Protein AF-A0A936SFK7-F1 (afdb_monomer)

Foldseek 3Di:
DPPDDDPPDDPDQQDPVNVVVCLQVVPPVCVVVVVVSLVPDDPVVSQQPPLLSVLVVCVLLVVPVVSVVSLVVSCVVCVVPLVSNLSSLLSQLVSCLVLVNLVSNVVSLVRSVVSCVVPPDLLSVLSSLLSVLSSCLLVLVLPSNLVSLVVSLVSCVVVVNLQSNLSSLLSNLVSCVSVVNLVSSLVSLVVSVPDDPVSYDLVSVLSSLLSNLVSCCSVPNLVVSQVSLVVSLVSVVVSLSLLSLLVSLLVNLLSCVVVVVLVSSLVSLVVSCVSCVVSVNNLSNLSSLQSNLVSCVSVVNLVVSLVSLVSSCSSCVVSVPLVSLLSSLQSQLVSCVSVVVNLSNLLSLQLSLLSCVVSVNNVSSCVSLVVSLVCLVPDDPVSLLSSLVSNLVVCVVSVGDLVSSCVSCVVSVHHSVSSVVDDPDVVVQVDDDDLADPVCLAPLCLQVQLQDPSLLVVLVVDDPPDDRPVSNLSSLFDAQAWEWEAALVVLWIFTKTKHRARFLLLVQLLVLLAPDDQPPDDDDADHRADVQLNVLSFADPFDPPGDWDKRRWWKFELLQQDLVRDGDPPQVVDPGGDDRRGTPSPQDDPPNHRYIYTHHDPDIDTHGRHGSRNSHGIDMDGPDIDDSVRSVVVSVVSSVVSD

Mean predicted aligned error: 18.59 Å

Nearest PDB structures (foldseek):
  3sf4-assembly2_B  TM=5.956E-01  e=5.363E-08  Homo sapiens
  7ep7-assembly1_A  TM=7.078E-01  e=1.184E-06  Mus musculus
  5a6c-assembly2_A  TM=6.786E-01  e=2.011E-06  Homo sapiens
  4g2v-assembly1_A  TM=4.697E-01  e=6.312E-08  Mus musculus
  6mfv-assembly4_D  TM=5.813E-01  e=4.711E-04  Pyrococcus horikoshii OT3

Structure (mmCIF, N/CA/C/O backbone):
data_AF-A0A936SFK7-F1
#
_entry.id   AF-A0A936SFK7-F1
#
loop_
_atom_site.group_PDB
_atom_site.id
_atom_site.type_symbol
_atom_site.label_atom_id
_atom_site.label_alt_id
_atom_site.label_comp_id
_atom_site.label_asym_id
_atom_site.label_entity_id
_atom_site.label_seq_id
_atom_site.pdbx_PDB_ins_code
_atom_site.Cartn_x
_atom_site.Cartn_y
_atom_site.Cartn_z
_atom_site.occupancy
_atom_site.B_iso_or_equiv
_atom_site.auth_seq_id
_atom_site.auth_comp_id
_atom_site.auth_asym_id
_atom_site.auth_atom_id
_atom_site.pdbx_PDB_model_num
ATOM 1 N N . MET A 1 1 ? 14.896 -27.818 -38.773 1.00 25.02 1 MET A N 1
ATOM 2 C CA . MET A 1 1 ? 15.164 -28.912 -37.815 1.00 25.02 1 MET A CA 1
ATOM 3 C C . MET A 1 1 ? 15.516 -28.265 -36.488 1.00 25.02 1 MET A C 1
ATOM 5 O O . MET A 1 1 ? 16.314 -27.335 -36.527 1.00 25.02 1 MET A O 1
ATOM 9 N N . PRO A 1 2 ? 14.904 -28.652 -35.358 1.00 26.62 2 PRO A N 1
ATOM 10 C CA . PRO A 1 2 ? 15.351 -28.151 -34.062 1.00 26.62 2 PRO A CA 1
ATOM 11 C C . PRO A 1 2 ? 16.778 -28.667 -33.801 1.00 26.62 2 PRO A C 1
ATOM 13 O O . PRO A 1 2 ? 17.093 -29.772 -34.257 1.00 26.62 2 PRO A O 1
ATOM 16 N N . PRO A 1 3 ? 17.654 -27.907 -33.120 1.00 31.50 3 PRO A N 1
ATOM 17 C CA . PRO A 1 3 ? 18.950 -28.434 -32.727 1.00 31.50 3 PRO A CA 1
ATOM 18 C C . PRO A 1 3 ? 18.716 -29.607 -31.772 1.00 31.50 3 PRO A C 1
ATOM 20 O O . PRO A 1 3 ? 17.964 -29.507 -30.803 1.00 31.50 3 PRO A O 1
ATOM 23 N N . THR A 1 4 ? 19.315 -30.749 -32.093 1.00 32.53 4 THR A N 1
ATOM 24 C CA . THR A 1 4 ? 19.315 -31.944 -31.251 1.00 32.53 4 THR A CA 1
ATOM 25 C C . THR A 1 4 ? 19.892 -31.596 -29.884 1.00 32.53 4 THR A C 1
ATOM 27 O O . THR A 1 4 ? 21.043 -31.169 -29.791 1.00 32.53 4 THR A O 1
ATOM 30 N N . THR A 1 5 ? 19.104 -31.780 -28.826 1.00 33.38 5 THR A N 1
ATOM 31 C CA . THR A 1 5 ? 19.588 -31.713 -27.448 1.00 33.38 5 THR A CA 1
ATOM 32 C C . THR A 1 5 ? 20.681 -32.772 -27.243 1.00 33.38 5 THR A C 1
ATOM 34 O O . THR A 1 5 ? 20.474 -33.932 -27.615 1.00 33.38 5 THR A O 1
ATOM 37 N N . PRO A 1 6 ? 21.852 -32.430 -26.674 1.00 33.47 6 PRO A N 1
ATOM 38 C CA . PRO A 1 6 ? 22.857 -33.435 -26.360 1.00 33.47 6 PRO A CA 1
ATOM 39 C C . PRO A 1 6 ? 22.330 -34.333 -25.235 1.00 33.47 6 PRO A C 1
ATOM 41 O O . PRO A 1 6 ? 21.842 -33.846 -24.214 1.00 33.47 6 PRO A O 1
ATOM 44 N N . SER A 1 7 ? 22.425 -35.652 -25.410 1.00 30.98 7 SER A N 1
ATOM 45 C CA . SER A 1 7 ? 22.111 -36.622 -24.358 1.00 30.98 7 SER A CA 1
ATOM 46 C C . SER A 1 7 ? 23.013 -36.410 -23.137 1.00 30.98 7 SER A C 1
ATOM 48 O O . SER A 1 7 ? 24.205 -36.150 -23.301 1.00 30.98 7 SER A O 1
ATOM 50 N N . ALA A 1 8 ? 22.463 -36.594 -21.933 1.00 34.91 8 ALA A N 1
ATOM 51 C CA . ALA A 1 8 ? 23.069 -36.338 -20.618 1.00 34.91 8 ALA A CA 1
ATOM 52 C C . ALA A 1 8 ? 24.300 -37.207 -20.234 1.00 34.91 8 ALA A C 1
ATOM 54 O O . ALA A 1 8 ? 24.491 -37.526 -19.065 1.00 34.91 8 ALA A O 1
ATOM 55 N N . GLY A 1 9 ? 25.148 -37.601 -21.187 1.00 33.47 9 GLY A N 1
ATOM 56 C CA . GLY A 1 9 ? 26.292 -38.486 -20.943 1.00 33.47 9 GLY A CA 1
ATOM 57 C C . GLY A 1 9 ? 27.526 -38.281 -21.826 1.00 33.47 9 GLY A C 1
ATOM 58 O O . GLY A 1 9 ? 28.477 -39.043 -21.684 1.00 33.47 9 GLY A O 1
ATOM 59 N N . SER A 1 10 ? 27.575 -37.287 -22.720 1.00 32.97 10 SER A N 1
ATOM 60 C CA . SER A 1 10 ? 28.786 -37.019 -23.512 1.00 32.97 10 SER A CA 1
ATOM 61 C C . SER A 1 10 ? 29.617 -35.888 -22.897 1.00 32.97 10 SER A C 1
ATOM 63 O O . SER A 1 10 ? 29.206 -34.731 -22.949 1.00 32.97 10 SER A O 1
ATOM 65 N N . ASN A 1 11 ? 30.811 -36.208 -22.381 1.00 39.88 11 ASN A N 1
ATOM 66 C CA . ASN A 1 11 ? 31.878 -35.266 -21.990 1.00 39.88 11 ASN A CA 1
ATOM 67 C C . ASN A 1 11 ? 32.466 -34.525 -23.215 1.00 39.88 11 ASN A C 1
ATOM 69 O O . ASN A 1 11 ? 33.661 -34.598 -23.492 1.00 39.88 11 ASN A O 1
ATOM 73 N N . SER A 1 12 ? 31.630 -33.854 -24.002 1.00 37.59 12 SER A N 1
ATOM 74 C CA . SER A 1 12 ? 32.079 -32.920 -25.037 1.00 37.59 12 SER A CA 1
ATOM 75 C C . SER A 1 12 ? 32.071 -31.504 -24.450 1.00 37.59 12 SER A C 1
ATOM 77 O O . SER A 1 12 ? 31.102 -31.153 -23.776 1.00 37.59 12 SER A O 1
ATOM 79 N N . PRO A 1 13 ? 33.127 -30.694 -24.645 1.00 43.09 13 PRO A N 1
ATOM 80 C CA . PRO A 1 13 ? 33.182 -29.343 -24.096 1.00 43.09 13 PRO A CA 1
ATOM 81 C C . PRO A 1 13 ? 32.043 -28.485 -24.669 1.00 43.09 13 PRO A C 1
ATOM 83 O O . PRO A 1 13 ? 31.864 -28.417 -25.884 1.00 43.09 13 PRO A O 1
ATOM 86 N N . LEU A 1 14 ? 31.269 -27.844 -23.788 1.00 49.69 14 LEU A N 1
ATOM 87 C CA . LEU A 1 14 ? 30.216 -26.890 -24.152 1.00 49.69 14 LEU A CA 1
ATOM 88 C C . LEU A 1 14 ? 30.848 -25.691 -24.870 1.00 49.69 14 LEU A C 1
ATOM 90 O O . LEU A 1 14 ? 31.739 -25.059 -24.322 1.00 49.69 14 LEU A O 1
ATOM 94 N N . THR A 1 15 ? 30.421 -25.348 -26.085 1.00 52.28 15 THR A N 1
ATOM 95 C CA . THR A 1 15 ? 30.909 -24.121 -26.746 1.00 52.28 15 THR A CA 1
ATOM 96 C C . THR A 1 15 ? 30.217 -22.879 -26.171 1.00 52.28 15 THR A C 1
ATOM 98 O O . THR A 1 15 ? 29.110 -22.984 -25.640 1.00 52.28 15 THR A O 1
ATOM 101 N N . LEU A 1 16 ? 30.827 -21.691 -26.309 1.00 46.16 16 LEU A N 1
ATOM 102 C CA . LEU A 1 16 ? 30.235 -20.408 -25.885 1.00 46.16 16 LEU A CA 1
ATOM 103 C C . LEU A 1 16 ? 28.835 -20.186 -26.490 1.00 46.16 16 LEU A C 1
ATOM 105 O O . LEU A 1 16 ? 27.927 -19.765 -25.782 1.00 46.16 16 LEU A O 1
ATOM 109 N N . GLU A 1 17 ? 28.637 -20.554 -27.759 1.00 43.81 17 GLU A N 1
ATOM 110 C CA . GLU A 1 17 ? 27.325 -20.529 -28.425 1.00 43.81 17 GLU A CA 1
ATOM 111 C C . GLU A 1 17 ? 26.322 -21.503 -27.793 1.00 43.81 17 GLU A C 1
ATOM 113 O O . GLU A 1 17 ? 25.154 -21.159 -27.618 1.00 43.81 17 GLU A O 1
ATOM 118 N N . THR A 1 18 ? 26.764 -22.701 -27.395 1.00 50.72 18 THR A N 1
ATOM 119 C CA . THR A 1 18 ? 25.897 -23.683 -26.719 1.00 50.72 18 THR A CA 1
ATOM 120 C C . THR A 1 18 ? 25.491 -23.178 -25.335 1.00 50.72 18 THR A C 1
ATOM 122 O O . THR A 1 18 ? 24.352 -23.354 -24.919 1.00 50.72 18 THR A O 1
ATOM 125 N N . LEU A 1 19 ? 26.394 -22.490 -24.639 1.00 50.28 19 LEU A N 1
ATOM 126 C CA . LEU A 1 19 ? 26.166 -21.886 -23.327 1.00 50.28 19 LEU A CA 1
ATOM 127 C C . LEU A 1 19 ? 25.233 -20.669 -23.398 1.00 50.28 19 LEU A C 1
ATOM 129 O O . LEU A 1 19 ? 24.293 -20.573 -22.614 1.00 50.28 19 LEU A O 1
ATOM 133 N N . GLN A 1 20 ? 25.430 -19.786 -24.379 1.00 48.72 20 GLN A N 1
ATOM 134 C CA . GLN A 1 20 ? 24.519 -18.676 -24.675 1.00 48.72 20 GLN A CA 1
ATOM 135 C C . GLN A 1 20 ? 23.135 -19.183 -25.093 1.00 48.72 20 GLN A C 1
ATOM 137 O O . GLN A 1 20 ? 22.127 -18.631 -24.662 1.00 48.72 20 GLN A O 1
ATOM 142 N N . SER A 1 21 ? 23.068 -20.268 -25.868 1.00 47.62 21 SER A N 1
ATOM 143 C CA . SER A 1 21 ? 21.814 -20.930 -26.233 1.00 47.62 21 SER A CA 1
ATOM 144 C C . SER A 1 21 ? 21.126 -21.568 -25.020 1.00 47.62 21 SER A C 1
ATOM 146 O O . SER A 1 21 ? 19.934 -21.348 -24.835 1.00 47.62 21 SER A O 1
ATOM 148 N N . LEU A 1 22 ? 21.859 -22.266 -24.144 1.00 51.03 22 LEU A N 1
ATOM 149 C CA . LEU A 1 22 ? 21.336 -22.858 -22.901 1.00 51.03 22 LEU A CA 1
ATOM 150 C C . LEU A 1 22 ? 20.813 -21.798 -21.921 1.00 51.03 22 LEU A C 1
ATOM 152 O O . LEU A 1 22 ? 19.767 -22.007 -21.306 1.00 51.03 22 LEU A O 1
ATOM 156 N N . LEU A 1 23 ? 21.503 -20.657 -21.813 1.00 50.31 23 LEU A N 1
ATOM 157 C CA . LEU A 1 23 ? 21.072 -19.497 -21.026 1.00 50.31 23 LEU A CA 1
ATOM 158 C C . LEU A 1 23 ? 19.860 -18.795 -21.661 1.00 50.31 23 LEU A C 1
ATOM 160 O O . LEU A 1 23 ? 18.955 -18.386 -20.942 1.00 50.31 23 LEU A O 1
ATOM 164 N N . ALA A 1 24 ? 19.796 -18.720 -22.995 1.00 43.03 24 ALA A N 1
ATOM 165 C CA . ALA A 1 24 ? 18.666 -18.149 -23.733 1.00 43.03 24 ALA A CA 1
ATOM 166 C C . ALA A 1 24 ? 17.429 -19.070 -23.803 1.00 43.03 24 ALA A C 1
ATOM 168 O O . ALA A 1 24 ? 16.329 -18.584 -24.043 1.00 43.03 24 ALA A O 1
ATOM 169 N N . HIS A 1 25 ? 17.597 -20.388 -23.631 1.00 42.38 25 HIS A N 1
ATOM 170 C CA . HIS A 1 25 ? 16.528 -21.398 -23.734 1.00 42.38 25 HIS A CA 1
ATOM 171 C C . HIS A 1 25 ? 16.173 -22.039 -22.382 1.00 42.38 25 HIS A C 1
ATOM 173 O O . HIS A 1 25 ? 15.373 -22.973 -22.337 1.00 42.38 25 HIS A O 1
ATOM 179 N N . HIS A 1 26 ? 16.739 -21.532 -21.282 1.00 52.62 26 HIS A N 1
ATOM 180 C CA . HIS A 1 26 ? 16.375 -21.878 -19.906 1.00 52.62 26 HIS A CA 1
ATOM 181 C C . HIS A 1 26 ? 16.348 -23.394 -19.607 1.00 52.62 26 HIS A C 1
ATOM 183 O O . HIS A 1 26 ? 15.398 -23.907 -19.012 1.00 52.62 26 HIS A O 1
ATOM 189 N N . ALA A 1 27 ? 17.398 -24.131 -19.985 1.00 46.88 27 ALA A N 1
ATOM 190 C CA . ALA A 1 27 ? 17.536 -25.552 -19.644 1.00 46.88 27 ALA A CA 1
ATOM 191 C C . ALA A 1 27 ? 18.009 -25.736 -18.183 1.00 46.88 27 ALA A C 1
ATOM 193 O O . ALA A 1 27 ? 19.199 -25.879 -17.898 1.00 46.88 27 ALA A O 1
ATOM 194 N N . LEU A 1 28 ? 17.048 -25.708 -17.255 1.00 45.59 28 LEU A N 1
ATOM 195 C CA . LEU A 1 28 ? 17.229 -25.666 -15.794 1.00 45.59 28 LEU A CA 1
ATOM 196 C C . LEU A 1 28 ? 18.007 -26.849 -15.188 1.00 45.59 28 LEU A C 1
ATOM 198 O O . LEU A 1 28 ? 18.661 -26.684 -14.160 1.00 45.59 28 LEU A O 1
ATOM 202 N N . ASP A 1 29 ? 18.008 -28.011 -15.838 1.00 48.94 29 ASP A N 1
ATOM 203 C CA . ASP A 1 29 ? 18.638 -29.232 -15.309 1.00 48.94 29 ASP A CA 1
ATOM 204 C C . ASP A 1 29 ? 20.169 -29.256 -15.486 1.00 48.94 29 ASP A C 1
ATOM 206 O O . ASP A 1 29 ? 20.859 -30.138 -14.975 1.00 48.94 29 ASP A O 1
ATOM 210 N N . GLN A 1 30 ? 20.719 -28.280 -16.214 1.00 51.97 30 GLN A N 1
ATOM 211 C CA . GLN A 1 30 ? 22.136 -28.212 -16.580 1.00 51.97 30 GLN A CA 1
ATOM 212 C C . GLN A 1 30 ? 22.923 -27.181 -15.746 1.00 51.97 30 GLN A C 1
ATOM 214 O O . GLN A 1 30 ? 24.139 -27.096 -15.895 1.00 51.97 30 GLN A O 1
ATOM 219 N N . LEU A 1 31 ? 22.286 -26.427 -14.836 1.00 52.09 31 LEU A N 1
ATOM 220 C CA . LEU A 1 31 ? 22.929 -25.382 -14.010 1.00 52.09 31 LEU A CA 1
ATOM 221 C C . LEU A 1 31 ? 24.177 -25.873 -13.237 1.00 52.09 31 LEU A C 1
ATOM 223 O O . LEU A 1 31 ? 25.224 -25.240 -13.353 1.00 52.09 31 LEU A O 1
ATOM 227 N N . PRO A 1 32 ? 24.153 -27.037 -12.556 1.00 54.62 32 PRO A N 1
ATOM 228 C CA . PRO A 1 32 ? 25.343 -27.573 -11.883 1.00 54.62 32 PRO A CA 1
ATOM 229 C C . PRO A 1 32 ? 26.451 -28.052 -12.837 1.00 54.62 32 PRO A C 1
ATOM 231 O O . PRO A 1 32 ? 27.598 -28.238 -12.422 1.00 54.62 32 PRO A O 1
ATOM 234 N N . ALA A 1 33 ? 26.113 -28.337 -14.099 1.00 52.66 33 ALA A N 1
ATOM 235 C CA . ALA A 1 33 ? 27.074 -28.684 -15.147 1.00 52.66 33 ALA A CA 1
ATOM 236 C C . ALA A 1 33 ? 27.684 -27.418 -15.769 1.00 52.66 33 ALA A C 1
ATOM 238 O O . ALA A 1 33 ? 28.885 -27.391 -16.037 1.00 52.66 33 ALA A O 1
ATOM 239 N N . VAL A 1 34 ? 26.885 -26.355 -15.898 1.00 52.72 34 VAL A N 1
ATOM 240 C CA . VAL A 1 34 ? 27.329 -25.006 -16.256 1.00 52.72 34 VAL A CA 1
ATOM 241 C C . VAL A 1 34 ? 28.308 -24.492 -15.198 1.00 52.72 34 VAL A C 1
ATOM 243 O O . VAL A 1 34 ? 29.447 -24.222 -15.547 1.00 52.72 34 VAL A O 1
ATOM 246 N N . GLU A 1 35 ? 27.960 -24.494 -13.908 1.00 54.41 35 GLU A N 1
ATOM 247 C CA . GLU A 1 35 ? 28.864 -24.111 -12.802 1.00 54.41 35 GLU A CA 1
ATOM 248 C C . GLU A 1 35 ? 30.206 -24.868 -12.821 1.00 54.41 35 GLU A C 1
ATOM 250 O O . GLU A 1 35 ? 31.266 -24.275 -12.622 1.00 54.41 35 GLU A O 1
ATOM 255 N N . ARG A 1 36 ? 30.188 -26.174 -13.119 1.00 57.38 36 ARG A N 1
ATOM 256 C CA . ARG A 1 36 ? 31.405 -26.999 -13.215 1.00 57.38 36 ARG A CA 1
ATOM 257 C C . ARG A 1 36 ? 32.255 -26.692 -14.444 1.00 57.38 36 ARG A C 1
ATOM 259 O O . ARG A 1 36 ? 33.475 -26.625 -14.327 1.00 57.38 36 ARG A O 1
ATOM 266 N N . TYR A 1 37 ? 31.639 -26.494 -15.607 1.00 52.25 37 TYR A N 1
ATOM 267 C CA . TYR A 1 37 ? 32.343 -26.086 -16.825 1.00 52.25 37 TYR A CA 1
ATOM 268 C C . TYR A 1 37 ? 32.942 -24.680 -16.670 1.00 52.25 37 TYR A C 1
ATOM 270 O O . TYR A 1 37 ? 34.072 -24.418 -17.083 1.00 52.25 37 TYR A O 1
ATOM 278 N N . LEU A 1 38 ? 32.239 -23.797 -15.965 1.00 50.84 38 LEU A N 1
ATOM 279 C CA . LEU A 1 38 ? 32.697 -22.453 -15.649 1.00 50.84 38 LEU A CA 1
ATOM 280 C C . LEU A 1 38 ? 33.905 -22.410 -14.735 1.00 50.84 38 LEU A C 1
ATOM 282 O O . LEU A 1 38 ? 34.569 -21.394 -14.744 1.00 50.84 38 LEU A O 1
ATOM 286 N N . ALA A 1 39 ? 34.255 -23.462 -14.001 1.00 54.16 39 ALA A N 1
ATOM 287 C CA . ALA A 1 39 ? 35.511 -23.489 -13.253 1.00 54.16 39 ALA A CA 1
ATOM 288 C C . ALA A 1 39 ? 36.754 -23.689 -14.157 1.00 54.16 39 ALA A C 1
ATOM 290 O O . ALA A 1 39 ? 37.876 -23.663 -13.657 1.00 54.16 39 ALA A O 1
ATOM 291 N N . THR A 1 40 ? 36.573 -23.900 -15.472 1.00 51.75 40 THR A N 1
ATOM 292 C CA . THR A 1 40 ? 37.638 -24.354 -16.395 1.00 51.75 40 THR A CA 1
ATOM 293 C C . THR A 1 40 ? 38.075 -23.350 -17.475 1.00 51.75 40 THR A C 1
ATOM 295 O O . THR A 1 40 ? 39.023 -23.631 -18.205 1.00 51.75 40 THR A O 1
ATOM 298 N N . LEU A 1 41 ? 37.432 -22.182 -17.586 1.00 51.38 41 LEU A N 1
ATOM 299 C CA . LEU A 1 41 ? 37.733 -21.142 -18.588 1.00 51.38 41 LEU A CA 1
ATOM 300 C C . LEU A 1 41 ? 38.727 -20.062 -18.064 1.00 51.38 41 LEU A C 1
ATOM 302 O O . LEU A 1 41 ? 39.021 -20.001 -16.868 1.00 51.38 41 LEU A O 1
ATOM 306 N N . PRO A 1 42 ? 39.281 -19.197 -18.937 1.00 53.94 42 PRO A N 1
ATOM 307 C CA . PRO A 1 42 ? 40.052 -18.021 -18.529 1.00 53.94 42 PRO A CA 1
ATOM 308 C C . PRO A 1 42 ? 39.171 -16.921 -17.908 1.00 53.94 42 PRO A C 1
ATOM 310 O O . PRO A 1 42 ? 38.058 -16.656 -18.363 1.00 53.94 42 PRO A O 1
ATOM 313 N N . TRP A 1 43 ? 39.713 -16.227 -16.903 1.00 53.28 43 TRP A N 1
ATOM 314 C CA . TRP A 1 43 ? 38.995 -15.280 -16.034 1.00 53.28 43 TRP A CA 1
ATOM 315 C C . TRP A 1 43 ? 38.279 -14.123 -16.764 1.00 53.28 43 TRP A C 1
ATOM 317 O O . TRP A 1 43 ? 37.167 -13.760 -16.388 1.00 53.28 43 TRP A O 1
ATOM 327 N N . GLY A 1 44 ? 38.870 -13.573 -17.832 1.00 53.78 44 GLY A N 1
ATOM 328 C CA . GLY A 1 44 ? 38.286 -12.443 -18.573 1.00 53.78 44 GLY A CA 1
ATOM 329 C C . GLY A 1 44 ? 36.952 -12.768 -19.260 1.00 53.78 44 GLY A C 1
ATOM 330 O O . GLY A 1 44 ? 36.042 -11.941 -19.255 1.00 53.78 44 GLY A O 1
ATOM 331 N N . ASP A 1 45 ? 36.804 -13.994 -19.767 1.00 52.06 45 ASP A N 1
ATOM 332 C CA . ASP A 1 45 ? 35.613 -14.429 -20.511 1.00 52.06 45 ASP A CA 1
ATOM 333 C C . ASP A 1 45 ? 34.521 -15.003 -19.586 1.00 52.06 45 ASP A C 1
ATOM 335 O O . ASP A 1 45 ? 33.329 -14.929 -19.892 1.00 52.06 45 ASP A O 1
ATOM 339 N N . GLN A 1 46 ? 34.908 -15.530 -18.416 1.00 51.59 46 GLN A N 1
ATOM 340 C CA . GLN A 1 46 ? 33.990 -16.028 -17.379 1.00 51.59 46 GLN A CA 1
ATOM 341 C C . GLN A 1 46 ? 33.217 -14.910 -16.672 1.00 51.59 46 GLN A C 1
ATOM 343 O O . GLN A 1 46 ? 32.026 -15.052 -16.385 1.00 51.59 46 GLN A O 1
ATOM 348 N N . VAL A 1 47 ? 33.899 -13.809 -16.352 1.00 53.66 47 VAL A N 1
ATOM 349 C CA . VAL A 1 47 ? 33.410 -12.800 -15.402 1.00 53.66 47 VAL A CA 1
ATOM 350 C C . VAL A 1 47 ? 32.406 -11.838 -16.036 1.00 53.66 47 VAL A C 1
ATOM 352 O O . VAL A 1 47 ? 31.377 -11.550 -15.429 1.00 53.66 47 VAL A O 1
ATOM 355 N N . LEU A 1 48 ? 32.662 -11.362 -17.258 1.00 53.69 48 LEU A N 1
ATOM 356 C CA . LEU A 1 48 ? 31.896 -10.253 -17.844 1.00 53.69 48 LEU A CA 1
ATOM 357 C C . LEU A 1 48 ? 30.548 -10.668 -18.445 1.00 53.69 48 LEU A C 1
ATOM 359 O O . LEU A 1 48 ? 29.549 -9.979 -18.251 1.00 53.69 48 LEU A O 1
ATOM 363 N N . CYS A 1 49 ? 30.494 -11.791 -19.159 1.00 52.69 49 CYS A N 1
ATOM 364 C CA . CYS A 1 49 ? 29.266 -12.210 -19.841 1.00 52.69 49 CYS A CA 1
ATOM 365 C C . CYS A 1 49 ? 28.438 -13.190 -19.008 1.00 52.69 49 CYS A C 1
ATOM 367 O O . CYS A 1 49 ? 27.210 -13.158 -19.054 1.00 52.69 49 CYS A O 1
ATOM 369 N N . LEU A 1 50 ? 29.096 -14.059 -18.241 1.00 54.03 50 LEU A N 1
ATOM 370 C CA . LEU A 1 50 ? 28.454 -15.242 -17.679 1.00 54.03 50 LEU A CA 1
ATOM 371 C C . LEU A 1 50 ? 28.084 -15.076 -16.200 1.00 54.03 50 LEU A C 1
ATOM 373 O O . LEU A 1 50 ? 26.983 -15.455 -15.814 1.00 54.03 50 LEU A O 1
ATOM 377 N N . GLY A 1 51 ? 28.918 -14.389 -15.411 1.00 61.34 51 GLY A N 1
ATOM 378 C CA . GLY A 1 51 ? 28.537 -13.899 -14.079 1.00 61.34 51 GLY A CA 1
ATOM 379 C C . GLY A 1 51 ? 27.359 -12.917 -14.127 1.00 61.34 51 GLY A C 1
ATOM 380 O O . GLY A 1 51 ? 26.433 -13.021 -13.325 1.00 61.34 51 GLY A O 1
ATOM 381 N N . ARG A 1 52 ? 27.340 -12.036 -15.136 1.00 62.91 52 ARG A N 1
ATOM 382 C CA . ARG A 1 52 ? 26.208 -11.144 -15.429 1.00 62.91 52 ARG A CA 1
ATOM 383 C C . ARG A 1 52 ? 24.945 -11.918 -15.802 1.00 62.91 52 ARG A C 1
ATOM 385 O O . ARG A 1 52 ? 23.898 -11.672 -15.221 1.00 62.91 52 ARG A O 1
ATOM 392 N N . ALA A 1 53 ? 25.047 -12.882 -16.720 1.00 60.25 53 ALA A N 1
ATOM 393 C CA . ALA A 1 53 ? 23.903 -13.703 -17.119 1.00 60.25 53 ALA A CA 1
ATOM 394 C C . ALA A 1 53 ? 23.331 -14.529 -15.953 1.00 60.25 53 ALA A C 1
ATOM 396 O O . ALA A 1 53 ? 22.117 -14.678 -15.849 1.00 60.25 53 ALA A O 1
ATOM 397 N N . LEU A 1 54 ? 24.187 -15.040 -15.060 1.00 60.97 54 LEU A N 1
ATOM 398 C CA . LEU A 1 54 ? 23.766 -15.754 -13.852 1.00 60.97 54 LEU A CA 1
ATOM 399 C C . LEU A 1 54 ? 23.078 -14.829 -12.851 1.00 60.97 54 LEU A C 1
ATOM 401 O O . LEU A 1 54 ? 22.032 -15.186 -12.320 1.00 60.97 54 LEU A O 1
ATOM 405 N N . ALA A 1 55 ? 23.622 -13.639 -12.614 1.00 64.44 55 ALA A N 1
ATOM 406 C CA . ALA A 1 55 ? 22.997 -12.687 -11.711 1.00 64.44 55 ALA A CA 1
ATOM 407 C C . ALA A 1 55 ? 21.679 -12.125 -12.279 1.00 64.44 55 ALA A C 1
ATOM 409 O O . ALA A 1 55 ? 20.722 -11.961 -11.527 1.00 64.44 55 ALA A O 1
ATOM 410 N N . ASP A 1 56 ? 21.587 -11.918 -13.597 1.00 62.81 56 ASP A N 1
ATOM 411 C CA . ASP A 1 56 ? 20.329 -11.598 -14.282 1.00 62.81 56 ASP A CA 1
ATOM 412 C C . ASP A 1 56 ? 19.320 -12.753 -14.180 1.00 62.81 56 ASP A C 1
ATOM 414 O O . ASP A 1 56 ? 18.141 -12.515 -13.934 1.00 62.81 56 ASP A O 1
ATOM 418 N N . TYR A 1 57 ? 19.767 -14.005 -14.299 1.00 63.34 57 TYR A N 1
ATOM 419 C CA . TYR A 1 57 ? 18.920 -15.185 -14.108 1.00 63.34 57 TYR A CA 1
ATOM 420 C C . TYR A 1 57 ? 18.407 -15.310 -12.662 1.00 63.34 57 TYR A C 1
ATOM 422 O O . TYR A 1 57 ? 17.242 -15.635 -12.426 1.00 63.34 57 TYR A O 1
ATOM 430 N N . GLU A 1 58 ? 19.256 -15.041 -11.671 1.00 64.44 58 GLU A N 1
ATOM 431 C CA . GLU A 1 58 ? 18.853 -15.035 -10.265 1.00 64.44 58 GLU A CA 1
ATOM 432 C C . GLU A 1 58 ? 17.907 -13.874 -9.946 1.00 64.44 58 GLU A C 1
ATOM 434 O O . GLU A 1 58 ? 16.938 -14.070 -9.213 1.00 64.44 58 GLU A O 1
ATOM 439 N N . ASP A 1 59 ? 18.120 -12.698 -10.537 1.00 64.88 59 ASP A N 1
ATOM 440 C CA . ASP A 1 59 ? 17.187 -11.572 -10.458 1.00 64.88 59 ASP A CA 1
ATOM 441 C C . ASP A 1 59 ? 15.820 -11.921 -11.068 1.00 64.88 59 ASP A C 1
ATOM 443 O O . ASP A 1 59 ? 14.791 -11.670 -10.447 1.00 64.88 59 ASP A O 1
ATOM 447 N N . GLN A 1 60 ? 15.790 -12.607 -12.215 1.00 61.38 60 GLN A N 1
ATOM 448 C CA . GLN A 1 60 ? 14.558 -13.126 -12.830 1.00 61.38 60 GLN A CA 1
ATOM 449 C C . GLN A 1 60 ? 13.814 -14.141 -11.952 1.00 61.38 60 GLN A C 1
ATOM 451 O O . GLN A 1 60 ? 12.603 -14.312 -12.075 1.00 61.38 60 GLN A O 1
ATOM 456 N N . ARG A 1 61 ? 14.517 -14.829 -11.050 1.00 59.66 61 ARG A N 1
ATOM 457 C CA . ARG A 1 61 ? 13.914 -15.698 -10.026 1.00 59.66 61 ARG A CA 1
ATOM 458 C C . ARG A 1 61 ? 13.542 -14.949 -8.753 1.00 59.66 61 ARG A C 1
ATOM 460 O O . ARG A 1 61 ? 12.986 -15.553 -7.840 1.00 59.66 61 ARG A O 1
ATOM 467 N N . GLY A 1 62 ? 13.856 -13.659 -8.676 1.00 59.38 62 GLY A N 1
ATOM 468 C CA . GLY A 1 62 ? 13.641 -12.868 -7.482 1.00 59.38 62 GLY A CA 1
ATOM 469 C C . GLY A 1 62 ? 14.597 -13.223 -6.344 1.00 59.38 62 GLY A C 1
ATOM 470 O O . GLY A 1 62 ? 14.282 -13.070 -5.165 1.00 59.38 62 GLY A O 1
ATOM 471 N N . TRP A 1 63 ? 15.784 -13.732 -6.649 1.00 67.00 63 TRP A N 1
ATOM 472 C CA . TRP A 1 63 ? 16.793 -14.056 -5.646 1.00 67.00 63 TRP A CA 1
ATOM 473 C C . TRP A 1 63 ? 17.769 -12.897 -5.465 1.00 67.00 63 TRP A C 1
ATOM 475 O O . TRP A 1 63 ? 18.975 -13.051 -5.650 1.00 67.00 63 TRP A O 1
ATOM 485 N N . ARG A 1 64 ? 17.249 -11.732 -5.049 1.00 70.88 64 ARG A N 1
ATOM 486 C CA . ARG A 1 64 ? 18.030 -10.497 -4.845 1.00 70.88 64 ARG A CA 1
ATOM 487 C C . ARG A 1 64 ? 19.303 -10.729 -4.026 1.00 70.88 64 ARG A C 1
ATOM 489 O O . ARG A 1 64 ? 20.365 -10.236 -4.384 1.00 70.88 64 ARG A O 1
ATOM 496 N N . SER A 1 65 ? 19.226 -11.507 -2.946 1.00 70.62 65 SER A N 1
ATOM 497 C CA . SER A 1 65 ? 20.384 -11.806 -2.092 1.00 70.62 65 SER A CA 1
ATOM 498 C C . SER A 1 65 ? 21.472 -12.614 -2.805 1.00 70.62 65 SER A C 1
ATOM 500 O O . SER A 1 65 ? 22.654 -12.341 -2.602 1.00 70.62 65 SER A O 1
ATOM 502 N N . ARG A 1 66 ? 21.094 -13.570 -3.663 1.00 69.19 66 ARG A N 1
ATOM 503 C CA . ARG A 1 66 ? 22.049 -14.365 -4.446 1.00 69.19 66 ARG A CA 1
ATOM 504 C C . ARG A 1 66 ? 22.666 -13.542 -5.573 1.00 69.19 66 ARG A C 1
ATOM 506 O O . ARG A 1 66 ? 23.889 -13.540 -5.692 1.00 69.19 66 ARG A O 1
ATOM 513 N N . ALA A 1 67 ? 21.857 -12.750 -6.281 1.00 70.69 67 ALA A N 1
ATOM 514 C CA . ALA A 1 67 ? 22.347 -11.856 -7.328 1.00 70.69 67 ALA A CA 1
ATOM 515 C C . ALA A 1 67 ? 23.380 -10.861 -6.764 1.00 70.69 67 ALA A C 1
ATOM 517 O O . ALA A 1 67 ? 24.477 -10.716 -7.305 1.00 70.69 67 ALA A O 1
ATOM 518 N N . THR A 1 68 ? 23.085 -10.242 -5.613 1.00 77.75 68 THR A N 1
ATOM 519 C CA . THR A 1 68 ? 24.025 -9.344 -4.923 1.00 77.75 68 THR A CA 1
ATOM 520 C C . THR A 1 68 ? 25.290 -10.071 -4.461 1.00 77.75 68 THR A C 1
ATOM 522 O O . THR A 1 68 ? 26.385 -9.529 -4.604 1.00 77.75 68 THR A O 1
ATOM 525 N N . ALA A 1 69 ? 25.178 -11.298 -3.939 1.00 73.94 69 ALA A N 1
ATOM 526 C CA . ALA A 1 69 ? 26.337 -12.089 -3.521 1.00 73.94 69 ALA A CA 1
ATOM 527 C C . ALA A 1 69 ? 27.258 -12.438 -4.703 1.00 73.94 69 ALA A C 1
ATOM 529 O O . ALA A 1 69 ? 28.481 -12.333 -4.580 1.00 73.94 69 ALA A O 1
ATOM 530 N N . HIS A 1 70 ? 26.687 -12.781 -5.861 1.00 74.50 70 HIS A N 1
ATOM 531 C CA . HIS A 1 70 ? 27.453 -13.013 -7.083 1.00 74.50 70 HIS A CA 1
ATOM 532 C C . HIS A 1 70 ? 28.186 -11.754 -7.541 1.00 74.50 70 HIS A C 1
ATOM 534 O O . HIS A 1 70 ? 29.396 -11.803 -7.761 1.00 74.50 70 HIS A O 1
ATOM 540 N N . TYR A 1 71 ? 27.505 -10.609 -7.608 1.00 79.19 71 TYR A N 1
ATOM 541 C CA . TYR A 1 71 ? 28.163 -9.352 -7.968 1.00 79.19 71 TYR A CA 1
ATOM 542 C C . TYR A 1 71 ? 29.238 -8.926 -6.964 1.00 79.19 71 TYR A C 1
ATOM 544 O O . TYR A 1 71 ? 30.279 -8.422 -7.379 1.00 79.19 71 TYR A O 1
ATOM 552 N N . ALA A 1 72 ? 29.046 -9.167 -5.664 1.00 81.69 72 ALA A N 1
ATOM 553 C CA . ALA A 1 72 ? 30.072 -8.905 -4.656 1.00 81.69 72 ALA A CA 1
ATOM 554 C C . ALA A 1 72 ? 31.335 -9.750 -4.900 1.00 81.69 72 ALA A C 1
ATOM 556 O O . ALA A 1 72 ? 32.447 -9.222 -4.859 1.00 81.69 72 ALA A O 1
ATOM 557 N N . ALA A 1 73 ? 31.174 -11.035 -5.229 1.00 76.69 73 ALA A N 1
ATOM 558 C CA . ALA A 1 73 ? 32.292 -11.907 -5.579 1.00 76.69 73 ALA A CA 1
ATOM 559 C C . ALA A 1 73 ? 33.007 -11.451 -6.866 1.00 76.69 73 ALA A C 1
ATOM 561 O O . ALA A 1 73 ? 34.239 -11.418 -6.901 1.00 76.69 73 ALA A O 1
ATOM 562 N N . LEU A 1 74 ? 32.254 -11.049 -7.898 1.00 77.12 74 LEU A N 1
ATOM 563 C CA . LEU A 1 74 ? 32.812 -10.520 -9.150 1.00 77.12 74 LEU A CA 1
ATOM 564 C C . LEU A 1 74 ? 33.579 -9.212 -8.913 1.00 77.12 74 LEU A C 1
ATOM 566 O O . LEU A 1 74 ? 34.663 -9.031 -9.462 1.00 77.12 74 LEU A O 1
ATOM 570 N N . LEU A 1 75 ? 33.062 -8.322 -8.061 1.00 81.44 75 LEU A N 1
ATOM 571 C CA . LEU A 1 75 ? 33.728 -7.069 -7.705 1.00 81.44 75 LEU A CA 1
ATOM 572 C C . LEU A 1 75 ? 35.047 -7.305 -6.965 1.00 81.44 75 LEU A C 1
ATOM 574 O O . LEU A 1 75 ? 36.039 -6.670 -7.313 1.00 81.44 75 LEU A O 1
ATOM 578 N N . GLU A 1 76 ? 35.103 -8.217 -5.987 1.00 79.69 76 GLU A N 1
ATOM 579 C CA . GLU A 1 76 ? 36.358 -8.546 -5.285 1.00 79.69 76 GLU A CA 1
ATOM 580 C C . GLU A 1 76 ? 37.460 -9.000 -6.249 1.00 79.69 76 GLU A C 1
ATOM 582 O O . GLU A 1 76 ? 38.622 -8.617 -6.101 1.00 79.69 76 GLU A O 1
ATOM 587 N N . GLN A 1 77 ? 37.088 -9.763 -7.275 1.00 70.69 77 GLN A N 1
ATOM 588 C CA . GLN A 1 77 ? 38.017 -10.240 -8.293 1.00 70.69 77 GLN A CA 1
ATOM 589 C C . GLN A 1 77 ? 38.361 -9.146 -9.322 1.00 70.69 77 GLN A C 1
ATOM 591 O O . GLN A 1 77 ? 39.516 -9.020 -9.726 1.00 70.69 77 GLN A O 1
ATOM 596 N N . GLY A 1 78 ? 37.378 -8.333 -9.725 1.00 69.38 78 GLY A N 1
ATOM 597 C CA . GLY A 1 78 ? 37.477 -7.308 -10.771 1.00 69.38 78 GLY A CA 1
ATOM 598 C C . GLY A 1 78 ? 38.112 -5.980 -10.346 1.00 69.38 78 GLY A C 1
ATOM 599 O O . GLY A 1 78 ? 38.438 -5.169 -11.207 1.00 69.38 78 GLY A O 1
ATOM 600 N N . LYS A 1 79 ? 38.355 -5.751 -9.046 1.00 72.25 79 LYS A N 1
ATOM 601 C CA . LYS A 1 79 ? 38.947 -4.511 -8.485 1.00 72.25 79 LYS A CA 1
ATOM 602 C C . LYS A 1 79 ? 40.249 -4.039 -9.146 1.00 72.25 79 LYS A C 1
ATOM 604 O O . LYS A 1 79 ? 40.601 -2.871 -9.005 1.00 72.25 79 LYS A O 1
ATOM 609 N N . ARG A 1 80 ? 40.994 -4.936 -9.800 1.00 74.88 80 ARG A N 1
ATOM 610 C CA . ARG A 1 80 ? 42.289 -4.627 -10.432 1.00 74.88 80 ARG A CA 1
ATOM 611 C C . ARG A 1 80 ? 42.169 -4.098 -11.863 1.00 74.88 80 ARG A C 1
ATOM 613 O O . ARG A 1 80 ? 43.139 -3.519 -12.342 1.00 74.88 80 ARG A O 1
ATOM 620 N N . ASP A 1 81 ? 41.021 -4.273 -12.519 1.00 80.00 81 ASP A N 1
ATOM 621 C CA . ASP A 1 81 ? 40.756 -3.751 -13.861 1.00 80.00 81 ASP A CA 1
ATOM 622 C C . ASP A 1 81 ? 39.692 -2.636 -13.806 1.00 80.00 81 ASP A C 1
ATOM 624 O O . ASP A 1 81 ? 38.526 -2.920 -13.516 1.00 80.00 81 ASP A O 1
ATOM 628 N N . PRO A 1 82 ? 40.053 -1.368 -14.091 1.00 79.75 82 PRO A N 1
ATOM 629 C CA . PRO A 1 82 ? 39.115 -0.248 -14.048 1.00 79.75 82 PRO A CA 1
ATOM 630 C C . PRO A 1 82 ? 37.892 -0.427 -14.955 1.00 79.75 82 PRO A C 1
ATOM 632 O O . PRO A 1 82 ? 36.804 0.029 -14.601 1.00 79.75 82 PRO A O 1
ATOM 635 N N . LEU A 1 83 ? 38.046 -1.094 -16.106 1.00 78.38 83 LEU A N 1
ATOM 636 C CA . LEU A 1 83 ? 36.959 -1.296 -17.065 1.00 78.38 83 LEU A CA 1
ATOM 637 C C . LEU A 1 83 ? 35.925 -2.288 -16.529 1.00 78.38 83 LEU A C 1
ATOM 639 O O . LEU A 1 83 ? 34.743 -1.956 -16.433 1.00 78.38 83 LEU A O 1
ATOM 643 N N . THR A 1 84 ? 36.372 -3.472 -16.112 1.00 78.19 84 THR A N 1
ATOM 644 C CA . THR A 1 84 ? 35.515 -4.488 -15.490 1.00 78.19 84 THR A CA 1
ATOM 645 C C . THR A 1 84 ? 34.855 -3.948 -14.224 1.00 78.19 84 THR A C 1
ATOM 647 O O . THR A 1 84 ? 33.653 -4.123 -14.032 1.00 78.19 84 THR A O 1
ATOM 650 N N . PHE A 1 85 ? 35.598 -3.215 -13.391 1.00 84.00 85 PHE A N 1
ATOM 651 C CA . PHE A 1 85 ? 35.056 -2.581 -12.190 1.00 84.00 85 PHE A CA 1
ATOM 652 C C . PHE A 1 85 ? 33.922 -1.594 -12.510 1.00 84.00 85 PHE A C 1
ATOM 654 O O . PHE A 1 85 ? 32.869 -1.637 -11.871 1.00 84.00 85 PHE A O 1
ATOM 661 N N . ALA A 1 86 ? 34.098 -0.734 -13.520 1.00 83.81 86 ALA A N 1
ATOM 662 C CA . ALA A 1 86 ? 33.058 0.198 -13.949 1.00 83.81 86 ALA A CA 1
ATOM 663 C C . ALA A 1 86 ? 31.819 -0.534 -14.490 1.00 83.81 86 ALA A C 1
ATOM 665 O O . ALA A 1 86 ? 30.701 -0.210 -14.092 1.00 83.81 86 ALA A O 1
ATOM 666 N N . ILE A 1 87 ? 32.004 -1.542 -15.351 1.00 82.06 87 ILE A N 1
ATOM 667 C CA . ILE A 1 87 ? 30.905 -2.327 -15.939 1.00 82.06 87 ILE A CA 1
ATOM 668 C C . ILE A 1 87 ? 30.075 -3.013 -14.850 1.00 82.06 87 ILE A C 1
ATOM 670 O O . ILE A 1 87 ? 28.851 -2.877 -14.858 1.00 82.06 87 ILE A O 1
ATOM 674 N N . LEU A 1 88 ? 30.723 -3.682 -13.892 1.00 84.44 88 LEU A N 1
ATOM 675 C CA . LEU A 1 88 ? 30.039 -4.366 -12.790 1.00 84.44 88 LEU A CA 1
ATOM 676 C C . LEU A 1 88 ? 29.238 -3.390 -11.922 1.00 84.44 88 LEU A C 1
ATOM 678 O O . LEU A 1 88 ? 28.114 -3.690 -11.526 1.00 84.44 88 LEU A O 1
ATOM 682 N N . HIS A 1 89 ? 29.776 -2.197 -11.656 1.00 89.06 89 HIS A N 1
ATOM 683 C CA . HIS A 1 89 ? 29.033 -1.170 -10.931 1.00 89.06 89 HIS A CA 1
ATOM 684 C C . HIS A 1 89 ? 27.870 -0.580 -11.736 1.00 89.06 89 HIS A C 1
ATOM 686 O O . HIS A 1 89 ? 26.836 -0.275 -11.148 1.00 89.06 89 HIS A O 1
ATOM 692 N N . TYR A 1 90 ? 27.975 -0.459 -13.060 1.00 88.88 90 TYR A N 1
ATOM 693 C CA . TYR A 1 90 ? 26.830 -0.068 -13.887 1.00 88.88 90 TYR A CA 1
ATOM 694 C C . TYR A 1 90 ? 25.737 -1.140 -13.928 1.00 88.88 90 TYR A C 1
ATOM 696 O O . TYR A 1 90 ? 24.557 -0.797 -13.893 1.00 88.88 90 TYR A O 1
ATOM 704 N N . ASP A 1 91 ? 26.107 -2.420 -13.965 1.00 84.56 91 ASP A N 1
ATOM 705 C CA . ASP A 1 91 ? 25.144 -3.520 -13.876 1.00 84.56 91 ASP A CA 1
ATOM 706 C C . ASP A 1 91 ? 24.423 -3.526 -12.522 1.00 84.56 91 ASP A C 1
ATOM 708 O O . ASP A 1 91 ? 23.198 -3.630 -12.466 1.00 84.56 91 ASP A O 1
ATOM 712 N N . LEU A 1 92 ? 25.170 -3.338 -11.430 1.00 86.69 92 LEU A N 1
ATOM 713 C CA . LEU A 1 92 ? 24.599 -3.185 -10.095 1.00 86.69 92 LEU A CA 1
ATOM 714 C C . LEU A 1 92 ? 23.696 -1.956 -9.990 1.00 86.69 92 LEU A C 1
ATOM 716 O O . LEU A 1 92 ? 22.643 -2.047 -9.377 1.00 86.69 92 LEU A O 1
ATOM 720 N N . ALA A 1 93 ? 24.047 -0.830 -10.615 1.00 89.81 93 ALA A N 1
ATOM 721 C CA . ALA A 1 93 ? 23.170 0.338 -10.658 1.00 89.81 93 ALA A CA 1
ATOM 722 C C . ALA A 1 93 ? 21.847 0.037 -11.390 1.00 89.81 93 ALA A C 1
ATOM 724 O O . ALA A 1 93 ? 20.782 0.457 -10.942 1.00 89.81 93 ALA A O 1
ATOM 725 N N . GLU A 1 94 ? 21.893 -0.722 -12.487 1.00 85.44 94 GLU A N 1
ATOM 726 C CA . GLU A 1 94 ? 20.707 -1.156 -13.235 1.00 85.44 94 GLU A CA 1
ATOM 727 C C . GLU A 1 94 ? 19.837 -2.142 -12.428 1.00 85.44 94 GLU A C 1
ATOM 729 O O . GLU A 1 94 ? 18.607 -2.068 -12.469 1.00 85.44 94 GLU A O 1
ATOM 734 N N . LEU A 1 95 ? 20.452 -3.034 -11.648 1.00 81.00 95 LEU A N 1
ATOM 735 C CA . LEU A 1 95 ? 19.754 -3.908 -10.697 1.00 81.00 95 LEU A CA 1
ATOM 736 C C . LEU A 1 95 ? 19.141 -3.132 -9.531 1.00 81.00 95 LEU A C 1
ATOM 738 O O . LEU A 1 95 ? 17.967 -3.316 -9.226 1.00 81.00 95 LEU A O 1
ATOM 742 N N . SER A 1 96 ? 19.892 -2.216 -8.923 1.00 80.50 96 SER A N 1
ATOM 743 C CA . SER A 1 96 ? 19.397 -1.336 -7.865 1.00 80.50 96 SER A CA 1
ATOM 744 C C . SER A 1 96 ? 18.194 -0.519 -8.332 1.00 80.50 96 SER A C 1
ATOM 746 O O . SER A 1 96 ? 17.216 -0.420 -7.598 1.00 80.50 96 SER A O 1
ATOM 748 N N . HIS A 1 97 ? 18.209 -0.017 -9.572 1.00 82.38 97 HIS A N 1
ATOM 749 C CA . HIS A 1 97 ? 17.045 0.622 -10.189 1.00 82.38 97 HIS A CA 1
ATOM 750 C C . HIS A 1 97 ? 15.841 -0.332 -10.277 1.00 82.38 97 HIS A C 1
ATOM 752 O O . HIS A 1 97 ? 14.745 0.033 -9.861 1.00 82.38 97 HIS A O 1
ATOM 758 N N . ARG A 1 98 ? 16.035 -1.574 -10.752 1.00 74.06 98 ARG A N 1
ATOM 759 C CA . ARG A 1 98 ? 14.967 -2.597 -10.798 1.00 74.06 98 ARG A CA 1
ATOM 760 C C . ARG A 1 98 ? 14.394 -2.922 -9.416 1.00 74.06 98 ARG A C 1
ATOM 762 O O . ARG A 1 98 ? 13.198 -3.179 -9.302 1.00 74.06 98 ARG A O 1
ATOM 769 N N . TRP A 1 99 ? 15.228 -2.909 -8.380 1.00 71.94 99 TRP A N 1
ATOM 770 C CA . TRP A 1 99 ? 14.821 -3.156 -6.996 1.00 71.94 99 TRP A CA 1
ATOM 771 C C . TRP A 1 99 ? 14.250 -1.923 -6.282 1.00 71.94 99 TRP A C 1
ATOM 773 O O . TRP A 1 99 ? 13.791 -2.057 -5.149 1.00 71.94 99 TRP A O 1
ATOM 783 N N . GLY A 1 100 ? 14.273 -0.744 -6.912 1.00 70.94 100 GLY A N 1
ATOM 784 C CA . GLY A 1 100 ? 13.824 0.515 -6.310 1.00 70.94 100 GLY A CA 1
ATOM 785 C C . GLY A 1 100 ? 14.774 1.088 -5.249 1.00 70.94 100 GLY A C 1
ATOM 786 O O . GLY A 1 100 ? 14.365 1.919 -4.445 1.00 70.94 100 GLY A O 1
ATOM 787 N N . ASP A 1 101 ? 16.033 0.645 -5.217 1.00 78.06 101 ASP A N 1
ATOM 788 C CA . ASP A 1 101 ? 17.061 1.112 -4.281 1.00 78.06 101 ASP A CA 1
ATOM 789 C C . ASP A 1 101 ? 17.919 2.209 -4.929 1.00 78.06 101 ASP A C 1
ATOM 791 O O . ASP A 1 101 ? 19.031 1.984 -5.421 1.00 78.06 101 ASP A O 1
ATOM 795 N N . TYR A 1 102 ? 17.367 3.419 -4.997 1.00 85.25 102 TYR A N 1
ATOM 796 C CA . TYR A 1 102 ? 17.983 4.533 -5.724 1.00 85.25 102 TYR A CA 1
ATOM 797 C C . TYR A 1 102 ? 19.222 5.108 -5.028 1.00 85.25 102 TYR A C 1
ATOM 799 O O . TYR A 1 102 ? 20.081 5.710 -5.680 1.00 85.25 102 TYR A O 1
ATOM 807 N N . ASP A 1 103 ? 19.360 4.888 -3.722 1.00 83.69 103 ASP A N 1
ATOM 808 C CA . ASP A 1 103 ? 20.565 5.257 -2.985 1.00 83.69 103 ASP A CA 1
ATOM 809 C C . ASP A 1 103 ? 21.718 4.310 -3.313 1.00 83.69 103 ASP A C 1
ATOM 811 O O . ASP A 1 103 ? 22.816 4.782 -3.626 1.00 83.69 103 ASP A O 1
ATOM 815 N N . ALA A 1 104 ? 21.477 2.994 -3.351 1.00 85.94 104 ALA A N 1
ATOM 816 C CA . ALA A 1 104 ? 22.468 2.039 -3.844 1.00 85.94 104 ALA A CA 1
ATOM 817 C C . ALA A 1 104 ? 22.817 2.305 -5.316 1.00 85.94 104 ALA A C 1
ATOM 819 O O . ALA A 1 104 ? 23.995 2.311 -5.679 1.00 85.94 104 ALA A O 1
ATOM 820 N N . MET A 1 105 ? 21.823 2.621 -6.155 1.00 92.38 105 MET A N 1
ATOM 821 C CA . MET A 1 105 ? 22.050 3.014 -7.551 1.00 92.38 105 MET A CA 1
ATOM 822 C C . MET A 1 105 ? 22.998 4.218 -7.645 1.00 92.38 105 MET A C 1
ATOM 824 O O . MET A 1 105 ? 23.967 4.191 -8.406 1.00 92.38 105 MET A O 1
ATOM 828 N N . ALA A 1 106 ? 22.763 5.264 -6.848 1.00 92.19 106 ALA A N 1
ATOM 829 C CA . ALA A 1 106 ? 23.610 6.452 -6.819 1.00 92.19 106 ALA A CA 1
ATOM 830 C C . ALA A 1 106 ? 25.036 6.151 -6.336 1.00 92.19 106 ALA A C 1
ATOM 832 O O . ALA A 1 106 ? 26.001 6.677 -6.898 1.00 92.19 106 ALA A O 1
ATOM 833 N N . GLN A 1 107 ? 25.184 5.292 -5.325 1.00 92.81 107 GLN A N 1
ATOM 834 C CA . GLN A 1 107 ? 26.487 4.849 -4.828 1.00 92.81 107 GLN A CA 1
ATOM 835 C C . GLN A 1 107 ? 27.257 4.082 -5.905 1.00 92.81 107 GLN A C 1
ATOM 837 O O . GLN A 1 107 ? 28.420 4.394 -6.169 1.00 92.81 107 GLN A O 1
ATOM 842 N N . HIS A 1 108 ? 26.611 3.131 -6.578 1.00 92.56 108 HIS A N 1
ATOM 843 C CA . HIS A 1 108 ? 27.232 2.361 -7.650 1.00 92.56 108 HIS A CA 1
ATOM 844 C C . HIS A 1 108 ? 27.607 3.232 -8.852 1.00 92.56 108 HIS A C 1
ATOM 846 O O . HIS A 1 108 ? 28.721 3.102 -9.359 1.00 92.56 108 HIS A O 1
ATOM 852 N N . LEU A 1 109 ? 26.770 4.198 -9.245 1.00 93.38 109 LEU A N 1
ATOM 853 C CA . LEU A 1 109 ? 27.134 5.183 -10.270 1.00 93.38 109 LEU A CA 1
ATOM 854 C C . LEU A 1 109 ? 28.350 6.023 -9.860 1.00 93.38 109 LEU A C 1
ATOM 856 O O . LEU A 1 109 ? 29.248 6.249 -10.670 1.00 93.38 109 LEU A O 1
ATOM 860 N N . ALA A 1 110 ? 28.431 6.455 -8.599 1.00 92.44 110 ALA A N 1
ATOM 861 C CA . ALA A 1 110 ? 29.595 7.181 -8.098 1.00 92.44 110 ALA A CA 1
ATOM 862 C C . ALA A 1 110 ? 30.872 6.320 -8.124 1.00 92.44 110 ALA A C 1
ATOM 864 O O . ALA A 1 110 ? 31.942 6.821 -8.475 1.00 92.44 110 ALA A O 1
ATOM 865 N N . MET A 1 111 ? 30.772 5.029 -7.793 1.00 89.88 111 MET A N 1
ATOM 866 C CA . MET A 1 111 ? 31.890 4.082 -7.872 1.00 89.88 111 MET A CA 1
ATOM 867 C C . MET A 1 111 ? 32.332 3.850 -9.321 1.00 89.88 111 MET A C 1
ATOM 869 O O . MET A 1 111 ? 33.526 3.942 -9.606 1.00 89.88 111 MET A O 1
ATOM 873 N N . ALA A 1 112 ? 31.389 3.642 -10.244 1.00 88.81 112 ALA A N 1
ATOM 874 C CA . ALA A 1 112 ? 31.681 3.469 -11.665 1.00 88.81 112 ALA A CA 1
ATOM 875 C C . ALA A 1 112 ? 32.386 4.702 -12.255 1.00 88.81 112 ALA A C 1
ATOM 877 O O . ALA A 1 112 ? 33.410 4.575 -12.924 1.00 88.81 112 ALA A O 1
ATOM 878 N N . ARG A 1 113 ? 31.921 5.912 -11.921 1.00 89.62 113 ARG A N 1
ATOM 879 C CA . ARG A 1 113 ? 32.508 7.181 -12.391 1.00 89.62 113 ARG A CA 1
ATOM 880 C C . ARG A 1 113 ? 33.931 7.431 -11.901 1.00 89.62 113 ARG A C 1
ATOM 882 O O . ARG A 1 113 ? 34.714 8.053 -12.615 1.00 89.62 113 ARG A O 1
ATOM 889 N N . ARG A 1 114 ? 34.295 6.933 -10.713 1.00 84.06 114 ARG A N 1
ATOM 890 C CA . ARG A 1 114 ? 35.685 6.995 -10.219 1.00 84.06 114 ARG A CA 1
ATOM 891 C C . ARG A 1 114 ? 36.634 6.178 -11.095 1.00 84.06 114 ARG A C 1
ATOM 893 O O . ARG A 1 114 ? 37.759 6.612 -11.313 1.00 84.06 114 ARG A O 1
ATOM 900 N N . ALA A 1 115 ? 36.175 5.043 -11.620 1.00 76.38 115 ALA A N 1
ATOM 901 C CA . ALA A 1 115 ? 36.927 4.249 -12.588 1.00 76.38 115 ALA A CA 1
ATOM 902 C C . ALA A 1 115 ? 36.855 4.840 -14.011 1.00 76.38 115 ALA A C 1
ATOM 904 O O . ALA A 1 115 ? 37.838 4.793 -14.750 1.00 76.38 115 ALA A O 1
ATOM 905 N N . LEU A 1 116 ? 35.733 5.483 -14.362 1.00 70.56 116 LEU A N 1
ATOM 906 C CA . LEU A 1 116 ? 35.520 6.162 -15.645 1.00 70.56 116 LEU A CA 1
ATOM 907 C C . LEU A 1 116 ? 36.475 7.342 -15.878 1.00 70.56 116 LEU A C 1
ATOM 909 O O . LEU A 1 116 ? 36.815 7.627 -17.018 1.00 70.56 116 LEU A O 1
ATOM 913 N N . ALA A 1 117 ? 36.961 8.009 -14.824 1.00 65.56 117 ALA A N 1
ATOM 914 C CA . ALA A 1 117 ? 37.929 9.108 -14.947 1.00 65.56 117 ALA A CA 1
ATOM 915 C C . ALA A 1 117 ? 39.231 8.712 -15.682 1.00 65.56 117 ALA A C 1
ATOM 917 O O . ALA A 1 117 ? 39.964 9.583 -16.148 1.00 65.56 117 ALA A O 1
ATOM 918 N N . VAL A 1 118 ? 39.505 7.408 -15.798 1.00 63.34 118 VAL A N 1
ATOM 919 C CA . VAL A 1 118 ? 40.675 6.832 -16.478 1.00 63.34 118 VAL A CA 1
ATOM 920 C C . VAL A 1 118 ? 40.319 6.273 -17.871 1.00 63.34 118 VAL A C 1
ATOM 922 O O . VAL A 1 118 ? 41.209 6.017 -18.679 1.00 63.34 118 VAL A O 1
ATOM 925 N N . LEU A 1 119 ? 39.029 6.115 -18.190 1.00 65.69 119 LEU A N 1
ATOM 926 C CA . LEU A 1 119 ? 38.525 5.465 -19.403 1.00 65.69 119 LEU A CA 1
ATOM 927 C C . LEU A 1 119 ? 37.761 6.469 -20.279 1.00 65.69 119 LEU A C 1
ATOM 929 O O . LEU A 1 119 ? 36.676 6.922 -19.926 1.00 65.69 119 LEU A O 1
ATOM 933 N N . ASN A 1 120 ? 38.298 6.794 -21.457 1.00 70.12 120 ASN A N 1
ATOM 934 C CA . ASN A 1 120 ? 37.646 7.694 -22.416 1.00 70.12 120 ASN A CA 1
ATOM 935 C C . ASN A 1 120 ? 36.883 6.916 -23.506 1.00 70.12 120 ASN A C 1
ATOM 937 O O . ASN A 1 120 ? 37.155 7.090 -24.694 1.00 70.12 120 ASN A O 1
ATOM 941 N N . ASP A 1 121 ? 35.964 6.036 -23.100 1.00 81.25 121 ASP A N 1
ATOM 942 C CA . ASP A 1 121 ? 35.179 5.207 -24.022 1.00 81.25 121 ASP A CA 1
ATOM 943 C C . ASP A 1 121 ? 33.717 5.677 -24.117 1.00 81.25 121 ASP A C 1
ATOM 945 O O . ASP A 1 121 ? 33.002 5.813 -23.115 1.00 81.25 121 ASP A O 1
ATOM 949 N N . TRP A 1 122 ? 33.266 5.969 -25.338 1.00 86.94 122 TRP A N 1
ATOM 950 C CA . TRP A 1 122 ? 31.983 6.630 -25.575 1.00 86.94 122 TRP A CA 1
ATOM 951 C C . TRP A 1 122 ? 30.748 5.766 -25.244 1.00 86.94 122 TRP A C 1
ATOM 953 O O . TRP A 1 122 ? 29.794 6.350 -24.722 1.00 86.94 122 TRP A O 1
ATOM 963 N N . PRO A 1 123 ? 30.710 4.428 -25.448 1.00 82.69 123 PRO A N 1
ATOM 964 C CA . PRO A 1 123 ? 29.560 3.604 -25.075 1.00 82.69 123 PRO A CA 1
ATOM 965 C C . PRO A 1 123 ? 29.362 3.568 -23.560 1.00 82.69 123 PRO A C 1
ATOM 967 O O . PRO A 1 123 ? 28.235 3.649 -23.077 1.00 82.69 123 PRO A O 1
ATOM 970 N N . ILE A 1 124 ? 30.455 3.525 -22.789 1.00 82.94 124 ILE A N 1
ATOM 971 C CA . ILE A 1 124 ? 30.388 3.559 -21.322 1.00 82.94 124 ILE A CA 1
ATOM 972 C C . ILE A 1 124 ? 29.865 4.918 -20.857 1.00 82.94 124 ILE A C 1
ATOM 974 O O . ILE A 1 124 ? 28.992 4.985 -19.994 1.00 82.94 124 ILE A O 1
ATOM 978 N N . LYS A 1 125 ? 30.323 6.006 -21.483 1.00 88.25 125 LYS A N 1
ATOM 979 C CA . LYS A 1 125 ? 29.799 7.351 -21.222 1.00 88.25 125 LYS A CA 1
ATOM 980 C C . LYS A 1 125 ? 28.318 7.482 -21.596 1.00 88.25 125 LYS A C 1
ATOM 982 O O . LYS A 1 125 ? 27.562 8.101 -20.855 1.00 88.25 125 LYS A O 1
ATOM 987 N N . ALA A 1 126 ? 27.884 6.886 -22.707 1.00 89.62 126 ALA A N 1
ATOM 988 C CA . ALA A 1 126 ? 26.475 6.851 -23.096 1.00 89.62 126 ALA A CA 1
ATOM 989 C C . ALA A 1 126 ? 25.632 6.069 -22.075 1.00 89.62 126 ALA A C 1
ATOM 991 O O . ALA A 1 126 ? 24.573 6.544 -21.663 1.00 89.62 126 ALA A O 1
ATOM 992 N N . ARG A 1 127 ? 26.126 4.917 -21.602 1.00 88.56 127 ARG A N 1
ATOM 993 C CA . ARG A 1 127 ? 25.489 4.124 -20.541 1.00 88.56 127 ARG A CA 1
ATOM 994 C C . ARG A 1 127 ? 25.398 4.893 -19.221 1.00 88.56 127 ARG A C 1
ATOM 996 O O . ARG A 1 127 ? 24.338 4.875 -18.600 1.00 88.56 127 ARG A O 1
ATOM 1003 N N . ASP A 1 128 ? 26.462 5.590 -18.820 1.00 91.75 128 ASP A N 1
ATOM 1004 C CA . ASP A 1 128 ? 26.476 6.441 -17.623 1.00 91.75 128 ASP A CA 1
ATOM 1005 C C . ASP A 1 128 ? 25.390 7.514 -17.687 1.00 91.75 128 ASP A C 1
ATOM 1007 O O . ASP A 1 128 ? 24.597 7.640 -16.757 1.00 91.75 128 ASP A O 1
ATOM 1011 N N . LEU A 1 129 ? 25.313 8.240 -18.807 1.00 94.56 129 LEU A N 1
ATOM 1012 C CA . LEU A 1 129 ? 24.305 9.279 -19.018 1.00 94.56 129 LEU A CA 1
ATOM 1013 C C . LEU A 1 129 ? 22.886 8.699 -18.956 1.00 94.56 129 LEU A C 1
ATOM 1015 O O . LEU A 1 129 ? 22.020 9.278 -18.304 1.00 94.56 129 LEU A O 1
ATOM 1019 N N . ARG A 1 130 ? 22.646 7.529 -19.562 1.00 95.00 130 ARG A N 1
ATOM 1020 C CA . ARG A 1 130 ? 21.342 6.847 -19.488 1.00 95.00 130 ARG A CA 1
ATOM 1021 C C . ARG A 1 130 ? 20.955 6.501 -18.050 1.00 95.00 130 ARG A C 1
ATOM 1023 O O . ARG A 1 130 ? 19.856 6.832 -17.618 1.00 95.00 130 ARG A O 1
ATOM 1030 N N . LEU A 1 131 ? 21.847 5.866 -17.292 1.00 94.19 131 LEU A N 1
ATOM 1031 C CA . LEU A 1 131 ? 21.562 5.490 -15.903 1.00 94.19 131 LEU A CA 1
ATOM 1032 C C . LEU A 1 131 ? 21.423 6.718 -14.992 1.00 94.19 131 LEU A C 1
ATOM 1034 O O . LEU A 1 131 ? 20.589 6.729 -14.093 1.00 94.19 131 LEU A O 1
ATOM 1038 N N . ALA A 1 132 ? 22.189 7.777 -15.240 1.00 95.00 132 ALA A N 1
ATOM 1039 C CA . ALA A 1 132 ? 22.069 9.032 -14.510 1.00 95.00 132 ALA A CA 1
ATOM 1040 C C . ALA A 1 132 ? 20.741 9.747 -14.783 1.00 95.00 132 ALA A C 1
ATOM 1042 O O . ALA A 1 132 ? 20.143 10.282 -13.852 1.00 95.00 132 ALA A O 1
ATOM 1043 N N . ALA A 1 133 ? 20.260 9.717 -16.029 1.00 95.88 133 ALA A N 1
ATOM 1044 C CA . ALA A 1 133 ? 18.946 10.239 -16.383 1.00 95.88 133 ALA A CA 1
ATOM 1045 C C . ALA A 1 133 ? 17.821 9.463 -15.680 1.00 95.88 133 ALA A C 1
ATOM 1047 O O . ALA A 1 133 ? 16.912 10.084 -15.134 1.00 95.88 133 ALA A O 1
ATOM 1048 N N . LEU A 1 134 ? 17.916 8.128 -15.617 1.00 93.00 134 LEU A N 1
ATOM 1049 C CA . LEU A 1 134 ? 16.981 7.304 -14.842 1.00 93.00 134 LEU A CA 1
ATOM 1050 C C . LEU A 1 134 ? 17.003 7.689 -13.357 1.00 93.00 134 LEU A C 1
ATOM 1052 O O . LEU A 1 134 ? 15.959 7.998 -12.799 1.00 93.00 134 LEU A O 1
ATOM 1056 N N . LEU A 1 135 ? 18.182 7.781 -12.733 1.00 92.19 135 LEU A N 1
ATOM 1057 C CA . LEU A 1 135 ? 18.294 8.193 -11.329 1.00 92.19 135 LEU A CA 1
ATOM 1058 C C . LEU A 1 135 ? 17.697 9.590 -11.073 1.00 92.19 135 LEU A C 1
ATOM 1060 O O . LEU A 1 135 ? 17.093 9.818 -10.027 1.00 92.19 135 LEU A O 1
ATOM 1064 N N . ALA A 1 136 ? 17.867 10.529 -12.008 1.00 90.88 136 ALA A N 1
ATOM 1065 C CA . ALA A 1 136 ? 17.273 11.860 -11.911 1.00 90.88 136 ALA A CA 1
ATOM 1066 C C . ALA A 1 136 ? 15.736 11.816 -11.985 1.00 90.88 136 ALA A C 1
ATOM 1068 O O . ALA A 1 136 ? 15.087 12.511 -11.204 1.00 90.88 136 ALA A O 1
ATOM 1069 N N . CYS A 1 137 ? 15.160 10.952 -12.836 1.00 88.75 137 CYS A N 1
ATOM 1070 C CA . CYS A 1 137 ? 13.711 10.710 -12.871 1.00 88.75 137 CYS A CA 1
ATOM 1071 C C . CYS A 1 137 ? 13.206 10.235 -11.507 1.00 88.75 137 CYS A C 1
ATOM 1073 O O . CYS A 1 137 ? 12.274 10.814 -10.956 1.00 88.75 137 CYS A O 1
ATOM 1075 N N . GLU A 1 138 ? 13.866 9.229 -10.930 1.00 85.25 138 GLU A N 1
ATOM 1076 C CA . GLU A 1 138 ? 13.460 8.631 -9.651 1.00 85.25 138 GLU A CA 1
ATOM 1077 C C . GLU A 1 138 ? 13.608 9.599 -8.467 1.00 85.25 138 GLU A C 1
ATOM 1079 O O . GLU A 1 138 ? 12.893 9.493 -7.474 1.00 85.25 138 GLU A O 1
ATOM 1084 N N . ARG A 1 139 ? 14.495 10.595 -8.581 1.00 85.06 139 ARG A N 1
ATOM 1085 C CA . ARG A 1 139 ? 14.642 11.691 -7.608 1.00 85.06 139 ARG A CA 1
ATOM 1086 C C . ARG A 1 139 ? 13.691 12.867 -7.845 1.00 85.06 139 ARG A C 1
ATOM 1088 O O . ARG A 1 139 ? 13.726 13.830 -7.083 1.00 85.06 139 ARG A O 1
ATOM 1095 N N . GLY A 1 140 ? 12.860 12.806 -8.884 1.00 83.62 140 GLY A N 1
ATOM 1096 C CA . GLY A 1 140 ? 11.911 13.858 -9.244 1.00 83.62 140 GLY A CA 1
ATOM 1097 C C . GLY A 1 140 ? 12.528 15.068 -9.955 1.00 83.62 140 GLY A C 1
ATOM 1098 O O . GLY A 1 140 ? 11.818 16.039 -10.215 1.00 83.62 140 GLY A O 1
ATOM 1099 N N . ASP A 1 141 ? 13.815 15.029 -10.315 1.00 89.12 141 ASP A N 1
ATOM 1100 C CA . ASP A 1 141 ? 14.468 16.099 -11.078 1.00 89.12 141 ASP A CA 1
ATOM 1101 C C . ASP A 1 141 ? 14.243 15.894 -12.582 1.00 89.12 141 ASP A C 1
ATOM 1103 O O . ASP A 1 141 ? 15.088 15.386 -13.325 1.00 89.12 141 ASP A O 1
ATOM 1107 N N . SER A 1 142 ? 13.046 16.279 -13.027 1.00 88.12 142 SER A N 1
ATOM 1108 C CA . SER A 1 142 ? 12.602 16.089 -14.412 1.00 88.12 142 SER A CA 1
ATOM 1109 C C . SER A 1 142 ? 13.442 16.869 -15.427 1.00 88.12 142 SER A C 1
ATOM 1111 O O . SER A 1 142 ? 13.562 16.434 -16.574 1.00 88.12 142 SER A O 1
ATOM 1113 N N . THR A 1 143 ? 14.021 18.008 -15.037 1.00 91.88 143 THR A N 1
ATOM 1114 C CA . THR A 1 143 ? 14.847 18.835 -15.929 1.00 91.88 143 THR A CA 1
ATOM 1115 C C . THR A 1 143 ? 16.207 18.184 -16.134 1.00 91.88 143 THR A C 1
ATOM 1117 O O . THR A 1 143 ? 16.589 17.916 -17.273 1.00 91.88 143 THR A O 1
ATOM 1120 N N . ALA A 1 144 ? 16.899 17.826 -15.044 1.00 93.31 144 ALA A N 1
ATOM 1121 C CA . ALA A 1 144 ? 18.184 17.141 -15.145 1.00 93.31 144 ALA A CA 1
ATOM 1122 C C . ALA A 1 144 ? 18.053 15.789 -15.861 1.00 93.31 144 ALA A C 1
ATOM 1124 O O . ALA A 1 144 ? 18.942 15.412 -16.629 1.00 93.31 144 ALA A O 1
ATOM 1125 N N . ALA A 1 145 ? 16.942 15.074 -15.653 1.00 94.38 145 ALA A N 1
ATOM 1126 C CA . ALA A 1 145 ? 16.652 13.829 -16.352 1.00 94.38 145 ALA A CA 1
ATOM 1127 C C . ALA A 1 145 ? 16.583 14.013 -17.875 1.00 94.38 145 ALA A C 1
ATOM 1129 O O . ALA A 1 145 ? 17.271 13.298 -18.607 1.00 94.38 145 ALA A O 1
ATOM 1130 N N . GLN A 1 146 ? 15.802 14.988 -18.349 1.00 96.19 146 GLN A N 1
ATOM 1131 C CA . GLN A 1 146 ? 15.669 15.293 -19.776 1.00 96.19 146 GLN A CA 1
ATOM 1132 C C . GLN A 1 146 ? 17.000 15.746 -20.378 1.00 96.19 146 GLN A C 1
ATOM 1134 O O . GLN A 1 146 ? 17.432 15.190 -21.389 1.00 96.19 146 GLN A O 1
ATOM 1139 N N . ASP A 1 147 ? 17.693 16.686 -19.735 1.00 96.31 147 ASP A N 1
ATOM 1140 C CA . ASP A 1 147 ? 18.973 17.210 -20.221 1.00 96.31 147 ASP A CA 1
ATOM 1141 C C . ASP A 1 147 ? 20.022 16.101 -20.355 1.00 96.31 147 ASP A C 1
ATOM 1143 O O . ASP A 1 147 ? 20.728 16.003 -21.364 1.00 96.31 147 ASP A O 1
ATOM 1147 N N . THR A 1 148 ? 20.109 15.226 -19.352 1.00 96.69 148 THR A N 1
ATOM 1148 C CA . THR A 1 148 ? 21.065 14.112 -19.344 1.00 96.69 148 THR A CA 1
ATOM 1149 C C . THR A 1 148 ? 20.695 13.055 -20.389 1.00 96.69 148 THR A C 1
ATOM 1151 O O . THR A 1 148 ? 21.571 12.552 -21.098 1.00 96.69 148 THR A O 1
ATOM 1154 N N . ALA A 1 149 ? 19.405 12.748 -20.556 1.00 96.12 149 ALA A N 1
ATOM 1155 C CA . ALA A 1 149 ? 18.940 11.823 -21.587 1.00 96.12 149 ALA A CA 1
ATOM 1156 C C . ALA A 1 149 ? 19.186 12.372 -23.005 1.00 96.12 149 ALA A C 1
ATOM 1158 O O . ALA A 1 149 ? 19.669 11.642 -23.873 1.00 96.12 149 ALA A O 1
ATOM 1159 N N . HIS A 1 150 ? 18.963 13.670 -23.237 1.00 96.75 150 HIS A N 1
ATOM 1160 C CA . HIS A 1 150 ? 19.300 14.331 -24.500 1.00 96.75 150 HIS A CA 1
ATOM 1161 C C . HIS A 1 150 ? 20.798 14.267 -24.807 1.00 96.75 150 HIS A C 1
ATOM 1163 O O . HIS A 1 150 ? 21.176 14.019 -25.954 1.00 96.75 150 HIS A O 1
ATOM 1169 N N . GLN A 1 151 ? 21.663 14.427 -23.800 1.00 96.75 151 GLN A N 1
ATOM 1170 C CA . GLN A 1 151 ? 23.108 14.248 -23.973 1.00 96.75 151 GLN A CA 1
ATOM 1171 C C . GLN A 1 151 ? 23.461 12.820 -24.404 1.00 96.75 151 GLN A C 1
ATOM 1173 O O . GLN A 1 151 ? 24.297 12.650 -25.295 1.00 96.75 151 GLN A O 1
ATOM 1178 N N . ALA A 1 152 ? 22.813 11.799 -23.830 1.00 95.81 152 ALA A N 1
ATOM 1179 C CA . ALA A 1 152 ? 23.012 10.406 -24.233 1.00 95.81 152 ALA A CA 1
ATOM 1180 C C . ALA A 1 152 ? 22.592 10.170 -25.695 1.00 95.81 152 ALA A C 1
ATOM 1182 O O . ALA A 1 152 ? 23.353 9.584 -26.468 1.00 95.81 152 ALA A O 1
ATOM 1183 N N . VAL A 1 153 ? 21.421 10.682 -26.097 1.00 96.69 153 VAL A N 1
ATOM 1184 C CA . VAL A 1 153 ? 20.924 10.591 -27.482 1.00 96.69 153 VAL A CA 1
ATOM 1185 C C . VAL A 1 153 ? 21.883 11.292 -28.443 1.00 96.69 153 VAL A C 1
ATOM 1187 O O . VAL A 1 153 ? 22.262 10.716 -29.465 1.00 96.69 153 VAL A O 1
ATOM 1190 N N . ALA A 1 154 ? 22.322 12.509 -28.116 1.00 96.12 154 ALA A N 1
ATOM 1191 C CA . ALA A 1 154 ? 23.247 13.276 -28.944 1.00 96.12 154 ALA A CA 1
ATOM 1192 C C . ALA A 1 154 ? 24.601 12.569 -29.098 1.00 96.12 154 ALA A C 1
ATOM 1194 O O . ALA A 1 154 ? 25.156 12.542 -30.197 1.00 96.12 154 ALA A O 1
ATOM 1195 N N . LEU A 1 155 ? 25.122 11.971 -28.022 1.00 94.56 155 LEU A N 1
ATOM 1196 C CA . LEU A 1 155 ? 26.369 11.213 -28.055 1.00 94.56 155 LEU A CA 1
ATOM 1197 C C . LEU A 1 155 ? 26.249 9.990 -28.971 1.00 94.56 155 LEU A C 1
ATOM 1199 O O . LEU A 1 155 ? 27.054 9.840 -29.886 1.00 94.56 155 LEU A O 1
ATOM 1203 N N . ALA A 1 156 ? 25.219 9.162 -28.789 1.00 93.69 156 ALA A N 1
ATOM 1204 C CA . ALA A 1 156 ? 25.012 7.976 -29.619 1.00 93.69 156 ALA A CA 1
ATOM 1205 C C . ALA A 1 156 ? 24.756 8.324 -31.099 1.00 93.69 156 ALA A C 1
ATOM 1207 O O . ALA A 1 156 ? 25.261 7.644 -31.993 1.00 93.69 156 ALA A O 1
ATOM 1208 N N . THR A 1 157 ? 24.044 9.426 -31.361 1.00 94.31 157 THR A N 1
ATOM 1209 C CA . THR A 1 157 ? 23.784 9.930 -32.721 1.00 94.31 157 THR A CA 1
ATOM 1210 C C . THR A 1 157 ? 25.076 10.365 -33.415 1.00 94.31 157 THR A C 1
ATOM 1212 O O . THR A 1 157 ? 25.291 10.029 -34.576 1.00 94.31 157 THR A O 1
ATOM 1215 N N . ARG A 1 158 ? 25.980 11.062 -32.709 1.00 95.81 158 ARG A N 1
ATOM 1216 C CA . ARG A 1 158 ? 27.289 11.477 -33.256 1.00 95.81 158 ARG A CA 1
ATOM 1217 C C . ARG A 1 158 ? 28.159 10.296 -33.681 1.00 95.81 158 ARG A C 1
ATOM 1219 O O . ARG A 1 158 ? 28.922 10.425 -34.630 1.00 95.81 158 ARG A O 1
ATOM 1226 N N . HIS A 1 159 ? 28.039 9.169 -32.986 1.00 93.94 159 HIS A N 1
ATOM 1227 C CA . HIS A 1 159 ? 28.766 7.938 -33.293 1.00 93.94 159 HIS A CA 1
ATOM 1228 C C . HIS A 1 159 ? 28.014 7.002 -34.254 1.00 93.94 159 HIS A C 1
ATOM 1230 O O . HIS A 1 159 ? 28.508 5.913 -34.532 1.00 93.94 159 HIS A O 1
ATOM 1236 N N . ALA A 1 160 ? 26.846 7.412 -34.767 1.00 92.88 160 ALA A N 1
ATOM 1237 C CA . ALA A 1 160 ? 26.011 6.635 -35.687 1.00 92.88 160 ALA A CA 1
ATOM 1238 C C . ALA A 1 160 ? 25.701 5.204 -35.193 1.00 92.88 160 ALA A C 1
ATOM 1240 O O . ALA A 1 160 ? 25.592 4.268 -35.985 1.00 92.88 160 ALA A O 1
ATOM 1241 N N . HIS A 1 161 ? 25.559 5.024 -33.875 1.00 90.75 161 HIS A N 1
ATOM 1242 C CA . HIS A 1 161 ? 25.367 3.709 -33.267 1.00 90.75 161 HIS A CA 1
ATOM 1243 C C . HIS A 1 161 ? 23.908 3.493 -32.858 1.00 90.75 161 HIS A C 1
ATOM 1245 O O . HIS A 1 161 ? 23.497 3.801 -31.733 1.00 90.75 161 HIS A O 1
ATOM 1251 N N . TRP A 1 162 ? 23.124 2.935 -33.783 1.00 92.00 162 TRP A N 1
ATOM 1252 C CA . TRP A 1 162 ? 21.674 2.791 -33.637 1.00 92.00 162 TRP A CA 1
ATOM 1253 C C . TRP A 1 162 ? 21.220 2.091 -32.339 1.00 92.00 162 TRP A C 1
ATOM 1255 O O . TRP A 1 162 ? 20.349 2.646 -31.672 1.00 92.00 162 TRP A O 1
ATOM 1265 N N . PRO A 1 163 ? 21.810 0.963 -31.886 1.00 91.06 163 PRO A N 1
ATOM 1266 C CA . PRO A 1 163 ? 21.367 0.318 -30.644 1.00 91.06 163 PRO A CA 1
ATOM 1267 C C . PRO A 1 163 ? 21.503 1.194 -29.391 1.00 91.06 163 PRO A C 1
ATOM 1269 O O . PRO A 1 163 ? 20.624 1.182 -28.530 1.00 91.06 163 PRO A O 1
ATOM 1272 N N . GLU A 1 164 ? 22.568 1.996 -29.302 1.00 90.38 164 GLU A N 1
ATOM 1273 C CA . GLU A 1 164 ? 22.756 2.919 -28.168 1.00 90.38 164 GLU A CA 1
ATOM 1274 C C . GLU A 1 164 ? 21.868 4.155 -28.310 1.00 90.38 164 GLU A C 1
ATOM 1276 O O . GLU A 1 164 ? 21.340 4.655 -27.318 1.00 90.38 164 GLU A O 1
ATOM 1281 N N . GLN A 1 165 ? 21.637 4.618 -29.542 1.00 94.38 165 GLN A N 1
ATOM 1282 C CA . GLN A 1 165 ? 20.694 5.699 -29.810 1.00 94.38 165 GLN A CA 1
ATOM 1283 C C . GLN A 1 165 ? 19.273 5.291 -29.411 1.00 94.38 165 GLN A C 1
ATOM 1285 O O . GLN A 1 165 ? 18.599 6.045 -28.716 1.00 94.38 165 GLN A O 1
ATOM 1290 N N . ALA A 1 166 ? 18.835 4.088 -29.784 1.00 94.69 166 ALA A N 1
ATOM 1291 C CA . ALA A 1 166 ? 17.538 3.546 -29.407 1.00 94.69 166 ALA A CA 1
ATOM 1292 C C . ALA A 1 166 ? 17.406 3.386 -27.884 1.00 94.69 166 ALA A C 1
ATOM 1294 O O . ALA A 1 166 ? 16.397 3.797 -27.313 1.00 94.69 166 ALA A O 1
ATOM 1295 N N . ALA A 1 167 ? 18.440 2.874 -27.204 1.00 92.50 167 ALA A N 1
ATOM 1296 C CA . ALA A 1 167 ? 18.456 2.785 -25.743 1.00 92.50 167 ALA A CA 1
ATOM 1297 C C . ALA A 1 167 ? 18.358 4.167 -25.073 1.00 92.50 167 ALA A C 1
ATOM 1299 O O . ALA A 1 167 ? 17.656 4.323 -24.074 1.00 92.50 167 ALA A O 1
ATOM 1300 N N . ALA A 1 168 ? 19.033 5.181 -25.618 1.00 95.19 168 ALA A N 1
ATOM 1301 C CA . ALA A 1 168 ? 18.966 6.547 -25.108 1.00 95.19 168 ALA A CA 1
ATOM 1302 C C . ALA A 1 168 ? 17.606 7.210 -25.380 1.00 95.19 168 ALA A C 1
ATOM 1304 O O . ALA A 1 168 ? 17.101 7.918 -24.514 1.00 95.19 168 ALA A O 1
ATOM 1305 N N . LEU A 1 169 ? 16.985 6.945 -26.535 1.00 96.62 169 LEU A N 1
ATOM 1306 C CA . LEU A 1 169 ? 15.641 7.428 -26.873 1.00 96.62 169 LEU A CA 1
ATOM 1307 C C . LEU A 1 169 ? 14.566 6.843 -25.952 1.00 96.62 169 LEU A C 1
ATOM 1309 O O . LEU A 1 169 ? 13.650 7.562 -25.563 1.00 96.62 169 LEU A O 1
ATOM 1313 N N . VAL A 1 170 ? 14.688 5.570 -25.567 1.00 95.00 170 VAL A N 1
ATOM 1314 C CA . VAL A 1 170 ? 13.801 4.940 -24.574 1.00 95.00 170 VAL A CA 1
ATOM 1315 C C . VAL A 1 170 ? 13.931 5.627 -23.211 1.00 95.00 170 VAL A C 1
ATOM 1317 O O . VAL A 1 170 ? 12.928 6.009 -22.614 1.00 95.00 170 VAL A O 1
ATOM 1320 N N . VAL A 1 171 ? 15.156 5.892 -22.746 1.00 95.06 171 VAL A N 1
ATOM 1321 C CA . VAL A 1 171 ? 15.378 6.621 -21.482 1.00 95.06 171 VAL A CA 1
ATOM 1322 C C . VAL A 1 171 ? 14.890 8.073 -21.557 1.00 95.06 171 VAL A C 1
ATOM 1324 O O . VAL A 1 171 ? 14.323 8.582 -20.592 1.00 95.06 171 VAL A O 1
ATOM 1327 N N . LEU A 1 172 ? 15.053 8.742 -22.700 1.00 96.88 172 LEU A N 1
ATOM 1328 C CA . LEU A 1 172 ? 14.500 10.080 -22.915 1.00 96.88 172 LEU A CA 1
ATOM 1329 C C . LEU A 1 172 ? 12.968 10.063 -22.878 1.00 96.88 172 LEU A C 1
ATOM 1331 O O . LEU A 1 172 ? 12.367 10.908 -22.222 1.00 96.88 172 LEU A O 1
ATOM 1335 N N . SER A 1 173 ? 12.338 9.078 -23.521 1.00 95.69 173 SER A N 1
ATOM 1336 C CA . SER A 1 173 ? 10.890 8.867 -23.445 1.00 95.69 173 SER A CA 1
ATOM 1337 C C . SER A 1 173 ? 10.427 8.686 -21.999 1.00 95.69 173 SER A C 1
ATOM 1339 O O . SER A 1 173 ? 9.459 9.321 -21.586 1.00 95.69 173 SER A O 1
ATOM 1341 N N . TYR A 1 174 ? 11.152 7.896 -21.203 1.00 92.44 174 TYR A N 1
ATOM 1342 C CA . TYR A 1 174 ? 10.879 7.727 -19.776 1.00 92.44 174 TYR A CA 1
ATOM 1343 C C . TYR A 1 174 ? 10.933 9.062 -19.012 1.00 92.44 174 TYR A C 1
ATOM 1345 O O . TYR A 1 174 ? 9.988 9.407 -18.301 1.00 92.44 174 TYR A O 1
ATOM 1353 N N . ALA A 1 175 ? 11.981 9.866 -19.217 1.00 93.56 175 ALA A N 1
ATOM 1354 C CA . ALA A 1 175 ? 12.105 11.188 -18.597 1.00 93.56 175 ALA A CA 1
ATOM 1355 C C . ALA A 1 175 ? 10.979 12.153 -19.016 1.00 93.56 175 ALA A C 1
ATOM 1357 O O . ALA A 1 175 ? 10.419 12.868 -18.184 1.00 93.56 175 ALA A O 1
ATOM 1358 N N . LEU A 1 176 ? 10.599 12.142 -20.296 1.00 94.44 176 LEU A N 1
ATOM 1359 C CA . LEU A 1 176 ? 9.498 12.949 -20.827 1.00 94.44 176 LEU A CA 1
ATOM 1360 C C . LEU A 1 176 ? 8.141 12.517 -20.256 1.00 94.44 176 LEU A C 1
ATOM 1362 O O . LEU A 1 176 ? 7.302 13.368 -19.963 1.00 94.44 176 LEU A O 1
ATOM 1366 N N . VAL A 1 177 ? 7.929 11.215 -20.042 1.00 91.12 177 VAL A N 1
ATOM 1367 C CA . VAL A 1 177 ? 6.740 10.677 -19.365 1.00 91.12 177 VAL A CA 1
ATOM 1368 C C . VAL A 1 177 ? 6.641 11.190 -17.929 1.00 91.12 177 VAL A C 1
ATOM 1370 O O . VAL A 1 177 ? 5.561 11.633 -17.530 1.00 91.12 177 VAL A O 1
ATOM 1373 N N . HIS A 1 178 ? 7.745 11.180 -17.174 1.00 85.31 178 HIS A N 1
ATOM 1374 C CA . HIS A 1 178 ? 7.802 11.743 -15.816 1.00 85.31 178 HIS A CA 1
ATOM 1375 C C . HIS A 1 178 ? 7.499 13.244 -15.795 1.00 85.31 178 HIS A C 1
ATOM 1377 O O . HIS A 1 178 ? 6.803 13.723 -14.903 1.00 85.31 178 HIS A O 1
ATOM 1383 N N . ALA A 1 179 ? 7.921 13.969 -16.832 1.00 88.44 179 ALA A N 1
ATOM 1384 C CA . ALA A 1 179 ? 7.604 15.383 -17.022 1.00 88.44 179 ALA A CA 1
ATOM 1385 C C . ALA A 1 179 ? 6.182 15.649 -17.569 1.00 88.44 179 ALA A C 1
ATOM 1387 O O . ALA A 1 179 ? 5.811 16.806 -17.772 1.00 88.44 179 ALA A O 1
ATOM 1388 N N . GLY A 1 180 ? 5.386 14.611 -17.852 1.00 89.25 180 GLY A N 1
ATOM 1389 C CA . GLY A 1 180 ? 4.037 14.730 -18.421 1.00 89.25 180 GLY A CA 1
ATOM 1390 C C . GLY A 1 180 ? 3.987 15.086 -19.915 1.00 89.25 180 GLY A C 1
ATOM 1391 O O . GLY A 1 180 ? 2.919 15.393 -20.443 1.00 89.25 180 GLY A O 1
ATOM 1392 N N . GLN A 1 181 ? 5.117 15.037 -20.620 1.00 93.56 181 GLN A N 1
ATOM 1393 C CA . GLN A 1 181 ? 5.256 15.410 -22.031 1.00 93.56 181 GLN A CA 1
ATOM 1394 C C . GLN A 1 181 ? 5.034 14.203 -22.960 1.00 93.56 181 GLN A C 1
ATOM 1396 O O . GLN A 1 181 ? 5.927 13.759 -23.682 1.00 93.56 181 GLN A O 1
ATOM 1401 N N . PHE A 1 182 ? 3.817 13.652 -22.951 1.00 92.25 182 PHE A N 1
ATOM 1402 C CA . PHE A 1 182 ? 3.519 12.364 -23.597 1.00 92.25 182 PHE A CA 1
ATOM 1403 C C . PHE A 1 182 ? 3.671 12.352 -25.126 1.00 92.25 182 PHE A C 1
ATOM 1405 O O . PHE A 1 182 ? 4.053 11.328 -25.682 1.00 92.25 182 PHE A O 1
ATOM 1412 N N . ALA A 1 183 ? 3.419 13.472 -25.812 1.00 92.44 183 ALA A N 1
ATOM 1413 C CA . ALA A 1 183 ? 3.575 13.553 -27.269 1.00 92.44 183 ALA A CA 1
ATOM 1414 C C . ALA A 1 183 ? 5.040 13.370 -27.699 1.00 92.44 183 ALA A C 1
ATOM 1416 O O . ALA A 1 183 ? 5.341 12.527 -28.536 1.00 92.44 183 ALA A O 1
ATOM 1417 N N . GLN A 1 184 ? 5.962 14.080 -27.044 1.00 94.25 184 GLN A N 1
ATOM 1418 C CA . GLN A 1 184 ? 7.395 13.963 -27.327 1.00 94.25 184 GLN A CA 1
ATOM 1419 C C . GLN A 1 184 ? 7.945 12.583 -26.932 1.00 94.25 184 GLN A C 1
ATOM 1421 O O . GLN A 1 184 ? 8.813 12.036 -27.614 1.00 94.25 184 GLN A O 1
ATOM 1426 N N . ALA A 1 185 ? 7.419 11.990 -25.854 1.00 94.44 185 ALA A N 1
ATOM 1427 C CA . ALA A 1 185 ? 7.749 10.618 -25.472 1.00 9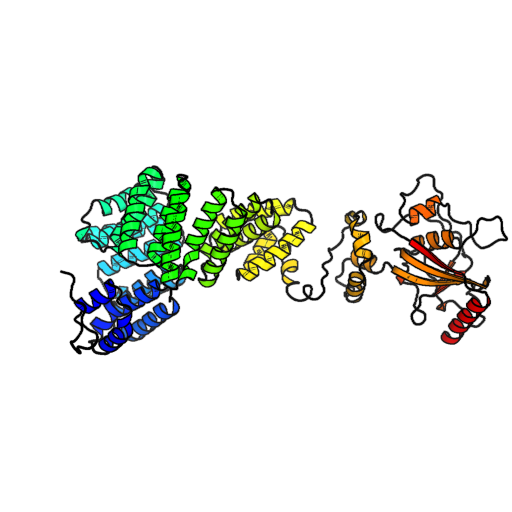4.44 185 ALA A CA 1
ATOM 1428 C C . ALA A 1 185 ? 7.331 9.608 -26.560 1.00 94.44 185 ALA A C 1
ATOM 1430 O O . ALA A 1 185 ? 8.117 8.731 -26.937 1.00 94.44 185 ALA A O 1
ATOM 1431 N N . ALA A 1 186 ? 6.126 9.772 -27.121 1.00 92.81 186 ALA A N 1
ATOM 1432 C CA . ALA A 1 186 ? 5.640 8.962 -28.235 1.00 92.81 186 ALA A CA 1
ATOM 1433 C C . ALA A 1 186 ? 6.496 9.152 -29.497 1.00 92.81 186 ALA A C 1
ATOM 1435 O O . ALA A 1 186 ? 6.774 8.180 -30.194 1.00 92.81 186 ALA A O 1
ATOM 1436 N N . ASP A 1 187 ? 6.980 10.363 -29.777 1.00 94.06 187 ASP A N 1
ATOM 1437 C CA . ASP A 1 187 ? 7.882 10.609 -30.910 1.00 94.06 187 ASP A CA 1
ATOM 1438 C C . ASP A 1 187 ? 9.227 9.880 -30.747 1.00 94.06 187 ASP A C 1
ATOM 1440 O O . ASP A 1 187 ? 9.727 9.261 -31.694 1.00 94.06 187 ASP A O 1
ATOM 1444 N N . CYS A 1 188 ? 9.797 9.889 -29.536 1.00 95.19 188 CYS A N 1
ATOM 1445 C CA . CYS A 1 188 ? 11.056 9.204 -29.232 1.00 95.19 188 CYS A CA 1
ATOM 1446 C C . CYS A 1 188 ? 10.938 7.689 -29.441 1.00 95.19 188 CYS A C 1
ATOM 1448 O O . CYS A 1 188 ? 11.710 7.093 -30.194 1.00 95.19 188 CYS A O 1
ATOM 1450 N N . THR A 1 189 ? 9.950 7.060 -28.808 1.00 93.88 189 THR A N 1
ATOM 1451 C CA . THR A 1 189 ? 9.730 5.608 -28.910 1.00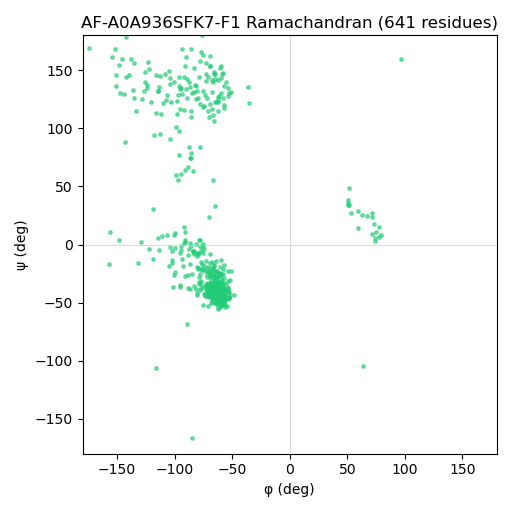 93.88 189 THR A CA 1
ATOM 1452 C C . THR A 1 189 ? 9.200 5.205 -30.284 1.00 93.88 189 THR A C 1
ATOM 1454 O O . THR A 1 189 ? 9.626 4.190 -30.828 1.00 93.88 189 THR A O 1
ATOM 1457 N N . GLY A 1 190 ? 8.388 6.043 -30.929 1.00 92.50 190 GLY A N 1
ATOM 1458 C CA . GLY A 1 190 ? 7.951 5.859 -32.313 1.00 92.50 190 GLY A CA 1
ATOM 1459 C C . GLY A 1 190 ? 9.110 5.897 -33.313 1.00 92.50 190 GLY A C 1
ATOM 1460 O O . GLY A 1 190 ? 9.096 5.153 -34.294 1.00 92.50 190 GLY A O 1
ATOM 1461 N N . THR A 1 191 ? 10.146 6.701 -33.052 1.00 94.25 191 THR A N 1
ATOM 1462 C CA . THR A 1 191 ? 11.400 6.678 -33.826 1.00 94.25 191 THR A CA 1
ATOM 1463 C C . THR A 1 191 ? 12.108 5.336 -33.674 1.00 94.25 191 THR A C 1
ATOM 1465 O O . THR A 1 191 ? 12.547 4.765 -34.671 1.00 94.25 191 THR A O 1
ATOM 1468 N N . VAL A 1 192 ? 12.162 4.792 -32.452 1.00 95.12 192 VAL A N 1
ATOM 1469 C CA . VAL A 1 192 ? 12.720 3.455 -32.208 1.00 95.12 192 VAL A CA 1
ATOM 1470 C C . VAL A 1 192 ? 11.937 2.396 -32.974 1.00 95.12 192 VAL A C 1
ATOM 1472 O O . VAL A 1 192 ? 12.570 1.596 -33.646 1.00 95.12 192 VAL A O 1
ATOM 1475 N N . LEU A 1 193 ? 10.599 2.419 -32.950 1.00 91.31 193 LEU A N 1
ATOM 1476 C CA . LEU A 1 193 ? 9.751 1.440 -33.651 1.00 91.31 193 LEU A CA 1
ATOM 1477 C C . LEU A 1 193 ? 9.868 1.496 -35.183 1.00 91.31 193 LEU A C 1
ATOM 1479 O O . LEU A 1 193 ? 9.773 0.459 -35.836 1.00 91.31 193 LEU A O 1
ATOM 1483 N N . LYS A 1 194 ? 10.071 2.687 -35.760 1.00 92.38 194 LYS A N 1
ATOM 1484 C CA . LYS A 1 194 ? 10.251 2.878 -37.213 1.00 92.38 194 LYS A CA 1
ATOM 1485 C C . LYS A 1 194 ? 11.668 2.557 -37.696 1.00 92.38 194 LYS A C 1
ATOM 1487 O O . LYS A 1 194 ? 11.858 2.344 -38.891 1.00 92.38 194 LYS A O 1
ATOM 1492 N N . GLY A 1 195 ? 12.653 2.579 -36.799 1.00 90.81 195 GLY A N 1
ATOM 1493 C CA . GLY A 1 195 ? 14.038 2.253 -37.120 1.00 90.81 195 GLY A CA 1
ATOM 1494 C C . GLY A 1 195 ? 14.283 0.750 -37.275 1.00 90.81 195 GLY A C 1
ATOM 1495 O O . GLY A 1 195 ? 13.375 -0.071 -37.126 1.00 90.81 195 GLY A O 1
ATOM 1496 N N . ASP A 1 196 ? 15.531 0.382 -37.570 1.00 89.44 196 ASP A N 1
ATOM 1497 C CA . ASP A 1 196 ? 15.909 -1.012 -37.811 1.00 89.44 196 ASP A CA 1
ATOM 1498 C C . ASP A 1 196 ? 15.762 -1.862 -36.540 1.00 89.44 196 ASP A C 1
ATOM 1500 O O . ASP A 1 196 ? 16.571 -1.781 -35.615 1.00 89.44 196 ASP A O 1
ATOM 1504 N N . GLN A 1 197 ? 14.722 -2.697 -36.509 1.00 86.12 197 GLN A N 1
ATOM 1505 C CA . GLN A 1 197 ? 14.444 -3.610 -35.401 1.00 86.12 197 GLN A CA 1
ATOM 1506 C C . GLN A 1 197 ? 15.400 -4.803 -35.351 1.00 86.12 197 GLN A C 1
ATOM 1508 O O . GLN A 1 197 ? 15.541 -5.414 -34.293 1.00 86.12 197 GLN A O 1
ATOM 1513 N N . SER A 1 198 ? 16.033 -5.173 -36.467 1.00 85.25 198 SER A N 1
ATOM 1514 C CA . SER A 1 198 ? 16.886 -6.365 -36.534 1.00 85.25 198 SER A CA 1
ATOM 1515 C C . SER A 1 198 ? 18.201 -6.182 -35.773 1.00 85.25 198 SER A C 1
ATOM 1517 O O . SER A 1 198 ? 18.727 -7.138 -35.210 1.00 85.25 198 SER A O 1
ATOM 1519 N N . ALA A 1 199 ? 18.671 -4.937 -35.678 1.00 84.56 199 ALA A N 1
ATOM 1520 C CA . ALA A 1 199 ? 19.869 -4.555 -34.941 1.00 84.56 199 ALA A CA 1
ATOM 1521 C C . ALA A 1 199 ? 19.641 -4.352 -33.428 1.00 84.56 199 ALA A C 1
ATOM 1523 O O . ALA A 1 199 ? 20.604 -4.147 -32.687 1.00 84.56 199 ALA A O 1
ATOM 1524 N N . LEU A 1 200 ? 18.390 -4.371 -32.946 1.00 84.56 200 LEU A N 1
ATOM 1525 C CA . LEU A 1 200 ? 18.067 -4.074 -31.548 1.00 84.56 200 LEU A CA 1
ATOM 1526 C C . LEU A 1 200 ? 17.931 -5.348 -30.700 1.00 84.56 200 LEU A C 1
ATOM 1528 O O . LEU A 1 200 ? 17.230 -6.285 -31.098 1.00 84.56 200 LEU A O 1
ATOM 1532 N N . PRO A 1 201 ? 18.492 -5.368 -29.475 1.00 81.75 201 PRO A N 1
ATOM 1533 C CA . PRO A 1 201 ? 18.221 -6.432 -28.518 1.00 81.75 201 PRO A CA 1
ATOM 1534 C C . PRO A 1 201 ? 16.719 -6.572 -28.258 1.00 81.75 201 PRO A C 1
ATOM 1536 O O . PRO A 1 201 ? 16.014 -5.576 -28.083 1.00 81.75 201 PRO A O 1
ATOM 1539 N N . LEU A 1 202 ? 16.226 -7.809 -28.157 1.00 75.94 202 LEU A N 1
ATOM 1540 C CA . LEU A 1 202 ? 14.796 -8.083 -27.969 1.00 75.94 202 LEU A CA 1
ATOM 1541 C C . LEU A 1 202 ? 14.203 -7.341 -26.761 1.00 75.94 202 LEU A C 1
ATOM 1543 O O . LEU A 1 202 ? 13.115 -6.786 -26.864 1.00 75.94 202 LEU A O 1
ATOM 1547 N N . LYS A 1 203 ? 14.934 -7.270 -25.639 1.00 76.88 203 LYS A N 1
ATOM 1548 C CA . LYS A 1 203 ? 14.507 -6.536 -24.432 1.00 76.88 203 LYS A CA 1
ATOM 1549 C C . LYS A 1 203 ? 14.236 -5.055 -24.722 1.00 76.88 203 LYS A C 1
ATOM 1551 O O . LYS A 1 203 ? 13.230 -4.521 -24.270 1.00 76.88 203 LYS A O 1
ATOM 1556 N N . LEU A 1 204 ? 15.101 -4.418 -25.513 1.00 83.50 204 LEU A N 1
ATOM 1557 C CA . LEU A 1 204 ? 14.951 -3.016 -25.894 1.00 83.50 204 LEU A CA 1
ATOM 1558 C C . LEU A 1 204 ? 13.760 -2.814 -26.838 1.00 83.50 204 LEU A C 1
ATOM 1560 O O . LEU A 1 204 ? 13.011 -1.858 -26.672 1.00 83.50 204 LEU A O 1
ATOM 1564 N N . ARG A 1 205 ? 13.548 -3.737 -27.784 1.00 84.56 205 ARG A N 1
ATOM 1565 C CA . ARG A 1 205 ? 12.395 -3.704 -28.699 1.00 84.56 205 ARG A CA 1
ATOM 1566 C C . ARG A 1 205 ? 11.076 -3.765 -27.937 1.00 84.56 205 ARG A C 1
ATOM 1568 O O . ARG A 1 205 ? 10.196 -2.947 -28.170 1.00 84.56 205 ARG A O 1
ATOM 1575 N N . VAL A 1 206 ? 10.957 -4.710 -27.006 1.00 82.19 206 VAL A N 1
ATOM 1576 C CA . VAL A 1 206 ? 9.740 -4.880 -26.202 1.00 82.19 206 VAL A CA 1
ATOM 1577 C C . VAL A 1 206 ? 9.503 -3.680 -25.291 1.00 82.19 206 VAL A C 1
ATOM 1579 O O . VAL A 1 206 ? 8.384 -3.177 -25.243 1.00 82.19 206 VAL A O 1
ATOM 1582 N N . GLY A 1 207 ? 10.556 -3.177 -24.635 1.00 82.94 207 GLY A N 1
ATOM 1583 C CA . GLY A 1 207 ? 10.478 -1.953 -23.836 1.00 82.94 207 GLY A CA 1
ATOM 1584 C C . GLY A 1 207 ? 9.995 -0.757 -24.659 1.00 82.94 207 GLY A C 1
ATOM 1585 O O . GLY A 1 207 ? 9.057 -0.080 -24.258 1.00 82.94 207 GLY A O 1
ATOM 1586 N N . ALA A 1 208 ? 10.543 -0.559 -25.862 1.00 87.81 208 ALA A N 1
ATOM 1587 C CA . ALA A 1 208 ? 10.123 0.521 -26.754 1.00 87.81 208 ALA A CA 1
ATOM 1588 C C . ALA A 1 208 ? 8.656 0.398 -27.204 1.00 87.81 208 ALA A C 1
ATOM 1590 O O . ALA A 1 208 ? 7.965 1.411 -27.281 1.00 87.81 208 ALA A O 1
ATOM 1591 N N . ILE A 1 209 ? 8.164 -0.819 -27.475 1.00 88.19 209 ILE A N 1
ATOM 1592 C CA . ILE A 1 209 ? 6.749 -1.064 -27.808 1.00 88.19 209 ILE A CA 1
ATOM 1593 C C . ILE A 1 209 ? 5.850 -0.712 -26.614 1.00 88.19 209 ILE A C 1
ATOM 1595 O O . ILE A 1 209 ? 4.847 -0.018 -26.786 1.00 88.19 209 ILE A O 1
ATOM 1599 N N . ALA A 1 210 ? 6.211 -1.158 -25.409 1.00 85.19 210 ALA A N 1
ATOM 1600 C CA . ALA A 1 210 ? 5.440 -0.894 -24.196 1.00 85.19 210 ALA A CA 1
ATOM 1601 C C . ALA A 1 210 ? 5.405 0.604 -23.844 1.00 85.19 210 ALA A C 1
ATOM 1603 O O . ALA A 1 210 ? 4.339 1.138 -23.527 1.00 85.19 210 ALA A O 1
ATOM 1604 N N . ASP A 1 211 ? 6.543 1.291 -23.956 1.00 86.69 211 ASP A N 1
ATOM 1605 C CA . ASP A 1 211 ? 6.653 2.727 -23.690 1.00 86.69 211 ASP A CA 1
ATOM 1606 C C . ASP A 1 211 ? 5.900 3.555 -24.737 1.00 86.69 211 ASP A C 1
ATOM 1608 O O . ASP A 1 211 ? 5.216 4.519 -24.385 1.00 86.69 211 ASP A O 1
ATOM 1612 N N . TYR A 1 212 ? 5.951 3.149 -26.011 1.00 89.56 212 TYR A N 1
ATOM 1613 C CA . TYR A 1 212 ? 5.147 3.769 -27.065 1.00 89.56 212 TYR A CA 1
ATOM 1614 C C . TYR A 1 212 ? 3.652 3.598 -26.795 1.00 89.56 212 TYR A C 1
ATOM 1616 O O . TYR A 1 212 ? 2.905 4.576 -26.836 1.00 89.56 212 TYR A O 1
ATOM 1624 N N . GLY A 1 213 ? 3.218 2.380 -26.448 1.00 86.88 213 GLY A N 1
ATOM 1625 C CA . GLY A 1 213 ? 1.839 2.100 -26.051 1.00 86.88 213 GLY A CA 1
ATOM 1626 C C . GLY A 1 213 ? 1.394 2.979 -24.880 1.00 86.88 213 GLY A C 1
ATOM 1627 O O . GLY A 1 213 ? 0.316 3.572 -24.924 1.00 86.88 213 GLY A O 1
ATOM 1628 N N . PHE A 1 214 ? 2.246 3.150 -23.865 1.00 86.88 214 PHE A N 1
ATOM 1629 C CA . PHE A 1 214 ? 1.964 4.035 -22.734 1.00 86.88 214 PHE A CA 1
ATOM 1630 C C . PHE A 1 214 ? 1.820 5.501 -23.151 1.00 86.88 214 PHE A C 1
ATOM 1632 O O . PHE A 1 214 ? 0.883 6.173 -22.708 1.00 86.88 214 PHE A O 1
ATOM 1639 N N . ALA A 1 215 ? 2.734 6.003 -23.980 1.00 88.00 215 ALA A N 1
ATOM 1640 C CA . ALA A 1 215 ? 2.738 7.391 -24.419 1.00 88.00 215 ALA A CA 1
ATOM 1641 C C . ALA A 1 215 ? 1.530 7.698 -25.319 1.00 88.00 215 ALA A C 1
ATOM 1643 O O . ALA A 1 215 ? 0.797 8.652 -25.053 1.00 88.00 215 ALA A O 1
ATOM 1644 N N . ILE A 1 216 ? 1.247 6.849 -26.312 1.00 89.00 216 ILE A N 1
ATOM 1645 C CA . ILE A 1 216 ? 0.097 7.002 -27.214 1.00 89.00 216 ILE A CA 1
ATOM 1646 C C . ILE A 1 216 ? -1.221 6.962 -26.457 1.00 89.00 216 ILE A C 1
ATOM 1648 O O . ILE A 1 216 ? -2.079 7.802 -26.707 1.00 89.00 216 ILE A O 1
ATOM 1652 N N . ARG A 1 217 ? -1.360 6.088 -25.460 1.00 87.19 217 ARG A N 1
ATOM 1653 C CA . ARG A 1 217 ? -2.548 6.045 -24.598 1.00 87.19 217 ARG A CA 1
ATOM 1654 C C . ARG A 1 217 ? -2.867 7.382 -23.930 1.00 87.19 217 ARG A C 1
ATOM 1656 O O . ARG A 1 217 ? -4.024 7.690 -23.674 1.00 87.19 217 ARG A O 1
ATOM 1663 N N . ARG A 1 218 ? -1.833 8.154 -23.581 1.00 85.56 218 ARG A N 1
ATOM 1664 C CA . ARG A 1 218 ? -1.969 9.462 -22.923 1.00 85.56 218 ARG A CA 1
ATOM 1665 C C . ARG A 1 218 ? -2.202 10.605 -23.907 1.00 85.56 218 ARG A C 1
ATOM 1667 O O . ARG A 1 218 ? -2.750 11.624 -23.503 1.00 85.56 218 ARG A O 1
ATOM 1674 N N . VAL A 1 219 ? -1.764 10.450 -25.154 1.00 84.75 219 VAL A N 1
ATOM 1675 C CA . VAL A 1 219 ? -1.938 11.442 -26.229 1.00 84.75 219 VAL A CA 1
ATOM 1676 C C . VAL A 1 219 ? -3.279 11.264 -26.942 1.00 84.75 219 VAL A C 1
ATOM 1678 O O . VAL A 1 219 ? -3.903 12.246 -27.332 1.00 84.75 219 VAL A O 1
ATOM 1681 N N . GLN A 1 220 ? -3.695 10.015 -27.132 1.00 87.38 220 GLN A N 1
ATOM 1682 C CA . GLN A 1 220 ? -4.885 9.606 -27.865 1.00 87.38 220 GLN A CA 1
ATOM 1683 C C . GLN A 1 220 ? -5.849 8.912 -26.897 1.00 87.38 220 GLN A C 1
ATOM 1685 O O . GLN A 1 220 ? -6.459 9.579 -26.063 1.00 87.38 220 GLN A O 1
ATOM 1690 N N . ASP A 1 221 ? -5.978 7.588 -26.976 1.00 82.75 221 ASP A N 1
ATOM 1691 C CA . ASP A 1 221 ? -6.957 6.825 -26.211 1.00 82.75 221 ASP A CA 1
ATOM 1692 C C . ASP A 1 221 ? -6.496 5.380 -25.930 1.00 82.75 221 ASP A C 1
ATOM 1694 O O . ASP A 1 221 ? -5.515 4.880 -26.492 1.00 82.75 221 ASP A O 1
ATOM 1698 N N . ASP A 1 222 ? -7.219 4.708 -25.028 1.00 84.00 222 ASP A N 1
ATOM 1699 C CA . ASP A 1 222 ? -6.945 3.329 -24.608 1.00 84.00 222 ASP A CA 1
ATOM 1700 C C . ASP A 1 222 ? -7.131 2.297 -25.749 1.00 84.00 222 ASP A C 1
ATOM 1702 O O . ASP A 1 222 ? -6.465 1.261 -25.731 1.00 84.00 222 ASP A O 1
ATOM 1706 N N . GLN A 1 223 ? -7.977 2.555 -26.759 1.00 86.00 223 GLN A N 1
ATOM 1707 C CA . GLN A 1 223 ? -8.171 1.643 -27.898 1.00 86.00 223 GLN A CA 1
ATOM 1708 C C . GLN A 1 223 ? -6.989 1.693 -28.864 1.00 86.00 223 GLN A C 1
ATOM 1710 O O . GLN A 1 223 ? -6.517 0.648 -29.307 1.00 86.00 223 GLN A O 1
ATOM 1715 N N . THR A 1 224 ? -6.470 2.885 -29.156 1.00 87.31 224 THR A N 1
ATOM 1716 C CA . THR A 1 224 ? -5.337 3.047 -30.077 1.00 87.31 224 THR A CA 1
ATOM 1717 C C . THR A 1 224 ? -4.033 2.488 -29.492 1.00 87.31 224 THR A C 1
ATOM 1719 O O . THR A 1 224 ? -3.166 2.014 -30.225 1.00 87.31 224 THR A O 1
ATOM 1722 N N . ALA A 1 225 ? -3.901 2.471 -28.163 1.00 86.69 225 ALA A N 1
ATOM 1723 C CA . ALA A 1 225 ? -2.750 1.889 -27.474 1.00 86.69 225 ALA A CA 1
ATOM 1724 C C . ALA A 1 225 ? -2.775 0.350 -27.385 1.00 86.69 225 ALA A C 1
ATOM 1726 O O . ALA A 1 225 ? -1.717 -0.269 -27.252 1.00 86.69 225 ALA A O 1
ATOM 1727 N N . LEU A 1 226 ? -3.960 -0.268 -27.439 1.00 87.44 226 LEU A N 1
ATOM 1728 C CA . LEU A 1 226 ? -4.161 -1.697 -27.181 1.00 87.44 226 LEU A CA 1
ATOM 1729 C C . LEU A 1 226 ? -3.275 -2.633 -28.030 1.00 87.44 226 LEU A C 1
ATOM 1731 O O . LEU A 1 226 ? -2.620 -3.487 -27.427 1.00 87.44 226 LEU A O 1
ATOM 1735 N N . PRO A 1 227 ? -3.145 -2.456 -29.362 1.00 89.25 227 PRO A N 1
ATOM 1736 C CA . PRO A 1 227 ? -2.346 -3.362 -30.192 1.00 89.25 227 PRO A CA 1
ATOM 1737 C C . PRO A 1 227 ? -0.871 -3.423 -29.778 1.00 89.25 227 PRO A C 1
ATOM 1739 O O . PRO A 1 227 ? -0.232 -4.468 -29.883 1.00 89.25 227 PRO A O 1
ATOM 1742 N N . TYR A 1 228 ? -0.320 -2.317 -29.268 1.00 87.50 228 TYR A N 1
ATOM 1743 C CA . TYR A 1 228 ? 1.070 -2.263 -28.813 1.00 87.50 228 TYR A CA 1
ATOM 1744 C C . TYR A 1 228 ? 1.264 -3.034 -27.503 1.00 87.50 228 TYR A C 1
ATOM 1746 O O . TYR A 1 228 ? 2.253 -3.748 -27.343 1.00 87.50 228 TYR A O 1
ATOM 1754 N N . TYR A 1 229 ? 0.303 -2.957 -26.579 1.00 84.12 229 TYR A N 1
ATOM 1755 C CA . TYR A 1 229 ? 0.339 -3.756 -25.353 1.00 84.12 229 TYR A CA 1
ATOM 1756 C C . TYR A 1 229 ? 0.138 -5.255 -25.625 1.00 84.12 229 TYR A C 1
ATOM 1758 O O . TYR A 1 229 ? 0.826 -6.073 -25.013 1.00 84.12 229 TYR A O 1
ATOM 1766 N N . GLU A 1 230 ? -0.742 -5.622 -26.561 1.00 87.56 230 GLU A N 1
ATOM 1767 C CA . GLU A 1 230 ? -0.924 -7.012 -27.009 1.00 87.56 230 GLU A CA 1
ATOM 1768 C C . GLU A 1 230 ? 0.356 -7.561 -27.658 1.00 87.56 230 GLU A C 1
ATOM 1770 O O . GLU A 1 230 ? 0.818 -8.645 -27.298 1.00 87.56 230 GLU A O 1
ATOM 1775 N N . GLN A 1 231 ? 0.993 -6.777 -28.535 1.00 86.69 231 GLN A N 1
ATOM 1776 C CA . GLN A 1 231 ? 2.262 -7.143 -29.164 1.00 86.69 231 GLN A CA 1
ATOM 1777 C C . GLN A 1 231 ? 3.388 -7.324 -28.134 1.00 86.69 231 GLN A C 1
ATOM 1779 O O . GLN A 1 231 ? 4.163 -8.279 -28.219 1.00 86.69 231 GLN A O 1
ATOM 1784 N N . ALA A 1 232 ? 3.494 -6.429 -27.146 1.00 83.38 232 ALA A N 1
ATOM 1785 C CA . ALA A 1 232 ? 4.480 -6.563 -26.075 1.00 83.38 232 ALA A CA 1
ATOM 1786 C C . ALA A 1 232 ? 4.249 -7.843 -25.252 1.00 83.38 232 ALA A C 1
ATOM 1788 O O . ALA A 1 232 ? 5.205 -8.566 -24.957 1.00 83.38 232 ALA A O 1
ATOM 1789 N N . LEU A 1 233 ? 2.989 -8.161 -24.927 1.00 83.69 233 LEU A N 1
ATOM 1790 C CA . LEU A 1 233 ? 2.634 -9.382 -24.201 1.00 83.69 233 LEU A CA 1
ATOM 1791 C C . LEU A 1 233 ? 3.003 -10.647 -24.986 1.00 83.69 233 LEU A C 1
ATOM 1793 O O . LEU A 1 233 ? 3.575 -11.569 -24.405 1.00 83.69 233 LEU A O 1
ATOM 1797 N N . GLU A 1 234 ? 2.720 -10.695 -26.288 1.00 84.44 234 GLU A N 1
ATOM 1798 C CA . GLU A 1 234 ? 3.039 -11.851 -27.134 1.00 84.44 234 GLU A CA 1
ATOM 1799 C C . GLU A 1 234 ? 4.541 -12.168 -27.118 1.00 84.44 234 GLU A C 1
ATOM 1801 O O . GLU A 1 234 ? 4.943 -13.327 -26.979 1.00 84.44 234 GLU A O 1
ATOM 1806 N N . ILE A 1 235 ? 5.386 -11.137 -27.159 1.00 77.69 235 ILE A N 1
ATOM 1807 C CA . ILE A 1 235 ? 6.838 -11.318 -27.086 1.00 77.69 235 ILE A CA 1
ATOM 1808 C C . ILE A 1 235 ? 7.265 -11.803 -25.690 1.00 77.69 235 ILE A C 1
ATOM 1810 O O . ILE A 1 235 ? 8.129 -12.675 -25.577 1.00 77.69 235 ILE A O 1
ATOM 1814 N N . HIS A 1 236 ? 6.660 -11.296 -24.612 1.00 76.38 236 HIS A N 1
ATOM 1815 C CA . HIS A 1 236 ? 6.956 -11.783 -23.258 1.00 76.38 236 HIS A CA 1
ATOM 1816 C C . HIS A 1 236 ? 6.515 -13.238 -23.039 1.00 76.38 236 HIS A C 1
ATOM 1818 O O . HIS A 1 236 ? 7.240 -14.003 -22.400 1.00 76.38 236 HIS A O 1
ATOM 1824 N N . LEU A 1 237 ? 5.387 -13.658 -23.622 1.00 75.75 237 LEU A N 1
ATOM 1825 C CA . LEU A 1 237 ? 4.939 -15.054 -23.601 1.00 75.75 237 LEU A CA 1
ATOM 1826 C C . LEU A 1 237 ? 5.956 -15.989 -24.271 1.00 75.75 237 LEU A C 1
ATOM 1828 O O . LEU A 1 237 ? 6.220 -17.079 -23.761 1.00 75.75 237 LEU A O 1
ATOM 1832 N N . GLN A 1 238 ? 6.582 -15.554 -25.368 1.00 75.38 238 GLN A N 1
ATOM 1833 C CA . GLN A 1 238 ? 7.635 -16.322 -26.045 1.00 75.38 238 GLN A CA 1
ATOM 1834 C C . GLN A 1 238 ? 8.902 -16.465 -25.189 1.00 75.38 238 GLN A C 1
ATOM 1836 O O . GLN A 1 238 ? 9.566 -17.499 -25.249 1.00 75.38 238 GLN A O 1
ATOM 1841 N N . ARG A 1 239 ? 9.223 -15.457 -24.368 1.00 70.00 239 ARG A N 1
ATOM 1842 C CA . ARG A 1 239 ? 10.424 -15.438 -23.516 1.00 70.00 239 ARG A CA 1
ATOM 1843 C C . ARG A 1 239 ? 10.323 -16.309 -22.268 1.00 70.00 239 ARG A C 1
ATOM 1845 O O . ARG A 1 239 ? 11.355 -16.667 -21.718 1.00 70.00 239 ARG A O 1
ATOM 1852 N N . ARG A 1 240 ? 9.108 -16.644 -21.818 1.00 69.06 240 ARG A N 1
ATOM 1853 C CA . ARG A 1 240 ? 8.859 -17.423 -20.588 1.00 69.06 240 ARG A CA 1
ATOM 1854 C C . ARG A 1 240 ? 9.534 -16.842 -19.331 1.00 69.06 240 ARG A C 1
ATOM 1856 O O . ARG A 1 240 ? 9.801 -17.582 -18.389 1.00 69.06 240 ARG A O 1
ATOM 1863 N N . ASP A 1 241 ? 9.772 -15.528 -19.304 1.00 71.06 241 ASP A N 1
ATOM 1864 C CA . ASP A 1 241 ? 10.239 -14.812 -18.114 1.00 71.06 241 ASP A CA 1
ATOM 1865 C C . ASP A 1 241 ? 9.018 -14.423 -17.263 1.00 71.06 241 ASP A C 1
ATOM 1867 O O . ASP A 1 241 ? 8.227 -13.566 -17.676 1.00 71.06 241 ASP A O 1
ATOM 1871 N N . PRO A 1 242 ? 8.824 -15.045 -16.090 1.00 75.12 242 PRO A N 1
ATOM 1872 C CA . PRO A 1 242 ? 7.626 -14.843 -15.288 1.00 75.12 242 PRO A CA 1
ATOM 1873 C C . PRO A 1 242 ? 7.555 -13.432 -14.670 1.00 75.12 242 PRO A C 1
ATOM 1875 O O . PRO A 1 242 ? 6.451 -12.934 -14.439 1.00 75.12 242 PRO A O 1
ATOM 1878 N N . LEU A 1 243 ? 8.687 -12.751 -14.435 1.00 77.25 243 LEU A N 1
ATOM 1879 C CA . LEU A 1 243 ? 8.705 -11.402 -13.857 1.00 77.25 243 LEU A CA 1
ATOM 1880 C C . LEU A 1 243 ? 8.431 -10.319 -14.897 1.00 77.25 243 LEU A C 1
ATOM 1882 O O . LEU A 1 243 ? 7.729 -9.353 -14.585 1.00 77.25 243 LEU A O 1
ATOM 1886 N N . GLU A 1 244 ? 8.955 -10.472 -16.113 1.00 75.88 244 GLU A N 1
ATOM 1887 C CA . GLU A 1 244 ? 8.614 -9.578 -17.223 1.00 75.88 244 GLU A CA 1
ATOM 1888 C C . GLU A 1 244 ? 7.150 -9.780 -17.650 1.00 75.88 244 GLU A C 1
ATOM 1890 O O . GLU A 1 244 ? 6.402 -8.808 -17.800 1.00 75.88 244 GLU A O 1
ATOM 1895 N N . LEU A 1 245 ? 6.701 -11.038 -17.750 1.00 83.25 245 LEU A N 1
ATOM 1896 C CA . LEU A 1 245 ? 5.323 -11.375 -18.106 1.00 83.25 245 LEU A CA 1
ATOM 1897 C C . LEU A 1 245 ? 4.317 -10.797 -17.105 1.00 83.25 245 LEU A C 1
ATOM 1899 O O . LEU A 1 245 ? 3.279 -10.278 -17.505 1.00 83.25 245 LEU A O 1
ATOM 1903 N N . ARG A 1 246 ? 4.647 -10.799 -15.809 1.00 87.25 246 ARG A N 1
ATOM 1904 C CA . ARG A 1 246 ? 3.845 -10.154 -14.760 1.00 87.25 246 ARG A CA 1
ATOM 1905 C C . ARG A 1 246 ? 3.541 -8.684 -15.072 1.00 87.25 246 ARG A C 1
ATOM 1907 O O . ARG A 1 246 ? 2.401 -8.260 -14.896 1.00 87.25 246 ARG A O 1
ATOM 1914 N N . ILE A 1 247 ? 4.534 -7.901 -15.498 1.00 83.38 247 ILE A N 1
ATOM 1915 C CA . ILE A 1 247 ? 4.350 -6.466 -15.780 1.00 83.38 247 ILE A CA 1
ATOM 1916 C C . ILE A 1 247 ? 3.467 -6.284 -17.018 1.00 83.38 247 ILE A C 1
ATOM 1918 O O . ILE A 1 247 ? 2.530 -5.486 -16.994 1.00 83.38 247 ILE A O 1
ATOM 1922 N N . ALA A 1 248 ? 3.724 -7.058 -18.074 1.00 85.38 248 ALA A N 1
ATOM 1923 C CA . ALA A 1 248 ? 2.940 -7.005 -19.305 1.00 85.38 248 ALA A CA 1
ATOM 1924 C C . ALA A 1 248 ? 1.467 -7.378 -19.066 1.00 85.38 248 ALA A C 1
ATOM 1926 O O . ALA A 1 248 ? 0.570 -6.625 -19.446 1.00 85.38 248 ALA A O 1
ATOM 1927 N N . CYS A 1 249 ? 1.222 -8.482 -18.355 1.00 92.00 249 CYS A N 1
ATOM 1928 C CA . CYS A 1 249 ? -0.111 -8.931 -17.963 1.00 92.00 249 CYS A CA 1
ATOM 1929 C C . CYS A 1 249 ? -0.854 -7.881 -17.128 1.00 92.00 249 CYS A C 1
ATOM 1931 O O . CYS A 1 249 ? -2.036 -7.642 -17.374 1.00 92.00 249 CYS A O 1
ATOM 1933 N N . ALA A 1 250 ? -0.170 -7.240 -16.170 1.00 90.75 250 ALA A N 1
ATOM 1934 C CA . ALA A 1 250 ? -0.740 -6.180 -15.340 1.00 90.75 250 ALA A CA 1
ATOM 1935 C C . ALA A 1 250 ? -1.154 -4.951 -16.158 1.00 90.75 250 ALA A C 1
ATOM 1937 O O . ALA A 1 250 ? -2.268 -4.452 -16.002 1.00 90.75 250 ALA A O 1
ATOM 1938 N N . ASN A 1 251 ? -0.279 -4.489 -17.052 1.00 86.62 251 ASN A N 1
ATOM 1939 C CA . ASN A 1 251 ? -0.537 -3.322 -17.891 1.00 86.62 251 ASN A CA 1
ATOM 1940 C C . ASN A 1 251 ? -1.690 -3.565 -18.870 1.00 86.62 251 ASN A C 1
ATOM 1942 O O . ASN A 1 251 ? -2.579 -2.721 -18.988 1.00 86.62 251 ASN A O 1
ATOM 1946 N N . LEU A 1 252 ? -1.703 -4.724 -19.536 1.00 90.19 252 LEU A N 1
ATOM 1947 C CA . LEU A 1 252 ? -2.781 -5.088 -20.452 1.00 90.19 252 LEU A CA 1
ATOM 1948 C C . LEU A 1 252 ? -4.101 -5.319 -19.702 1.00 90.19 252 LEU A C 1
ATOM 1950 O O . LEU A 1 252 ? -5.149 -4.858 -20.146 1.00 90.19 252 LEU A O 1
ATOM 1954 N N . GLY A 1 253 ? -4.052 -5.961 -18.532 1.00 92.19 253 GLY A N 1
ATOM 1955 C CA . GLY A 1 253 ? -5.225 -6.161 -17.684 1.00 92.19 253 GLY A CA 1
ATOM 1956 C C . GLY A 1 253 ? -5.856 -4.839 -17.242 1.00 92.19 253 GLY A C 1
ATOM 1957 O O . GLY A 1 253 ? -7.065 -4.652 -17.348 1.00 92.19 253 GLY A O 1
ATOM 1958 N N . GLU A 1 254 ? -5.036 -3.878 -16.822 1.00 89.56 254 GLU A N 1
ATOM 1959 C CA . GLU A 1 254 ? -5.491 -2.530 -16.478 1.00 89.56 254 GLU A CA 1
ATOM 1960 C C . GLU A 1 254 ? -6.088 -1.790 -17.686 1.00 89.56 254 GLU A C 1
ATOM 1962 O O . GLU A 1 254 ? -7.088 -1.083 -17.542 1.00 89.56 254 GLU A O 1
ATOM 1967 N N . LEU A 1 255 ? -5.520 -1.969 -18.882 1.00 89.56 255 LEU A N 1
ATOM 1968 C CA . LEU A 1 255 ? -6.053 -1.385 -20.112 1.00 89.56 255 LEU A CA 1
ATOM 1969 C C . LEU A 1 255 ? -7.429 -1.964 -20.464 1.00 89.56 255 LEU A C 1
ATOM 1971 O O . LEU A 1 255 ? -8.379 -1.212 -20.682 1.00 89.56 255 LEU A O 1
ATOM 1975 N N . TYR A 1 256 ? -7.571 -3.289 -20.438 1.00 92.94 256 TYR A N 1
ATOM 1976 C CA . TYR A 1 256 ? -8.858 -3.950 -20.643 1.00 92.94 256 TYR A CA 1
ATOM 1977 C C . TYR A 1 256 ? -9.900 -3.528 -19.608 1.00 92.94 256 TYR A C 1
ATOM 1979 O O . TYR A 1 256 ? -11.042 -3.248 -19.973 1.00 92.94 256 TYR A O 1
ATOM 1987 N N . ARG A 1 257 ? -9.508 -3.400 -18.334 1.00 92.88 257 ARG A N 1
ATOM 1988 C CA . ARG A 1 257 ? -10.390 -2.921 -17.261 1.00 92.88 257 ARG A CA 1
ATOM 1989 C C . ARG A 1 257 ? -10.935 -1.524 -17.564 1.00 92.88 257 ARG A C 1
ATOM 1991 O O . ARG A 1 257 ? -12.128 -1.297 -17.387 1.00 92.88 257 ARG A O 1
ATOM 1998 N N . LYS A 1 258 ? -10.095 -0.598 -18.044 1.00 88.31 258 LYS A N 1
ATOM 1999 C CA . LYS A 1 258 ? -10.523 0.760 -18.432 1.00 88.31 258 LYS A CA 1
ATOM 2000 C C . LYS A 1 258 ? -11.459 0.776 -19.636 1.00 88.31 258 LYS A C 1
ATOM 2002 O O . LYS A 1 258 ? -12.389 1.573 -19.666 1.00 88.31 258 LYS A O 1
ATOM 2007 N N . LEU A 1 259 ? -11.254 -0.142 -20.577 1.00 90.12 259 LEU A N 1
ATOM 2008 C CA . LEU A 1 259 ? -12.138 -0.355 -21.724 1.00 90.12 259 LEU A CA 1
ATOM 2009 C C . LEU A 1 259 ? -13.444 -1.092 -21.359 1.00 90.12 259 LEU A C 1
ATOM 2011 O O . LEU A 1 259 ? -14.248 -1.369 -22.245 1.00 90.12 259 LEU A O 1
ATOM 2015 N N . GLY A 1 260 ? -13.659 -1.449 -20.085 1.00 89.25 260 GLY A N 1
ATOM 2016 C CA . GLY A 1 260 ? -14.822 -2.221 -19.626 1.00 89.25 260 GLY A CA 1
ATOM 2017 C C . GLY A 1 260 ? -14.783 -3.708 -20.003 1.00 89.25 260 GLY A C 1
ATOM 2018 O O . GLY A 1 260 ? -15.732 -4.442 -19.733 1.00 89.25 260 GLY A O 1
ATOM 2019 N N . ARG A 1 261 ? -13.681 -4.184 -20.593 1.00 94.38 261 ARG A N 1
ATOM 2020 C CA . ARG A 1 261 ? -13.454 -5.580 -20.997 1.00 94.38 261 ARG A CA 1
ATOM 2021 C C . ARG A 1 261 ? -12.947 -6.400 -19.809 1.00 94.38 261 ARG A C 1
ATOM 2023 O O . ARG A 1 261 ? -11.815 -6.875 -19.792 1.00 94.38 261 ARG A O 1
ATOM 2030 N N . PHE A 1 262 ? -13.765 -6.522 -18.766 1.00 92.81 262 PHE A N 1
ATOM 2031 C CA . PHE A 1 262 ? -13.330 -7.108 -17.494 1.00 92.81 262 PHE A CA 1
ATOM 2032 C C . PHE A 1 262 ? -12.924 -8.589 -17.590 1.00 92.81 262 PHE A C 1
ATOM 2034 O O . PHE A 1 262 ? -12.046 -9.016 -16.843 1.00 92.81 262 PHE A O 1
ATOM 2041 N N . ASP A 1 263 ? -13.525 -9.369 -18.495 1.00 94.62 263 ASP A N 1
ATOM 2042 C CA . ASP A 1 263 ? -13.173 -10.786 -18.680 1.00 94.62 263 ASP A CA 1
ATOM 2043 C C . ASP A 1 263 ? -11.782 -10.939 -19.308 1.00 94.62 263 ASP A C 1
ATOM 2045 O O . ASP A 1 263 ? -10.961 -11.711 -18.814 1.00 94.62 263 ASP A O 1
ATOM 2049 N N . ASP A 1 264 ? -11.474 -10.130 -20.326 1.00 94.06 264 ASP A N 1
ATOM 2050 C CA . ASP A 1 264 ? -10.143 -10.086 -20.944 1.00 94.06 264 ASP A CA 1
ATOM 2051 C C . ASP A 1 264 ? -9.085 -9.577 -19.956 1.00 94.06 264 ASP A C 1
ATOM 2053 O O . ASP A 1 264 ? -7.959 -10.082 -19.907 1.00 94.06 264 ASP A O 1
ATOM 2057 N N . ALA A 1 265 ? -9.463 -8.603 -19.120 1.00 94.94 265 ALA A N 1
ATOM 2058 C CA . ALA A 1 265 ? -8.616 -8.103 -18.048 1.00 94.94 265 ALA A CA 1
ATOM 2059 C C . ALA A 1 265 ? -8.246 -9.224 -17.070 1.00 94.94 265 ALA A C 1
ATOM 2061 O O . ALA A 1 265 ? -7.068 -9.455 -16.800 1.00 94.94 265 ALA A O 1
ATOM 2062 N N . GLU A 1 266 ? -9.245 -9.952 -16.572 1.00 95.31 266 GLU A N 1
ATOM 2063 C CA . GLU A 1 266 ? -9.060 -11.051 -15.626 1.00 95.31 266 GLU A CA 1
ATOM 2064 C C . GLU A 1 266 ? -8.259 -12.206 -16.247 1.00 95.31 266 GLU A C 1
ATOM 2066 O O . GLU A 1 266 ? -7.359 -12.741 -15.596 1.00 95.31 266 GLU A O 1
ATOM 2071 N N . ALA A 1 267 ? -8.499 -12.537 -17.521 1.00 95.19 267 ALA A N 1
ATOM 2072 C CA . ALA A 1 267 ? -7.723 -13.535 -18.256 1.00 95.19 267 ALA A CA 1
ATOM 2073 C C . ALA A 1 267 ? -6.235 -13.157 -18.340 1.00 95.19 267 ALA A C 1
ATOM 2075 O O . ALA A 1 267 ? -5.381 -13.958 -17.954 1.00 95.19 267 ALA A O 1
ATOM 2076 N N . SER A 1 268 ? -5.926 -11.922 -18.754 1.00 93.56 268 SER A N 1
ATOM 2077 C CA . SER A 1 268 ? -4.550 -11.411 -18.834 1.00 93.56 268 SER A CA 1
ATOM 2078 C C . SER A 1 268 ? -3.841 -11.469 -17.478 1.00 93.56 268 SER A C 1
ATOM 2080 O O . SER A 1 268 ? -2.709 -11.947 -17.380 1.00 93.56 268 SER A O 1
ATOM 2082 N N . ILE A 1 269 ? -4.511 -11.032 -16.407 1.00 95.94 269 ILE A N 1
ATOM 2083 C CA . ILE A 1 269 ? -3.946 -11.064 -15.053 1.00 95.94 269 ILE A CA 1
ATOM 2084 C C . ILE A 1 269 ? -3.683 -12.502 -14.586 1.00 95.94 269 ILE A C 1
ATOM 2086 O O . ILE A 1 269 ? -2.603 -12.789 -14.062 1.00 95.94 269 ILE A O 1
ATOM 2090 N N . ASN A 1 270 ? -4.618 -13.424 -14.824 1.00 94.94 270 ASN A N 1
ATOM 2091 C CA . ASN A 1 270 ? -4.477 -14.827 -14.434 1.00 94.94 270 ASN A CA 1
ATOM 2092 C C . ASN A 1 270 ? -3.350 -15.550 -15.184 1.00 94.94 270 ASN A C 1
ATOM 2094 O O . ASN A 1 270 ? -2.691 -16.412 -14.594 1.00 94.94 270 ASN A O 1
ATOM 2098 N N . THR A 1 271 ? -3.069 -15.178 -16.438 1.00 93.31 271 THR A N 1
ATOM 2099 C CA . THR A 1 271 ? -1.885 -15.658 -17.167 1.00 93.31 271 THR A CA 1
ATOM 2100 C C . THR A 1 271 ? -0.597 -15.315 -16.417 1.00 93.31 271 THR A C 1
ATOM 2102 O O . THR A 1 271 ? 0.230 -16.197 -16.181 1.00 93.31 271 THR A O 1
ATOM 2105 N N . GLY A 1 272 ? -0.450 -14.065 -15.967 1.00 92.00 272 GLY A N 1
ATOM 2106 C CA . GLY A 1 272 ? 0.712 -13.632 -15.187 1.00 92.00 272 GLY A CA 1
ATOM 2107 C C . GLY A 1 272 ? 0.811 -14.332 -13.827 1.00 92.00 272 GLY A C 1
ATOM 2108 O O . GLY A 1 272 ? 1.892 -14.772 -13.437 1.00 92.00 272 GLY A O 1
ATOM 2109 N N . ILE A 1 273 ? -0.315 -14.488 -13.118 1.00 94.50 273 ILE A N 1
ATOM 2110 C CA . ILE A 1 273 ? -0.354 -15.162 -11.807 1.00 94.50 273 ILE A CA 1
ATOM 2111 C C . ILE A 1 273 ? 0.077 -16.624 -11.957 1.00 94.50 273 ILE A C 1
ATOM 2113 O O . ILE A 1 273 ? 0.915 -17.101 -11.192 1.00 94.50 273 ILE A O 1
ATOM 2117 N N . THR A 1 274 ? -0.442 -17.315 -12.972 1.00 92.62 274 THR A N 1
ATOM 2118 C CA . THR A 1 274 ? -0.113 -18.718 -13.254 1.00 92.62 274 THR A CA 1
ATOM 2119 C C . THR A 1 274 ? 1.369 -18.883 -13.584 1.00 92.62 274 THR A C 1
ATOM 2121 O O . THR A 1 274 ? 2.010 -19.799 -13.071 1.00 92.62 274 THR A O 1
ATOM 2124 N N . ALA A 1 275 ? 1.945 -17.975 -14.377 1.00 85.81 275 ALA A N 1
ATOM 2125 C CA . ALA A 1 275 ? 3.371 -18.001 -14.694 1.00 85.81 275 ALA A CA 1
ATOM 2126 C C . ALA A 1 275 ? 4.250 -17.840 -13.441 1.00 85.81 275 ALA A C 1
ATOM 2128 O O . ALA A 1 275 ? 5.200 -18.600 -13.253 1.00 85.81 275 ALA A O 1
ATOM 2129 N N . LEU A 1 276 ? 3.908 -16.909 -12.542 1.00 86.81 276 LEU A N 1
ATOM 2130 C CA . LEU A 1 276 ? 4.619 -16.740 -11.269 1.00 86.81 276 LEU A CA 1
ATOM 2131 C C . LEU A 1 276 ? 4.475 -17.963 -10.355 1.00 86.81 276 LEU A C 1
ATOM 2133 O O . LEU A 1 276 ? 5.453 -18.376 -9.736 1.00 86.81 276 LEU A O 1
ATOM 2137 N N . GLN A 1 277 ? 3.283 -18.563 -10.280 1.00 87.81 277 GLN A N 1
ATOM 2138 C CA . GLN A 1 277 ? 3.051 -19.781 -9.497 1.00 87.81 277 GLN A CA 1
ATOM 2139 C C . GLN A 1 277 ? 3.891 -20.951 -10.012 1.00 87.81 277 GLN A C 1
ATOM 2141 O O . GLN A 1 277 ? 4.569 -21.607 -9.224 1.00 87.81 277 GLN A O 1
ATOM 2146 N N . GLN A 1 278 ? 3.902 -21.181 -11.327 1.00 84.62 278 GLN A N 1
ATOM 2147 C CA . GLN A 1 278 ? 4.718 -22.224 -11.956 1.00 84.62 278 GLN A CA 1
ATOM 2148 C C . GLN A 1 278 ? 6.219 -21.993 -11.744 1.00 84.62 278 GLN A C 1
ATOM 2150 O O . GLN A 1 278 ? 6.982 -22.947 -11.611 1.00 84.62 278 GLN A O 1
ATOM 2155 N N . ALA A 1 279 ? 6.644 -20.730 -11.673 1.00 78.75 279 ALA A N 1
ATOM 2156 C CA . ALA A 1 279 ? 8.024 -20.358 -11.395 1.00 78.75 279 ALA A CA 1
ATOM 2157 C C . ALA A 1 279 ? 8.406 -20.406 -9.903 1.00 78.75 279 ALA A C 1
ATOM 2159 O O . ALA A 1 279 ? 9.588 -20.242 -9.593 1.00 78.75 279 ALA A O 1
ATOM 2160 N N . GLY A 1 280 ? 7.444 -20.618 -8.995 1.00 79.69 280 GLY A N 1
ATOM 2161 C CA . GLY A 1 280 ? 7.659 -20.544 -7.547 1.00 79.69 280 GLY A CA 1
ATOM 2162 C C . GLY A 1 280 ? 7.973 -19.132 -7.041 1.00 79.69 280 GLY A C 1
ATOM 2163 O O . GLY A 1 280 ? 8.620 -19.005 -6.012 1.00 79.69 280 GLY A O 1
ATOM 2164 N N . ALA A 1 281 ? 7.540 -18.099 -7.772 1.00 81.25 281 ALA A N 1
ATOM 2165 C CA . ALA A 1 281 ? 7.853 -16.685 -7.547 1.00 81.25 281 ALA A CA 1
ATOM 2166 C C . ALA A 1 281 ? 6.583 -15.858 -7.255 1.00 81.25 281 ALA A C 1
ATOM 2168 O O . ALA A 1 281 ? 6.468 -14.690 -7.634 1.00 81.25 281 ALA A O 1
ATOM 2169 N N . ILE A 1 282 ? 5.568 -16.471 -6.638 1.00 86.31 282 ILE A N 1
ATOM 2170 C CA . ILE A 1 282 ? 4.251 -15.848 -6.415 1.00 86.31 282 ILE A CA 1
ATOM 2171 C C . ILE A 1 282 ? 4.311 -14.632 -5.486 1.00 86.31 282 ILE A C 1
ATOM 2173 O O . ILE A 1 282 ? 3.468 -13.738 -5.564 1.00 86.31 282 ILE A O 1
ATOM 2177 N N . GLU A 1 283 ? 5.330 -14.559 -4.633 1.00 81.94 283 GLU A N 1
ATOM 2178 C CA . GLU A 1 283 ? 5.634 -13.402 -3.809 1.00 81.94 283 GLU A CA 1
ATOM 2179 C C . GLU A 1 283 ? 5.857 -12.146 -4.646 1.00 81.94 283 GLU A C 1
ATOM 2181 O O . GLU A 1 283 ? 5.519 -11.079 -4.153 1.00 81.94 283 GLU A O 1
ATOM 2186 N N . TYR A 1 284 ? 6.271 -12.260 -5.916 1.00 82.75 284 TYR A N 1
ATOM 2187 C CA . TYR A 1 284 ? 6.403 -11.148 -6.865 1.00 82.75 284 TYR A CA 1
ATOM 2188 C C . TYR A 1 284 ? 5.070 -10.660 -7.452 1.00 82.75 284 TYR A C 1
ATOM 2190 O O . TYR A 1 284 ? 5.029 -9.645 -8.144 1.00 82.75 284 TYR A O 1
ATOM 2198 N N . GLY A 1 285 ? 3.953 -11.326 -7.149 1.00 89.81 285 GLY A N 1
ATOM 2199 C CA . GLY A 1 285 ? 2.638 -11.088 -7.751 1.00 89.81 285 GLY A CA 1
ATOM 2200 C C . GLY A 1 285 ? 1.855 -9.873 -7.246 1.00 89.81 285 GLY A C 1
ATOM 2201 O O . GLY A 1 285 ? 0.723 -9.685 -7.684 1.00 89.81 285 GLY A O 1
ATOM 2202 N N . SER A 1 286 ? 2.406 -9.034 -6.360 1.00 92.75 286 SER A N 1
ATOM 2203 C CA . SER A 1 286 ? 1.675 -7.918 -5.720 1.00 92.75 286 SER A CA 1
ATOM 2204 C C . SER A 1 286 ? 0.951 -6.996 -6.714 1.00 92.75 286 SER A C 1
ATOM 2206 O O . SER A 1 286 ? -0.218 -6.672 -6.517 1.00 92.75 286 SER A O 1
ATOM 2208 N N . VAL A 1 287 ? 1.604 -6.642 -7.824 1.00 91.69 287 VAL A N 1
ATOM 2209 C CA . VAL A 1 287 ? 1.023 -5.809 -8.895 1.00 91.69 287 VAL A CA 1
ATOM 2210 C C . VAL A 1 287 ? -0.168 -6.493 -9.581 1.00 91.69 287 VAL A C 1
ATOM 2212 O O . VAL A 1 287 ? -1.171 -5.840 -9.860 1.00 91.69 287 VAL A O 1
ATOM 2215 N N . LEU A 1 288 ? -0.084 -7.804 -9.830 1.00 95.31 288 LEU A N 1
ATOM 2216 C CA . LEU A 1 288 ? -1.167 -8.568 -10.460 1.00 95.31 288 LEU A CA 1
ATOM 2217 C C . LEU A 1 288 ? -2.369 -8.697 -9.528 1.00 95.31 288 LEU A C 1
ATOM 2219 O O . LEU A 1 288 ? -3.497 -8.485 -9.962 1.00 95.31 288 LEU A O 1
ATOM 2223 N N . PHE A 1 289 ? -2.136 -8.979 -8.244 1.00 97.31 289 PHE A N 1
ATOM 2224 C CA . PHE A 1 289 ? -3.207 -9.021 -7.250 1.00 97.31 289 PHE A CA 1
ATOM 2225 C C . PHE A 1 289 ? -3.876 -7.650 -7.096 1.00 97.31 289 PHE A C 1
ATOM 2227 O O . PHE A 1 289 ? -5.098 -7.577 -7.088 1.00 97.31 289 PHE A O 1
ATOM 2234 N N . ASN A 1 290 ? -3.118 -6.549 -7.080 1.00 95.44 290 ASN A N 1
ATOM 2235 C CA . ASN A 1 290 ? -3.707 -5.206 -7.090 1.00 95.44 290 ASN A CA 1
ATOM 2236 C C . ASN A 1 290 ? -4.595 -4.963 -8.316 1.00 95.44 290 ASN A C 1
ATOM 2238 O O . ASN A 1 290 ? -5.713 -4.472 -8.179 1.00 95.44 290 ASN A O 1
ATOM 2242 N N . ALA A 1 291 ? -4.126 -5.326 -9.510 1.00 95.12 291 ALA A N 1
ATOM 2243 C CA . ALA A 1 291 ? -4.916 -5.183 -10.728 1.00 95.12 291 ALA A CA 1
ATOM 2244 C C . ALA A 1 291 ? -6.186 -6.052 -10.695 1.00 95.12 291 ALA A C 1
ATOM 2246 O O . ALA A 1 291 ? -7.261 -5.579 -11.059 1.00 95.12 291 ALA A O 1
ATOM 2247 N N . LEU A 1 292 ? -6.101 -7.285 -10.189 1.00 97.12 292 LEU A N 1
ATOM 2248 C CA . LEU A 1 292 ? -7.265 -8.156 -10.017 1.00 97.12 292 LEU A CA 1
ATOM 2249 C C . LEU A 1 292 ? -8.263 -7.591 -8.997 1.00 97.12 292 LEU A C 1
ATOM 2251 O O . LEU A 1 292 ? -9.468 -7.600 -9.249 1.00 97.12 292 LEU A O 1
ATOM 2255 N N . GLY A 1 293 ? -7.774 -7.045 -7.882 1.00 96.69 293 GLY A N 1
ATOM 2256 C CA . GLY A 1 293 ? -8.597 -6.356 -6.889 1.00 96.69 293 GLY A CA 1
ATOM 2257 C C . GLY A 1 293 ? -9.336 -5.160 -7.492 1.00 96.69 293 GLY A C 1
ATOM 2258 O O . GLY A 1 293 ? -10.536 -5.014 -7.264 1.00 96.69 293 GLY A O 1
ATOM 2259 N N . ASN A 1 294 ? -8.669 -4.370 -8.345 1.00 95.44 294 ASN A N 1
ATOM 2260 C CA . ASN A 1 294 ? -9.305 -3.268 -9.076 1.00 95.44 294 ASN A CA 1
ATOM 2261 C C . ASN A 1 294 ? -10.424 -3.782 -9.992 1.00 95.44 294 ASN A C 1
ATOM 2263 O O . ASN A 1 294 ? -11.487 -3.172 -10.063 1.00 95.44 294 ASN A O 1
ATOM 2267 N N . ILE A 1 295 ? -10.210 -4.905 -10.689 1.00 95.88 295 ILE A N 1
ATOM 2268 C CA . ILE A 1 295 ? -11.234 -5.516 -11.552 1.00 95.88 295 ILE A CA 1
ATOM 2269 C C . ILE A 1 295 ? -12.456 -5.932 -10.723 1.00 95.88 295 ILE A C 1
ATOM 2271 O O . ILE A 1 295 ? -13.579 -5.623 -11.118 1.00 95.88 295 ILE A O 1
ATOM 2275 N N . LYS A 1 296 ? -12.263 -6.582 -9.565 1.00 96.06 296 LYS A N 1
ATOM 2276 C CA . LYS A 1 296 ? -13.377 -6.954 -8.673 1.00 96.06 296 LYS A CA 1
ATOM 2277 C C . LYS A 1 296 ? -14.107 -5.729 -8.128 1.00 96.06 296 LYS A C 1
ATOM 2279 O O . LYS A 1 296 ? -15.330 -5.683 -8.195 1.00 96.06 296 LYS A O 1
ATOM 2284 N N . ALA A 1 297 ? -13.373 -4.704 -7.692 1.00 93.81 297 ALA A N 1
ATOM 2285 C CA . ALA A 1 297 ? -13.962 -3.460 -7.205 1.00 93.81 297 ALA A CA 1
ATOM 2286 C C . ALA A 1 297 ? -14.783 -2.736 -8.287 1.00 93.81 297 ALA A C 1
ATOM 2288 O O . ALA A 1 297 ? -15.839 -2.200 -7.980 1.00 93.81 297 ALA A O 1
ATOM 2289 N N . ASN A 1 298 ? -14.337 -2.758 -9.547 1.00 92.69 298 ASN A N 1
ATOM 2290 C CA . ASN A 1 298 ? -15.063 -2.193 -10.689 1.00 92.69 298 ASN A CA 1
ATOM 2291 C C . ASN A 1 298 ? -16.314 -2.980 -11.101 1.00 92.69 298 ASN A C 1
ATOM 2293 O O . ASN A 1 298 ? -17.148 -2.437 -11.819 1.00 92.69 298 ASN A O 1
ATOM 2297 N N . ARG A 1 299 ? -16.422 -4.247 -10.690 1.00 93.50 299 ARG A N 1
ATOM 2298 C CA . ARG A 1 299 ? -17.632 -5.069 -10.833 1.00 93.50 299 ARG A CA 1
ATOM 2299 C C . ARG A 1 299 ? -18.540 -4.983 -9.596 1.00 93.50 299 ARG A C 1
ATOM 2301 O O . ARG A 1 299 ? -19.390 -5.849 -9.420 1.00 93.50 299 ARG A O 1
ATOM 2308 N N . ASP A 1 300 ? -18.319 -3.996 -8.726 1.00 92.31 300 ASP A N 1
ATOM 2309 C CA . ASP A 1 300 ? -19.012 -3.797 -7.445 1.00 92.31 300 ASP A CA 1
ATOM 2310 C C . ASP A 1 300 ? -18.885 -4.972 -6.449 1.00 92.31 300 ASP A C 1
ATOM 2312 O O . ASP A 1 300 ? -19.552 -5.011 -5.414 1.00 92.31 300 ASP A O 1
ATOM 2316 N N . ASP A 1 301 ? -17.960 -5.909 -6.692 1.00 94.69 301 ASP A N 1
ATOM 2317 C CA . ASP A 1 301 ? -17.614 -6.981 -5.755 1.00 94.69 301 ASP A CA 1
ATOM 2318 C C . ASP A 1 301 ? -16.502 -6.512 -4.806 1.00 94.69 301 ASP A C 1
ATOM 2320 O O . ASP A 1 301 ? -15.342 -6.940 -4.844 1.00 94.69 301 ASP A O 1
ATOM 2324 N N . HIS A 1 302 ? -16.856 -5.545 -3.960 1.00 92.31 302 HIS A N 1
ATOM 2325 C CA . HIS A 1 302 ? -15.918 -4.917 -3.032 1.00 92.31 302 HIS A CA 1
ATOM 2326 C C . HIS A 1 302 ? -15.421 -5.879 -1.941 1.00 92.31 302 HIS A C 1
ATOM 2328 O O . HIS A 1 302 ? -14.319 -5.698 -1.424 1.00 92.31 302 HIS A O 1
ATOM 2334 N N . ALA A 1 303 ? -16.200 -6.909 -1.589 1.00 93.38 303 ALA A N 1
ATOM 2335 C CA . ALA A 1 303 ? -15.786 -7.916 -0.615 1.00 93.38 303 ALA A CA 1
ATOM 2336 C C . ALA A 1 303 ? -14.649 -8.787 -1.172 1.00 93.38 303 ALA A C 1
ATOM 2338 O O . ALA A 1 303 ? -13.597 -8.880 -0.536 1.00 93.38 303 ALA A O 1
ATOM 2339 N N . ALA A 1 304 ? -14.805 -9.326 -2.388 1.00 95.44 304 ALA A N 1
ATOM 2340 C CA . ALA A 1 304 ? -13.735 -10.072 -3.046 1.00 95.44 304 ALA A CA 1
ATOM 2341 C C . ALA A 1 304 ? -12.519 -9.182 -3.337 1.00 95.44 304 ALA A C 1
ATOM 2343 O O . ALA A 1 304 ? -11.377 -9.618 -3.191 1.00 95.44 304 ALA A O 1
ATOM 2344 N N . ALA A 1 305 ? -12.736 -7.912 -3.698 1.00 97.06 305 ALA A N 1
ATOM 2345 C CA . ALA A 1 305 ? -11.643 -6.966 -3.902 1.00 97.06 305 ALA A CA 1
ATOM 2346 C C . ALA A 1 305 ? -10.768 -6.814 -2.645 1.00 97.06 305 ALA A C 1
ATOM 2348 O O . ALA A 1 305 ? -9.544 -6.870 -2.753 1.00 97.06 305 ALA A O 1
ATOM 2349 N N . VAL A 1 306 ? -11.367 -6.692 -1.451 1.00 96.75 306 VAL A N 1
ATOM 2350 C CA . VAL A 1 306 ? -10.623 -6.626 -0.177 1.00 96.75 306 VAL A CA 1
ATOM 2351 C C . VAL A 1 306 ? -9.762 -7.870 0.039 1.00 96.75 306 VAL A C 1
ATOM 2353 O O . VAL A 1 306 ? -8.587 -7.731 0.379 1.00 96.75 306 VAL A O 1
ATOM 2356 N N . GLU A 1 307 ? -10.305 -9.070 -0.175 1.00 96.94 307 GLU A N 1
ATOM 2357 C CA . GLU A 1 307 ? -9.549 -10.322 -0.018 1.00 96.94 307 GLU A CA 1
ATOM 2358 C C . GLU A 1 307 ? -8.342 -10.374 -0.963 1.00 96.94 307 GLU A C 1
ATOM 2360 O O . GLU A 1 307 ? -7.233 -10.737 -0.562 1.00 96.94 307 GLU A O 1
ATOM 2365 N N . ILE A 1 308 ? -8.526 -9.946 -2.212 1.00 97.50 308 ILE A N 1
ATOM 2366 C CA . ILE A 1 308 ? -7.461 -9.937 -3.216 1.00 97.50 308 ILE A CA 1
ATOM 2367 C C . ILE A 1 308 ? -6.410 -8.860 -2.907 1.00 97.50 308 ILE A C 1
ATOM 2369 O O . ILE A 1 308 ? -5.210 -9.125 -3.007 1.00 97.50 308 ILE A O 1
ATOM 2373 N N . TYR A 1 309 ? -6.807 -7.669 -2.456 1.00 97.56 309 TYR A N 1
ATOM 2374 C CA . TYR A 1 309 ? -5.843 -6.659 -2.012 1.00 97.56 309 TYR A CA 1
ATOM 2375 C C . TYR A 1 309 ? -5.053 -7.105 -0.777 1.00 97.56 309 TYR A C 1
ATOM 2377 O O . TYR A 1 309 ? -3.878 -6.770 -0.659 1.00 97.56 309 TYR A O 1
ATOM 2385 N N . GLN A 1 310 ? -5.629 -7.901 0.128 1.00 94.56 310 GLN A N 1
ATOM 2386 C CA . GLN A 1 310 ? -4.867 -8.488 1.238 1.00 94.56 310 GLN A CA 1
ATOM 2387 C C . GLN A 1 310 ? -3.785 -9.460 0.739 1.00 94.56 310 GLN A C 1
ATOM 2389 O O . GLN A 1 310 ? -2.678 -9.476 1.282 1.00 94.56 310 GLN A O 1
ATOM 2394 N N . GLN A 1 311 ? -4.047 -10.211 -0.338 1.00 95.62 311 GLN A N 1
ATOM 2395 C CA . GLN A 1 311 ? -3.016 -11.019 -1.004 1.00 95.62 311 GLN A CA 1
ATOM 2396 C C . GLN A 1 311 ? -1.927 -10.137 -1.633 1.00 95.62 311 GLN A C 1
ATOM 2398 O O . GLN A 1 311 ? -0.739 -10.439 -1.489 1.00 95.62 311 GLN A O 1
ATOM 2403 N N . ALA A 1 312 ? -2.309 -9.021 -2.267 1.00 95.31 312 ALA A N 1
ATOM 2404 C CA . ALA A 1 312 ? -1.367 -8.037 -2.805 1.00 95.31 312 ALA A CA 1
ATOM 2405 C C . ALA A 1 312 ? -0.464 -7.450 -1.708 1.00 95.31 312 ALA A C 1
ATOM 2407 O O . ALA A 1 312 ? 0.750 -7.349 -1.901 1.00 95.31 312 ALA A O 1
ATOM 2408 N N . LEU A 1 313 ? -1.041 -7.136 -0.543 1.00 94.12 313 LEU A N 1
ATOM 2409 C CA . LEU A 1 313 ? -0.327 -6.602 0.613 1.00 94.12 313 LEU A CA 1
ATOM 2410 C C . LEU A 1 313 ? 0.698 -7.607 1.144 1.00 94.12 313 LEU A C 1
ATOM 2412 O O . LEU A 1 313 ? 1.865 -7.262 1.306 1.00 94.12 313 LEU A O 1
ATOM 2416 N N . ALA A 1 314 ? 0.289 -8.864 1.332 1.00 91.81 314 ALA A N 1
ATOM 2417 C CA . ALA A 1 314 ? 1.177 -9.927 1.794 1.00 91.81 314 ALA A CA 1
ATOM 2418 C C . ALA A 1 314 ? 2.331 -10.186 0.810 1.00 91.81 314 ALA A C 1
ATOM 2420 O O . ALA A 1 314 ? 3.472 -10.390 1.224 1.00 91.81 314 ALA A O 1
ATOM 2421 N N . ALA A 1 315 ? 2.057 -10.160 -0.498 1.00 88.25 315 ALA A N 1
ATOM 2422 C CA . ALA A 1 315 ? 3.085 -10.274 -1.531 1.00 88.25 315 ALA A CA 1
ATOM 2423 C C . ALA A 1 315 ? 4.063 -9.083 -1.495 1.00 88.25 315 ALA A C 1
ATOM 2425 O O . ALA A 1 315 ? 5.275 -9.279 -1.524 1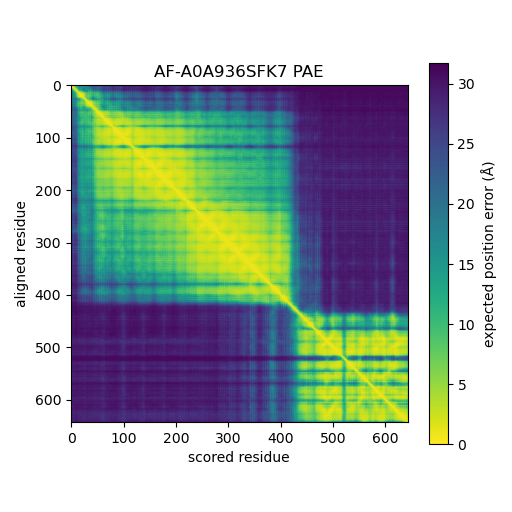.00 88.25 315 ALA A O 1
ATOM 2426 N N . ALA A 1 316 ? 3.555 -7.853 -1.364 1.00 87.81 316 ALA A N 1
ATOM 2427 C CA . ALA A 1 316 ? 4.382 -6.652 -1.274 1.00 87.81 316 ALA A CA 1
ATOM 2428 C C . ALA A 1 316 ? 5.235 -6.613 0.007 1.00 87.81 316 ALA A C 1
ATOM 2430 O O . ALA A 1 316 ? 6.393 -6.216 -0.066 1.00 87.81 316 ALA A O 1
ATOM 2431 N N . GLN A 1 317 ? 4.715 -7.085 1.147 1.00 86.31 317 GLN A N 1
ATOM 2432 C CA . GLN A 1 317 ? 5.473 -7.208 2.400 1.00 86.31 317 GLN A CA 1
ATOM 2433 C C . GLN A 1 317 ? 6.639 -8.191 2.260 1.00 86.31 317 GLN A C 1
ATOM 2435 O O . GLN A 1 317 ? 7.750 -7.884 2.678 1.00 86.31 317 GLN A O 1
ATOM 2440 N N . ARG A 1 318 ? 6.419 -9.357 1.634 1.00 85.38 318 ARG A N 1
ATOM 2441 C CA . ARG A 1 318 ? 7.493 -10.343 1.404 1.00 85.38 318 ARG A CA 1
ATOM 2442 C C . ARG A 1 318 ? 8.597 -9.817 0.487 1.00 85.38 318 ARG A C 1
ATOM 2444 O O . ARG A 1 318 ? 9.741 -10.226 0.639 1.00 85.38 318 ARG A O 1
ATOM 2451 N N . GLN A 1 319 ? 8.254 -8.927 -0.443 1.00 80.44 319 GLN A N 1
ATOM 2452 C CA . GLN A 1 319 ? 9.210 -8.258 -1.329 1.00 80.44 319 GLN A CA 1
ATOM 2453 C C . GLN A 1 319 ? 9.868 -7.015 -0.707 1.00 80.44 319 GLN A C 1
ATOM 2455 O O . GLN A 1 319 ? 10.711 -6.409 -1.363 1.00 80.44 319 GLN A O 1
ATOM 2460 N N . ASP A 1 320 ? 9.443 -6.583 0.486 1.00 79.44 320 ASP A N 1
ATOM 2461 C CA . ASP A 1 320 ? 9.762 -5.258 1.043 1.00 79.44 320 ASP A CA 1
ATOM 2462 C C . ASP A 1 320 ? 9.465 -4.104 0.054 1.00 79.44 320 ASP A C 1
ATOM 2464 O O . ASP A 1 320 ? 10.147 -3.083 -0.020 1.00 79.44 320 ASP A O 1
ATOM 2468 N N . ASN A 1 321 ? 8.421 -4.268 -0.766 1.00 81.25 321 ASN A N 1
ATOM 2469 C CA . ASN A 1 321 ? 8.068 -3.318 -1.814 1.00 81.25 321 ASN A CA 1
ATOM 2470 C C . ASN A 1 321 ? 7.143 -2.224 -1.263 1.00 81.25 321 ASN A C 1
ATOM 2472 O O . ASN A 1 321 ? 5.915 -2.292 -1.390 1.00 81.25 321 ASN A O 1
ATOM 2476 N N . ARG A 1 322 ? 7.739 -1.189 -0.661 1.00 82.81 322 ARG A N 1
ATOM 2477 C CA . ARG A 1 322 ? 7.000 -0.082 -0.026 1.00 82.81 322 ARG A CA 1
ATOM 2478 C C . ARG A 1 322 ? 6.098 0.700 -0.976 1.00 82.81 322 ARG A C 1
ATOM 2480 O O . ARG A 1 322 ? 5.010 1.110 -0.572 1.00 82.81 322 ARG A O 1
ATOM 2487 N N . GLN A 1 323 ? 6.486 0.849 -2.243 1.00 84.19 323 GLN A N 1
ATOM 2488 C CA . GLN A 1 323 ? 5.628 1.481 -3.251 1.00 84.19 323 GLN A CA 1
ATOM 2489 C C . GLN A 1 323 ? 4.327 0.695 -3.445 1.00 84.19 323 GLN A C 1
ATOM 2491 O O . GLN A 1 323 ? 3.237 1.270 -3.395 1.00 84.19 323 GLN A O 1
ATOM 2496 N N . GLN A 1 324 ? 4.417 -0.629 -3.601 1.00 87.06 324 GLN A N 1
ATOM 2497 C CA . GLN A 1 324 ? 3.231 -1.474 -3.749 1.00 87.06 324 GLN A CA 1
ATOM 2498 C C . GLN A 1 324 ? 2.404 -1.549 -2.465 1.00 87.06 324 GLN A C 1
ATOM 2500 O O . GLN A 1 324 ? 1.176 -1.579 -2.554 1.00 87.06 324 GLN A O 1
ATOM 2505 N N . LEU A 1 325 ? 3.024 -1.493 -1.282 1.00 90.12 325 LEU A N 1
ATOM 2506 C CA . LEU A 1 325 ? 2.282 -1.342 -0.024 1.00 90.12 325 LEU A CA 1
ATOM 2507 C C . LEU A 1 325 ? 1.446 -0.058 -0.026 1.00 90.12 325 LEU A C 1
ATOM 2509 O O . LEU A 1 325 ? 0.267 -0.100 0.323 1.00 90.12 325 LEU A O 1
ATOM 2513 N N . ALA A 1 326 ? 2.017 1.065 -0.474 1.00 87.00 326 ALA A N 1
ATOM 2514 C CA . ALA A 1 326 ? 1.334 2.358 -0.478 1.00 87.00 326 ALA A CA 1
ATOM 2515 C C . ALA A 1 326 ? 0.113 2.351 -1.406 1.00 87.00 326 ALA A C 1
ATOM 2517 O O . ALA A 1 326 ? -0.957 2.842 -1.031 1.00 87.00 326 ALA A O 1
ATOM 2518 N N . VAL A 1 327 ? 0.273 1.779 -2.604 1.00 90.88 327 VAL A N 1
ATOM 2519 C CA . VAL A 1 327 ? -0.800 1.621 -3.597 1.00 90.88 327 VAL A CA 1
ATOM 2520 C C . VAL A 1 327 ? -1.898 0.701 -3.064 1.00 90.88 327 VAL A C 1
ATOM 2522 O O . VAL A 1 327 ? -3.062 1.097 -3.041 1.00 90.88 327 VAL A O 1
ATOM 2525 N N . THR A 1 328 ? -1.533 -0.481 -2.561 1.00 94.81 328 THR A N 1
ATOM 2526 C CA . THR A 1 328 ? -2.494 -1.459 -2.020 1.00 94.81 328 THR A CA 1
ATOM 2527 C C . THR A 1 328 ? -3.291 -0.874 -0.855 1.00 94.81 328 THR A C 1
ATOM 2529 O O . THR A 1 328 ? -4.513 -0.995 -0.815 1.00 94.81 328 THR A O 1
ATOM 2532 N N . ALA A 1 329 ? -2.619 -0.180 0.070 1.00 93.75 329 ALA A N 1
ATOM 2533 C CA . ALA A 1 329 ? -3.266 0.491 1.192 1.00 93.75 329 ALA A CA 1
ATOM 2534 C C . ALA A 1 329 ? -4.260 1.566 0.722 1.00 93.75 329 ALA A C 1
ATOM 2536 O O . ALA A 1 329 ? -5.336 1.702 1.300 1.00 93.75 329 ALA A O 1
ATOM 2537 N N . ASN A 1 330 ? -3.953 2.303 -0.353 1.00 92.50 330 ASN A N 1
ATOM 2538 C CA . ASN A 1 330 ? -4.916 3.253 -0.901 1.00 92.50 330 ASN A CA 1
ATOM 2539 C C . ASN A 1 330 ? -6.137 2.545 -1.505 1.00 92.50 330 ASN A C 1
ATOM 2541 O O . ASN A 1 330 ? -7.263 2.966 -1.254 1.00 92.50 330 ASN A O 1
ATOM 2545 N N . ASN A 1 331 ? -5.929 1.469 -2.265 1.00 95.19 331 ASN A N 1
ATOM 2546 C CA . ASN A 1 331 ? -7.025 0.728 -2.890 1.00 95.19 331 ASN A CA 1
ATOM 2547 C C . ASN A 1 331 ? -7.933 0.065 -1.843 1.00 95.19 331 ASN A C 1
ATOM 2549 O O . ASN A 1 331 ? -9.158 0.124 -1.963 1.00 95.19 331 ASN A O 1
ATOM 2553 N N . LEU A 1 332 ? -7.353 -0.496 -0.775 1.00 95.62 332 LEU A N 1
ATOM 2554 C CA . LEU A 1 332 ? -8.101 -0.985 0.385 1.00 95.62 332 LEU A CA 1
ATOM 2555 C C . LEU A 1 332 ? -8.935 0.129 1.007 1.00 95.62 332 LEU A C 1
ATOM 2557 O O . LEU A 1 332 ? -10.114 -0.077 1.281 1.00 95.62 332 LEU A O 1
ATOM 2561 N N . ALA A 1 333 ? -8.356 1.316 1.187 1.00 88.69 333 ALA A N 1
ATOM 2562 C CA . ALA A 1 333 ? -9.078 2.441 1.753 1.00 88.69 333 ALA A CA 1
ATOM 2563 C C . ALA A 1 333 ? -10.285 2.867 0.897 1.00 88.69 333 ALA A C 1
ATOM 2565 O O . ALA A 1 333 ? -11.374 3.052 1.436 1.00 88.69 333 ALA A O 1
ATOM 2566 N N . ASP A 1 334 ? -10.136 2.952 -0.430 1.00 88.19 334 ASP A N 1
ATOM 2567 C CA . ASP A 1 334 ? -11.261 3.251 -1.332 1.00 88.19 334 ASP A CA 1
ATOM 2568 C C . ASP A 1 334 ? -12.320 2.147 -1.307 1.00 88.19 334 ASP A C 1
ATOM 2570 O O . ASP A 1 334 ? -13.515 2.431 -1.271 1.00 88.19 334 ASP A O 1
ATOM 2574 N N . THR A 1 335 ? -11.899 0.888 -1.255 1.00 93.06 335 THR A N 1
ATOM 2575 C CA . THR A 1 335 ? -12.816 -0.258 -1.267 1.00 93.06 335 THR A CA 1
ATOM 2576 C C . THR A 1 335 ? -13.597 -0.377 0.041 1.00 93.06 335 THR A C 1
ATOM 2578 O O . THR A 1 335 ? -14.803 -0.621 0.030 1.00 93.06 335 THR A O 1
ATOM 2581 N N . TYR A 1 336 ? -12.953 -0.135 1.186 1.00 86.56 336 TYR A N 1
ATOM 2582 C CA . TYR A 1 336 ? -13.639 -0.080 2.476 1.00 86.56 336 TYR A CA 1
ATOM 2583 C C . TYR A 1 336 ? -14.632 1.079 2.557 1.00 86.56 336 TYR A C 1
ATOM 2585 O O . TYR A 1 336 ? -15.689 0.920 3.167 1.00 86.56 336 TYR A O 1
ATOM 2593 N N . LEU A 1 337 ? -14.341 2.210 1.906 1.00 83.19 337 LEU A N 1
ATOM 2594 C CA . LEU A 1 337 ? -15.285 3.319 1.804 1.00 83.19 337 LEU A CA 1
ATOM 2595 C C . LEU A 1 337 ? -16.550 2.903 1.040 1.00 83.19 337 LEU A C 1
ATOM 2597 O O . LEU A 1 337 ? -17.647 3.179 1.520 1.00 83.19 337 LEU A O 1
ATOM 2601 N N . GLN A 1 338 ? -16.407 2.194 -0.087 1.00 87.19 338 GLN A N 1
ATOM 2602 C CA . GLN A 1 338 ? -17.551 1.672 -0.851 1.00 87.19 338 GLN A CA 1
ATOM 2603 C C . GLN A 1 338 ? -18.370 0.642 -0.058 1.00 87.19 338 GLN A C 1
ATOM 2605 O O . GLN A 1 338 ? -19.591 0.596 -0.165 1.00 87.19 338 GLN A O 1
ATOM 2610 N N . LEU A 1 339 ? -17.721 -0.134 0.816 1.00 81.69 339 LEU A N 1
ATOM 2611 C CA . LEU A 1 339 ? -18.390 -1.045 1.754 1.00 81.69 339 LEU A CA 1
ATOM 2612 C C . LEU A 1 339 ? -19.053 -0.336 2.953 1.00 81.69 339 LEU A C 1
ATOM 2614 O O . LEU A 1 339 ? -19.606 -1.009 3.823 1.00 81.69 339 LEU A O 1
ATOM 2618 N N . GLY A 1 340 ? -18.953 0.993 3.065 1.00 76.81 340 GLY A N 1
ATOM 2619 C CA . GLY A 1 340 ? -19.444 1.759 4.218 1.00 76.81 340 GLY A CA 1
ATOM 2620 C C . GLY A 1 340 ? -18.617 1.574 5.499 1.00 76.81 340 GLY A C 1
ATOM 2621 O O . GLY A 1 340 ? -19.004 2.050 6.567 1.00 76.81 340 GLY A O 1
ATOM 2622 N N . LYS A 1 341 ? -17.459 0.909 5.416 1.00 78.50 341 LYS A N 1
ATOM 2623 C CA . LYS A 1 341 ? -16.528 0.671 6.528 1.00 78.50 341 LYS A CA 1
ATOM 2624 C C . LYS A 1 341 ? -15.581 1.860 6.682 1.00 78.50 341 LYS A C 1
ATOM 2626 O O . LYS A 1 341 ? -14.417 1.835 6.278 1.00 78.50 341 LYS A O 1
ATOM 2631 N N . ILE A 1 342 ? -16.124 2.952 7.219 1.00 74.19 342 ILE A N 1
ATOM 2632 C CA . ILE A 1 342 ? -15.454 4.260 7.242 1.00 74.19 342 ILE A CA 1
ATOM 2633 C C . ILE A 1 342 ? -14.151 4.239 8.053 1.00 74.19 342 ILE A C 1
ATOM 2635 O O . ILE A 1 342 ? -13.162 4.822 7.615 1.00 74.19 342 ILE A O 1
ATOM 2639 N N . LEU A 1 343 ? -14.125 3.558 9.204 1.00 70.19 343 LEU A N 1
ATOM 2640 C CA . LEU A 1 343 ? -12.932 3.501 10.056 1.00 70.19 343 LEU A CA 1
ATOM 2641 C C . LEU A 1 343 ? -11.782 2.771 9.357 1.00 70.19 343 LEU A C 1
ATOM 2643 O O . LEU A 1 343 ? -10.682 3.311 9.283 1.00 70.19 343 LEU A O 1
ATOM 2647 N N . GLU A 1 344 ? -12.048 1.608 8.762 1.00 80.50 344 GLU A N 1
ATOM 2648 C CA . GLU A 1 344 ? -11.088 0.854 7.956 1.00 80.50 344 GLU A CA 1
ATOM 2649 C C . GLU A 1 344 ? -10.560 1.702 6.800 1.00 80.50 344 GLU A C 1
ATOM 2651 O O . GLU A 1 344 ? -9.348 1.783 6.601 1.00 80.50 344 GLU A O 1
ATOM 2656 N N . SER A 1 345 ? -11.452 2.391 6.083 1.00 80.69 345 SER A N 1
ATOM 2657 C CA . SER A 1 345 ? -11.071 3.308 5.008 1.00 80.69 345 SER A CA 1
ATOM 2658 C C . SER A 1 345 ? -10.074 4.360 5.493 1.00 80.69 345 SER A C 1
ATOM 2660 O O . SER A 1 345 ? -8.991 4.507 4.926 1.00 80.69 345 SER A O 1
ATOM 2662 N N . VAL A 1 346 ? -10.401 5.075 6.571 1.00 76.56 346 VAL A N 1
ATOM 2663 C CA . VAL A 1 346 ? -9.561 6.158 7.099 1.00 76.56 346 VAL A CA 1
ATOM 2664 C C . VAL A 1 346 ? -8.222 5.622 7.609 1.00 76.56 346 VAL A C 1
ATOM 2666 O O . VAL A 1 346 ? -7.185 6.236 7.354 1.00 76.56 346 VAL A O 1
ATOM 2669 N N 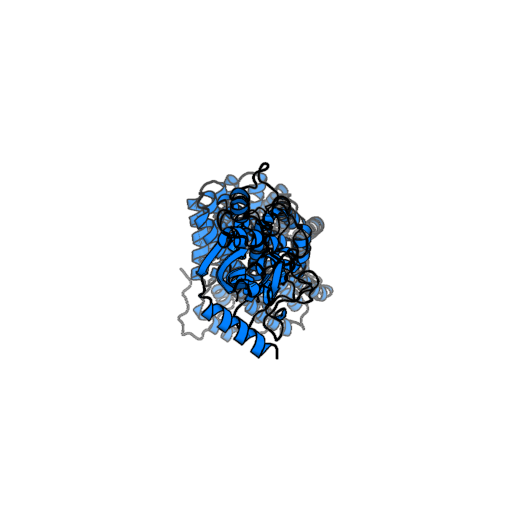. THR A 1 347 ? -8.203 4.459 8.262 1.00 77.25 347 THR A N 1
ATOM 2670 C CA . THR A 1 347 ? -6.957 3.833 8.716 1.00 77.25 347 THR A CA 1
ATOM 2671 C C . THR A 1 347 ? -6.038 3.464 7.557 1.00 77.25 347 THR A C 1
ATOM 2673 O O . THR A 1 347 ? -4.851 3.798 7.573 1.00 77.25 347 THR A O 1
ATOM 2676 N N . TRP A 1 348 ? -6.564 2.782 6.541 1.00 83.50 348 TRP A N 1
ATOM 2677 C CA . TRP A 1 348 ? -5.772 2.389 5.380 1.00 83.50 348 TRP A CA 1
ATOM 2678 C C . TRP A 1 348 ? -5.307 3.611 4.579 1.00 83.50 348 TRP A C 1
ATOM 2680 O O . TRP A 1 348 ? -4.181 3.631 4.078 1.00 83.50 348 TRP A O 1
ATOM 2690 N N . ARG A 1 349 ? -6.111 4.684 4.550 1.00 83.50 349 ARG A N 1
ATOM 2691 C CA . ARG A 1 349 ? -5.742 5.978 3.962 1.00 83.50 349 ARG A CA 1
ATOM 2692 C C . ARG A 1 349 ? -4.573 6.622 4.699 1.00 83.50 349 ARG A C 1
ATOM 2694 O O . ARG A 1 349 ? -3.647 7.105 4.051 1.00 83.50 349 ARG A O 1
ATOM 2701 N N . PHE A 1 350 ? -4.586 6.578 6.032 1.00 80.25 350 PHE A N 1
ATOM 2702 C CA . PHE A 1 350 ? -3.478 7.042 6.865 1.00 80.25 350 PHE A CA 1
ATOM 2703 C C . PHE A 1 350 ? -2.201 6.242 6.590 1.00 80.25 350 PHE A C 1
ATOM 2705 O O . PHE A 1 350 ? -1.160 6.833 6.316 1.00 80.25 350 PHE A O 1
ATOM 2712 N N . CYS A 1 351 ? -2.285 4.907 6.581 1.00 83.31 351 CYS A N 1
ATOM 2713 C CA . CYS A 1 351 ? -1.139 4.038 6.293 1.00 83.31 351 CYS A CA 1
ATOM 2714 C C . CYS A 1 351 ? -0.555 4.312 4.900 1.00 83.31 351 CYS A C 1
ATOM 2716 O O . CYS A 1 351 ? 0.657 4.423 4.738 1.00 83.31 351 CYS A O 1
ATOM 2718 N N . SER A 1 352 ? -1.421 4.482 3.900 1.00 86.25 352 SER A N 1
ATOM 2719 C CA . SER A 1 352 ? -1.020 4.826 2.537 1.00 86.25 352 SER A CA 1
ATOM 2720 C C . SER A 1 352 ? -0.350 6.202 2.437 1.00 86.25 352 SER A C 1
ATOM 2722 O O . SER A 1 352 ? 0.601 6.364 1.672 1.00 86.25 352 SER A O 1
ATOM 2724 N N . GLY A 1 353 ? -0.827 7.190 3.203 1.00 82.31 353 GLY A N 1
ATOM 2725 C CA . GLY A 1 353 ? -0.194 8.504 3.316 1.00 82.31 353 GLY A CA 1
ATOM 2726 C C . GLY A 1 353 ? 1.182 8.416 3.971 1.00 82.31 353 GLY A C 1
ATOM 2727 O O . GLY A 1 353 ? 2.152 8.911 3.409 1.00 82.31 353 GLY A O 1
ATOM 2728 N N . ALA A 1 354 ? 1.294 7.713 5.100 1.00 79.56 354 ALA A N 1
ATOM 2729 C CA . ALA A 1 354 ? 2.560 7.500 5.802 1.00 79.56 354 ALA A CA 1
ATOM 2730 C C . ALA A 1 354 ? 3.609 6.798 4.926 1.00 79.56 354 ALA A C 1
ATOM 2732 O O . ALA A 1 354 ? 4.757 7.232 4.885 1.00 79.56 354 ALA A O 1
ATOM 2733 N N . LEU A 1 355 ? 3.204 5.776 4.165 1.00 81.06 355 LEU A N 1
ATOM 2734 C CA . LEU A 1 355 ? 4.068 5.131 3.175 1.00 81.06 355 LEU A CA 1
ATOM 2735 C C . LEU A 1 355 ? 4.503 6.102 2.067 1.00 81.06 355 LEU A C 1
ATOM 2737 O O . LEU A 1 355 ? 5.646 6.054 1.633 1.00 81.06 355 LEU A O 1
ATOM 2741 N N . ALA A 1 356 ? 3.631 7.008 1.614 1.00 79.19 356 ALA A N 1
ATOM 2742 C CA . ALA A 1 356 ? 4.009 8.013 0.619 1.00 79.19 356 ALA A CA 1
ATOM 2743 C C . ALA A 1 356 ? 5.049 9.015 1.157 1.00 79.19 356 ALA A C 1
ATOM 2745 O O . ALA A 1 356 ? 5.974 9.362 0.426 1.00 79.19 356 ALA A O 1
ATOM 2746 N N . PHE A 1 357 ? 4.950 9.433 2.425 1.00 74.31 357 PHE A N 1
ATOM 2747 C CA . PHE A 1 357 ? 5.980 10.259 3.072 1.00 74.31 357 PHE A CA 1
ATOM 2748 C C . PHE A 1 357 ? 7.314 9.529 3.208 1.00 74.31 357 PHE A C 1
ATOM 2750 O O . PHE A 1 357 ? 8.357 10.116 2.934 1.00 74.31 357 PHE A O 1
ATOM 2757 N N . ASP A 1 358 ? 7.275 8.259 3.605 1.00 76.25 358 ASP A N 1
ATOM 2758 C CA . ASP A 1 358 ? 8.459 7.405 3.719 1.00 76.25 358 ASP A CA 1
ATOM 2759 C C . ASP A 1 358 ? 9.165 7.207 2.364 1.00 76.25 358 ASP A C 1
ATOM 2761 O O . ASP A 1 358 ? 10.388 7.205 2.289 1.00 76.25 358 ASP A O 1
ATOM 2765 N N . LEU A 1 359 ? 8.396 7.174 1.274 1.00 75.56 359 LEU A N 1
ATOM 2766 C CA . LEU A 1 359 ? 8.897 7.160 -0.104 1.00 75.56 359 LEU A CA 1
ATOM 2767 C C . LEU A 1 359 ? 9.347 8.543 -0.621 1.00 75.56 359 LEU A C 1
ATOM 2769 O O . LEU A 1 359 ? 9.658 8.680 -1.802 1.00 75.56 359 LEU A O 1
ATOM 2773 N N . GLY A 1 360 ? 9.327 9.590 0.210 1.00 72.62 360 GLY A N 1
ATOM 2774 C CA . GLY A 1 360 ? 9.675 10.961 -0.181 1.00 72.62 360 GLY A CA 1
ATOM 2775 C C . GLY A 1 360 ? 8.621 11.683 -1.035 1.00 72.62 360 GLY A C 1
ATOM 2776 O O . GLY A 1 360 ? 8.823 12.836 -1.416 1.00 72.62 360 GLY A O 1
ATOM 2777 N N . ASN A 1 361 ? 7.465 11.068 -1.307 1.00 75.31 361 ASN A N 1
ATOM 2778 C CA . ASN A 1 361 ? 6.377 11.671 -2.078 1.00 75.31 361 ASN A CA 1
ATOM 2779 C C . ASN A 1 361 ? 5.451 12.501 -1.175 1.00 75.31 361 ASN A C 1
ATOM 2781 O O . ASN A 1 361 ? 4.323 12.114 -0.847 1.00 75.31 361 ASN A O 1
ATOM 2785 N N . ARG A 1 362 ? 5.954 13.672 -0.774 1.00 74.25 362 ARG A N 1
ATOM 2786 C CA . ARG A 1 362 ? 5.283 14.573 0.170 1.00 74.25 362 ARG A CA 1
ATOM 2787 C C . ARG A 1 362 ? 3.898 15.015 -0.305 1.00 74.25 362 ARG A C 1
ATOM 2789 O O . ARG A 1 362 ? 2.949 14.954 0.466 1.00 74.25 362 ARG A O 1
ATOM 2796 N N . THR A 1 363 ? 3.759 15.413 -1.568 1.00 75.31 363 THR A N 1
ATOM 2797 C CA . THR A 1 363 ? 2.493 15.935 -2.110 1.00 75.31 363 THR A CA 1
ATOM 2798 C C . THR A 1 363 ? 1.382 14.886 -2.103 1.00 75.31 363 THR A C 1
ATOM 2800 O O . THR A 1 363 ? 0.243 15.181 -1.735 1.00 75.31 363 THR A O 1
ATOM 2803 N N . GLU A 1 364 ? 1.692 13.649 -2.497 1.00 75.31 364 GLU A N 1
ATOM 2804 C CA . GLU A 1 364 ? 0.712 12.562 -2.474 1.00 75.31 364 GLU A CA 1
ATOM 2805 C C . GLU A 1 364 ? 0.399 12.121 -1.037 1.00 75.31 364 GLU A C 1
ATOM 2807 O O . GLU A 1 364 ? -0.762 11.854 -0.716 1.00 75.31 364 GLU A O 1
ATOM 2812 N N . GLY A 1 365 ? 1.403 12.116 -0.152 1.00 76.44 365 GLY A N 1
ATOM 2813 C CA . GLY A 1 365 ? 1.213 11.915 1.284 1.00 76.44 365 GLY A CA 1
ATOM 2814 C C . GLY A 1 365 ? 0.237 12.929 1.883 1.00 76.44 365 GLY A C 1
ATOM 2815 O O . GLY A 1 365 ? -0.778 12.538 2.460 1.00 76.44 365 GLY A O 1
ATOM 2816 N N . GLU A 1 366 ? 0.476 14.224 1.674 1.00 76.50 366 GLU A N 1
ATOM 2817 C CA . GLU A 1 366 ? -0.376 15.321 2.155 1.00 76.50 366 GLU A CA 1
ATOM 2818 C C . GLU A 1 366 ? -1.812 15.201 1.629 1.00 76.50 366 GLU A C 1
ATOM 2820 O O . GLU A 1 366 ? -2.770 15.319 2.397 1.00 76.50 366 GLU A O 1
ATOM 2825 N N . ARG A 1 367 ? -1.989 14.879 0.341 1.00 79.38 367 ARG A N 1
ATOM 2826 C CA . ARG A 1 367 ? -3.316 14.673 -0.262 1.00 79.38 367 ARG A CA 1
ATOM 2827 C C . ARG A 1 367 ? -4.093 13.543 0.419 1.00 79.38 367 ARG A C 1
ATOM 2829 O O . ARG A 1 367 ? -5.288 13.692 0.683 1.00 79.38 367 ARG A O 1
ATOM 2836 N N . ARG A 1 368 ? -3.438 12.409 0.693 1.00 79.31 368 ARG A N 1
ATOM 2837 C CA . ARG A 1 368 ? -4.060 11.248 1.356 1.00 79.31 368 ARG A CA 1
ATOM 2838 C C . ARG A 1 368 ? -4.409 11.557 2.810 1.00 79.31 368 ARG A C 1
ATOM 2840 O O . ARG A 1 368 ? -5.500 11.205 3.259 1.00 79.31 368 ARG A O 1
ATOM 2847 N N . ILE A 1 369 ? -3.527 12.264 3.514 1.00 75.94 369 ILE A N 1
ATOM 2848 C CA . ILE A 1 369 ? -3.706 12.651 4.917 1.00 75.94 369 ILE A CA 1
ATOM 2849 C C . ILE A 1 369 ? -4.772 13.737 5.103 1.00 75.94 369 ILE A C 1
ATOM 2851 O O . ILE A 1 369 ? -5.516 13.685 6.080 1.00 75.94 369 ILE A O 1
ATOM 2855 N N . ALA A 1 370 ? -4.943 14.663 4.158 1.00 73.62 370 ALA A N 1
ATOM 2856 C CA . ALA A 1 370 ? -5.954 15.721 4.258 1.00 73.62 370 ALA A CA 1
ATOM 2857 C C . ALA A 1 370 ? -7.379 15.172 4.481 1.00 73.62 370 ALA A C 1
ATOM 2859 O O . ALA A 1 370 ? -8.131 15.695 5.303 1.00 73.62 370 ALA A O 1
ATOM 2860 N N . ARG A 1 371 ? -7.733 14.065 3.812 1.00 67.38 371 ARG A N 1
ATOM 2861 C CA . ARG A 1 371 ? -9.029 13.387 4.007 1.00 67.38 371 ARG A CA 1
ATOM 2862 C C . ARG A 1 371 ? -9.159 12.749 5.392 1.00 67.38 371 ARG A C 1
ATOM 2864 O O . ARG A 1 371 ? -10.243 12.757 5.968 1.00 67.38 371 ARG A O 1
ATOM 2871 N N . VAL A 1 372 ? -8.062 12.210 5.927 1.00 68.19 372 VAL A N 1
ATOM 2872 C CA . VAL A 1 372 ? -8.018 11.657 7.290 1.00 68.19 372 VAL A CA 1
ATOM 2873 C C . VAL A 1 372 ? -8.244 12.769 8.307 1.00 68.19 372 VAL A C 1
ATOM 2875 O O . VAL A 1 372 ? -9.090 12.623 9.184 1.00 68.19 372 VAL A O 1
ATOM 2878 N N . LYS A 1 373 ? -7.555 13.903 8.147 1.00 64.69 373 LYS A N 1
ATOM 2879 C CA . LYS A 1 373 ? -7.700 15.075 9.014 1.00 64.69 373 LYS A CA 1
ATOM 2880 C C . LYS A 1 373 ? -9.142 15.579 9.058 1.00 64.69 373 LYS A C 1
ATOM 2882 O O . LYS A 1 373 ? -9.695 15.719 10.144 1.00 64.69 373 LYS A O 1
ATOM 2887 N N . GLN A 1 374 ? -9.780 15.741 7.897 1.00 64.81 374 GLN A N 1
ATOM 2888 C CA . GLN A 1 374 ? -11.184 16.154 7.823 1.00 64.81 374 GLN A CA 1
ATOM 2889 C C . GLN A 1 374 ? -12.109 15.193 8.587 1.00 64.81 374 GLN A C 1
ATOM 2891 O O . GLN A 1 374 ? -12.998 15.638 9.313 1.00 64.81 374 GLN A O 1
ATOM 2896 N N . PHE A 1 375 ? -11.900 13.878 8.461 1.00 65.06 375 PHE A N 1
ATOM 2897 C CA . PHE A 1 375 ? -12.671 12.892 9.220 1.00 65.06 375 PHE A CA 1
ATOM 2898 C C . PHE A 1 375 ? -12.424 13.015 10.729 1.00 65.06 375 PHE A C 1
ATOM 2900 O O . PHE A 1 375 ? -13.379 13.055 11.501 1.00 65.06 375 PHE A O 1
ATOM 2907 N N . VAL A 1 376 ? -11.162 13.109 11.159 1.00 56.69 376 VAL A N 1
ATOM 2908 C CA . VAL A 1 376 ? -10.797 13.219 12.580 1.00 56.69 376 VAL A CA 1
ATOM 2909 C C . VAL A 1 376 ? -11.375 14.490 13.203 1.00 56.69 376 VAL A C 1
ATOM 2911 O O . VAL A 1 376 ? -11.890 14.431 14.314 1.00 56.69 376 VAL A O 1
ATOM 2914 N N . GLU A 1 377 ? -11.373 15.622 12.505 1.00 59.81 377 GLU A N 1
ATOM 2915 C CA . GLU A 1 377 ? -11.956 16.878 13.002 1.00 59.81 377 GLU A CA 1
ATOM 2916 C C . GLU A 1 377 ? -13.446 16.740 13.357 1.00 59.81 377 GLU A C 1
ATOM 2918 O O . GLU A 1 377 ? -13.890 17.304 14.355 1.00 59.81 377 GLU A O 1
ATOM 2923 N N . HIS A 1 378 ? -14.192 15.924 12.608 1.00 55.88 378 HIS A N 1
ATOM 2924 C CA . HIS A 1 378 ? -15.643 15.757 12.757 1.00 55.88 378 HIS A CA 1
ATOM 2925 C C . HIS A 1 378 ? -16.045 14.464 13.489 1.00 55.88 378 HIS A C 1
ATOM 2927 O O . HIS A 1 378 ? -17.225 14.239 13.759 1.00 55.88 378 HIS A O 1
ATOM 2933 N N . ALA A 1 379 ? -15.086 13.593 13.812 1.00 49.31 379 ALA A N 1
ATOM 2934 C CA . ALA A 1 379 ? -15.344 12.308 14.449 1.00 49.31 379 ALA A CA 1
ATOM 2935 C C . ALA A 1 379 ? -15.535 12.434 15.971 1.00 49.31 379 ALA A C 1
ATOM 2937 O O . ALA A 1 379 ? -14.739 13.064 16.672 1.00 49.31 379 ALA A O 1
ATOM 2938 N N . TYR A 1 380 ? -16.545 11.738 16.506 1.00 48.38 380 TYR A N 1
ATOM 2939 C CA . TYR A 1 380 ? -16.720 11.546 17.951 1.00 48.38 380 TYR A CA 1
ATOM 2940 C C . TYR A 1 380 ? -15.513 10.821 18.578 1.00 48.38 380 TYR A C 1
ATOM 2942 O O . TYR A 1 380 ? -14.849 10.011 17.924 1.00 48.38 380 TYR A O 1
ATOM 2950 N N . LEU A 1 381 ? -15.264 11.043 19.874 1.00 49.22 381 LEU A N 1
ATOM 2951 C CA . LEU A 1 381 ? -14.095 10.520 20.600 1.00 49.22 381 LEU A CA 1
ATOM 2952 C C . LEU A 1 381 ? -13.916 8.992 20.475 1.00 49.22 381 LEU A C 1
ATOM 2954 O O . LEU A 1 381 ? -12.798 8.504 20.305 1.00 49.22 381 LEU A O 1
ATOM 2958 N N . ASN A 1 382 ? -15.015 8.232 20.475 1.00 41.53 382 ASN A N 1
ATOM 2959 C CA . ASN A 1 382 ? -14.996 6.772 20.315 1.00 41.53 382 ASN A CA 1
ATOM 2960 C C . ASN A 1 382 ? -14.512 6.316 18.927 1.00 41.53 382 ASN A C 1
ATOM 2962 O O . ASN A 1 382 ? -13.792 5.324 18.819 1.00 41.53 382 ASN A O 1
ATOM 2966 N N . HIS A 1 383 ? -14.831 7.072 17.874 1.00 51.81 383 HIS A N 1
ATOM 2967 C CA . HIS A 1 383 ? -14.352 6.801 16.516 1.00 51.81 383 HIS A CA 1
ATOM 2968 C C . HIS A 1 383 ? -12.868 7.144 16.377 1.00 51.81 383 HIS A C 1
ATOM 2970 O O . HIS A 1 383 ? -12.133 6.406 15.728 1.00 51.81 383 HIS A O 1
ATOM 2976 N N . LYS A 1 384 ? -12.406 8.204 17.058 1.00 54.53 384 LYS A N 1
ATOM 2977 C CA . LYS A 1 384 ? -10.978 8.535 17.148 1.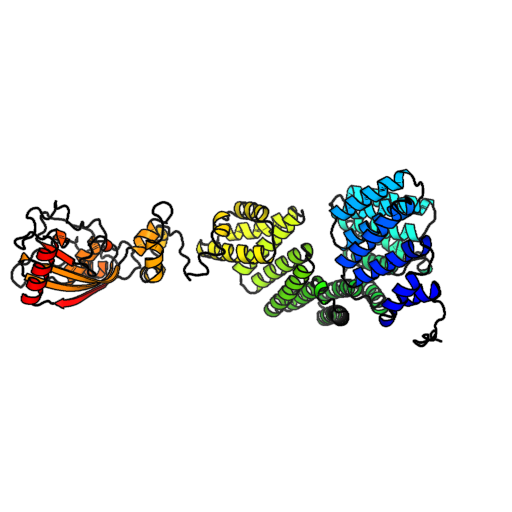00 54.53 384 LYS A CA 1
ATOM 2978 C C . LYS A 1 384 ? -10.197 7.395 17.805 1.00 54.53 384 LYS A C 1
ATOM 2980 O O . LYS A 1 384 ? -9.209 6.947 17.245 1.00 54.53 384 LYS A O 1
ATOM 2985 N N . ARG A 1 385 ? -10.675 6.857 18.934 1.00 55.34 385 ARG A N 1
ATOM 2986 C CA . ARG A 1 385 ? -10.069 5.716 19.663 1.00 55.34 385 ARG A CA 1
ATOM 2987 C C . ARG A 1 385 ? -9.934 4.453 18.822 1.00 55.34 385 ARG A C 1
ATOM 2989 O O . ARG A 1 385 ? -8.834 3.915 18.721 1.00 55.34 385 ARG A O 1
ATOM 2996 N N . ALA A 1 386 ? -11.022 4.014 18.192 1.00 56.06 386 ALA A N 1
ATOM 2997 C CA . ALA A 1 386 ? -10.988 2.866 17.289 1.00 56.06 386 ALA A CA 1
ATOM 2998 C C . ALA A 1 386 ? -10.007 3.100 16.127 1.00 56.06 386 ALA A C 1
ATOM 3000 O O . ALA A 1 386 ? -9.198 2.226 15.813 1.00 56.06 386 ALA A O 1
ATOM 3001 N N . LEU A 1 387 ? -10.012 4.315 15.568 1.00 59.22 387 LEU A N 1
ATOM 3002 C CA . LEU A 1 387 ? -9.075 4.727 14.531 1.00 59.22 387 LEU A CA 1
ATOM 3003 C C . LEU A 1 387 ? -7.611 4.626 15.000 1.00 59.22 387 LEU A C 1
ATOM 3005 O O . LEU A 1 387 ? -6.799 4.076 14.261 1.00 59.22 387 LEU A O 1
ATOM 3009 N N . TYR A 1 388 ? -7.266 5.058 16.221 1.00 62.53 388 TYR A N 1
ATOM 3010 C CA . TYR A 1 388 ? -5.902 4.905 16.759 1.00 62.53 388 TYR A CA 1
ATOM 3011 C C . TYR A 1 388 ? -5.472 3.443 16.867 1.00 62.53 388 TYR A C 1
ATOM 3013 O O . TYR A 1 388 ? -4.367 3.103 16.453 1.00 62.53 388 TYR A O 1
ATOM 3021 N N . THR A 1 389 ? -6.326 2.570 17.410 1.00 62.78 389 THR A N 1
ATOM 3022 C CA . THR A 1 389 ? -5.993 1.145 17.568 1.00 62.78 389 THR A CA 1
ATOM 3023 C C . THR A 1 389 ? -5.764 0.480 16.215 1.00 62.78 389 THR A C 1
ATOM 3025 O O . THR A 1 389 ? -4.821 -0.295 16.052 1.00 62.78 389 THR A O 1
ATOM 3028 N N . MET A 1 390 ? -6.596 0.809 15.228 1.00 63.41 390 MET A N 1
ATOM 3029 C CA . MET A 1 390 ? -6.458 0.284 13.874 1.00 63.41 390 MET A CA 1
ATOM 3030 C C . MET A 1 390 ? -5.205 0.832 13.183 1.00 63.41 390 MET A C 1
ATOM 3032 O O . MET A 1 390 ? -4.483 0.056 12.559 1.00 63.41 390 MET A O 1
ATOM 3036 N N . ILE A 1 391 ? -4.907 2.131 13.330 1.00 65.69 391 ILE A N 1
ATOM 3037 C CA . ILE A 1 391 ? -3.670 2.736 12.817 1.00 65.69 391 ILE A CA 1
ATOM 3038 C C . ILE A 1 391 ? -2.461 2.036 13.432 1.00 65.69 391 ILE A C 1
ATOM 3040 O O . ILE A 1 391 ? -1.621 1.557 12.684 1.00 65.69 391 ILE A O 1
ATOM 3044 N N . ALA A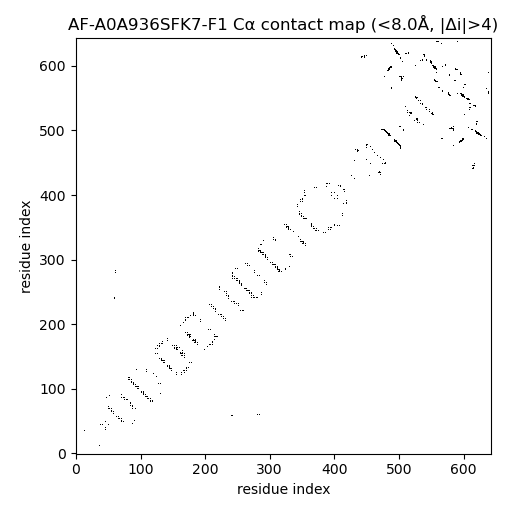 1 392 ? -2.390 1.907 14.759 1.00 65.62 392 ALA A N 1
ATOM 3045 C CA . ALA A 1 392 ? -1.262 1.273 15.442 1.00 65.62 392 ALA A CA 1
ATOM 3046 C C . ALA A 1 392 ? -1.052 -0.187 15.007 1.00 65.62 392 ALA A C 1
ATOM 3048 O O . ALA A 1 392 ? 0.082 -0.625 14.812 1.00 65.62 392 ALA A O 1
ATOM 3049 N N . LYS A 1 393 ? -2.144 -0.939 14.816 1.00 73.12 393 LYS A N 1
ATOM 3050 C CA . LYS A 1 393 ? -2.086 -2.308 14.296 1.00 73.12 393 LYS A CA 1
ATOM 3051 C C . LYS A 1 393 ? -1.494 -2.339 12.885 1.00 73.12 393 LYS A C 1
ATOM 3053 O O . LYS A 1 393 ? -0.508 -3.035 12.656 1.00 73.12 393 LYS A O 1
ATOM 3058 N N . HIS A 1 394 ? -2.072 -1.583 11.953 1.00 73.69 394 HIS A N 1
ATOM 3059 C CA . HIS A 1 394 ? -1.681 -1.656 10.546 1.00 73.69 394 HIS A CA 1
ATOM 3060 C C . HIS A 1 394 ? -0.316 -1.019 10.270 1.00 73.69 394 HIS A C 1
ATOM 3062 O O . HIS A 1 394 ? 0.439 -1.537 9.455 1.00 73.69 394 HIS A O 1
ATOM 3068 N N . THR A 1 395 ? 0.068 0.047 10.974 1.00 70.19 395 THR A N 1
ATOM 3069 C CA . THR A 1 395 ? 1.413 0.623 10.828 1.00 70.19 395 THR A CA 1
ATOM 3070 C C . THR A 1 395 ? 2.501 -0.311 11.357 1.00 70.19 395 THR A C 1
ATOM 3072 O O . THR A 1 395 ? 3.575 -0.378 10.760 1.00 70.19 395 THR A O 1
ATOM 3075 N N . SER A 1 396 ? 2.212 -1.072 12.421 1.00 72.50 396 SER A N 1
ATOM 3076 C CA . SER A 1 396 ? 3.084 -2.136 12.931 1.00 72.50 396 SER A CA 1
ATOM 3077 C C . SER A 1 396 ? 3.224 -3.284 11.926 1.00 72.50 396 SER A C 1
ATOM 3079 O O . SER A 1 396 ? 4.340 -3.691 11.609 1.00 72.50 396 SER A O 1
ATOM 3081 N N . GLU A 1 397 ? 2.111 -3.753 11.348 1.00 77.12 397 GLU A N 1
ATOM 3082 C CA . GLU A 1 397 ? 2.114 -4.773 10.285 1.00 77.12 397 GLU A CA 1
ATOM 3083 C C . GLU A 1 397 ? 2.912 -4.328 9.045 1.00 77.12 397 GLU A C 1
ATOM 3085 O O . GLU A 1 397 ? 3.511 -5.156 8.361 1.00 77.12 397 GLU A O 1
ATOM 3090 N N . LEU A 1 398 ? 2.945 -3.025 8.759 1.00 71.56 398 LEU A N 1
ATOM 3091 C CA . LEU A 1 398 ? 3.677 -2.431 7.635 1.00 71.56 398 LEU A CA 1
ATOM 3092 C C . LEU A 1 398 ? 5.113 -2.005 7.978 1.00 71.56 398 LEU A C 1
ATOM 3094 O O . LEU A 1 398 ? 5.787 -1.450 7.114 1.00 71.56 398 LEU A O 1
ATOM 3098 N N . ALA A 1 399 ? 5.577 -2.242 9.210 1.00 76.81 399 ALA A N 1
ATOM 3099 C CA . ALA A 1 399 ? 6.910 -1.862 9.689 1.00 76.81 399 ALA A CA 1
ATOM 3100 C C . ALA A 1 399 ? 7.271 -0.380 9.428 1.00 76.81 399 ALA A C 1
ATOM 3102 O O . ALA A 1 399 ? 8.409 -0.045 9.089 1.00 76.81 399 ALA A O 1
ATOM 3103 N N . LEU A 1 400 ? 6.293 0.518 9.577 1.00 65.69 400 LEU A N 1
ATOM 3104 C CA . LEU A 1 400 ? 6.467 1.945 9.304 1.00 65.69 400 LEU A CA 1
ATOM 3105 C C . LEU A 1 400 ? 7.318 2.656 10.381 1.00 65.69 400 LEU A C 1
ATOM 3107 O O . LEU A 1 400 ? 7.222 2.313 11.565 1.00 65.69 400 LEU A O 1
ATOM 3111 N N . PRO A 1 401 ? 8.115 3.687 10.026 1.00 61.41 401 PRO A N 1
ATOM 3112 C CA . PRO A 1 401 ? 8.952 4.397 10.993 1.00 61.41 401 PRO A CA 1
ATOM 3113 C C . PRO A 1 401 ? 8.124 5.124 12.063 1.00 61.41 401 PRO A C 1
ATOM 3115 O O . PRO A 1 401 ? 7.335 6.022 11.760 1.00 61.41 401 PRO A O 1
ATOM 3118 N N . VAL A 1 402 ? 8.364 4.802 13.339 1.00 58.72 402 VAL A N 1
ATOM 3119 C CA . VAL A 1 402 ? 7.619 5.350 14.495 1.00 58.72 402 VAL A CA 1
ATOM 3120 C C . VAL A 1 402 ? 7.636 6.882 14.533 1.00 58.72 402 VAL A C 1
ATOM 3122 O O . VAL A 1 402 ? 6.622 7.512 14.824 1.00 58.72 402 VAL A O 1
ATOM 3125 N N . GLN A 1 403 ? 8.767 7.502 14.195 1.00 56.00 403 GLN A N 1
ATOM 3126 C CA . GLN A 1 403 ? 8.910 8.962 14.201 1.00 56.00 403 GLN A CA 1
ATOM 3127 C C . GLN A 1 403 ? 8.053 9.643 13.122 1.00 56.00 403 GLN A C 1
ATOM 3129 O O . GLN A 1 403 ? 7.436 10.671 13.396 1.00 56.00 403 GLN A O 1
ATOM 3134 N N . ALA A 1 404 ? 7.961 9.043 11.930 1.00 54.97 404 ALA A N 1
ATOM 3135 C CA . ALA A 1 404 ? 7.123 9.552 10.848 1.00 54.97 404 ALA A CA 1
ATOM 3136 C C . ALA A 1 404 ? 5.635 9.431 11.207 1.00 54.97 404 ALA A C 1
ATOM 3138 O O . ALA A 1 404 ? 4.881 10.390 11.057 1.00 54.97 404 ALA A O 1
ATOM 3139 N N . ILE A 1 405 ? 5.231 8.289 11.778 1.00 59.31 405 ILE A N 1
ATOM 3140 C CA . ILE A 1 405 ? 3.860 8.068 12.264 1.00 59.31 405 ILE A CA 1
ATOM 3141 C C . ILE A 1 405 ? 3.483 9.110 13.323 1.00 59.31 405 ILE A C 1
ATOM 3143 O O . ILE A 1 405 ? 2.383 9.653 13.269 1.00 59.31 405 ILE A O 1
ATOM 3147 N N . ARG A 1 406 ? 4.386 9.419 14.264 1.00 59.72 406 ARG A N 1
ATOM 3148 C CA . ARG A 1 406 ? 4.151 10.409 15.328 1.00 59.72 406 ARG A CA 1
ATOM 3149 C C . ARG A 1 406 ? 3.923 11.818 14.784 1.00 59.72 406 ARG A C 1
ATOM 3151 O O . ARG A 1 406 ? 2.974 12.475 15.205 1.00 59.72 406 ARG A O 1
ATOM 3158 N N . ALA A 1 407 ? 4.763 12.265 13.852 1.00 56.97 407 ALA A N 1
ATOM 3159 C CA . ALA A 1 407 ? 4.616 13.579 13.229 1.00 56.97 407 ALA A CA 1
ATOM 3160 C C . ALA A 1 407 ? 3.284 13.690 12.466 1.00 56.97 407 ALA A C 1
ATOM 3162 O O . ALA A 1 407 ? 2.540 14.651 12.646 1.00 56.97 407 ALA A O 1
ATOM 3163 N N . LEU A 1 408 ? 2.941 12.653 11.697 1.00 56.69 408 LEU A N 1
ATOM 3164 C CA . LEU A 1 408 ? 1.703 12.591 10.917 1.00 56.69 408 LEU A CA 1
ATOM 3165 C C . LEU A 1 408 ? 0.450 12.507 11.790 1.00 56.69 408 LEU A C 1
ATOM 3167 O O . LEU A 1 408 ? -0.563 13.135 11.485 1.00 56.69 408 LEU A O 1
ATOM 3171 N N . ALA A 1 409 ? 0.514 11.752 12.888 1.00 60.88 409 ALA A N 1
ATOM 3172 C CA . ALA A 1 409 ? -0.559 11.693 13.869 1.00 60.88 409 ALA A CA 1
ATOM 3173 C C . ALA A 1 409 ? -0.827 13.091 14.444 1.00 60.88 409 ALA A C 1
ATOM 3175 O O . ALA A 1 409 ? -1.960 13.568 14.386 1.00 60.88 409 ALA A O 1
ATOM 3176 N N . LEU A 1 410 ? 0.215 13.797 14.889 1.00 61.28 410 LEU A N 1
ATOM 3177 C CA . LEU A 1 410 ? 0.074 15.140 15.448 1.00 61.28 410 LEU A CA 1
ATOM 3178 C C . LEU A 1 410 ? -0.582 16.119 14.454 1.00 61.28 410 LEU A C 1
ATOM 3180 O O . LEU A 1 410 ? -1.489 16.860 14.832 1.00 61.28 410 LEU A O 1
ATOM 3184 N N . GLU A 1 411 ? -0.198 16.074 13.174 1.00 55.19 411 GLU A N 1
ATOM 3185 C CA . GLU A 1 411 ? -0.794 16.903 12.109 1.00 55.19 411 GLU A CA 1
ATOM 3186 C C . GLU A 1 411 ? -2.281 16.608 11.850 1.00 55.19 411 GLU A C 1
ATOM 3188 O O . GLU A 1 411 ? -3.043 17.505 11.470 1.00 55.19 411 GLU A O 1
ATOM 3193 N N . CYS A 1 412 ? -2.714 15.369 12.087 1.00 51.47 412 CYS A N 1
ATOM 3194 C CA . CYS A 1 412 ? -4.116 14.956 12.004 1.00 51.47 412 CYS A CA 1
ATOM 3195 C C . CYS A 1 412 ? -4.927 15.301 13.264 1.00 51.47 412 CYS A C 1
ATOM 3197 O O . CYS A 1 412 ? -6.106 14.957 13.330 1.00 51.47 412 CYS A O 1
ATOM 3199 N N . GLY A 1 413 ? -4.315 15.927 14.277 1.00 55.25 413 GLY A N 1
ATOM 3200 C CA . GLY A 1 413 ? -4.929 16.122 15.593 1.00 55.25 413 GLY A CA 1
ATOM 3201 C C . GLY A 1 413 ? -5.037 14.824 16.399 1.00 55.25 413 GLY A C 1
ATOM 3202 O O . GLY A 1 413 ? -5.910 14.701 17.260 1.00 55.25 413 GLY A O 1
ATOM 3203 N N . LEU A 1 414 ? -4.183 13.843 16.090 1.00 54.69 414 LEU A N 1
ATOM 3204 C CA . LEU A 1 414 ? -4.111 12.550 16.754 1.00 54.69 414 LEU A CA 1
ATOM 3205 C C . LEU A 1 414 ? -2.999 12.571 17.830 1.00 54.69 414 LEU A C 1
ATOM 3207 O O . LEU A 1 414 ? -1.866 12.939 17.533 1.00 54.69 414 LEU A O 1
ATOM 3211 N N . ASN A 1 415 ? -3.296 12.176 19.074 1.00 56.53 415 ASN A N 1
ATOM 3212 C CA . ASN A 1 415 ? -2.324 12.093 20.170 1.00 56.53 415 ASN A CA 1
ATOM 3213 C C . ASN A 1 415 ? -1.350 10.912 19.947 1.00 56.53 415 ASN A C 1
ATOM 3215 O O . ASN A 1 415 ? -1.780 9.755 19.986 1.00 56.53 415 ASN A O 1
ATOM 3219 N N . PRO A 1 416 ? -0.045 11.162 19.733 1.00 48.81 416 PRO A N 1
ATOM 3220 C CA . PRO A 1 416 ? 0.922 10.107 19.443 1.00 48.81 416 PRO A CA 1
ATOM 3221 C C . PRO A 1 416 ? 1.219 9.189 20.640 1.00 48.81 416 PRO A C 1
ATOM 3223 O O . PRO A 1 416 ? 1.615 8.040 20.439 1.00 48.81 416 PRO A O 1
ATOM 3226 N N . ASP A 1 417 ? 1.009 9.659 21.873 1.00 50.88 417 ASP A N 1
ATOM 3227 C CA . ASP A 1 417 ? 1.304 8.891 23.091 1.00 50.88 417 ASP A CA 1
ATOM 3228 C C . ASP A 1 417 ? 0.225 7.841 23.411 1.00 50.88 417 ASP A C 1
ATOM 3230 O O . ASP A 1 417 ? 0.502 6.844 24.087 1.00 50.88 417 ASP A O 1
ATOM 3234 N N . ASP A 1 418 ? -0.984 8.003 22.862 1.00 47.22 418 ASP A N 1
ATOM 3235 C CA . ASP A 1 418 ? -2.067 7.016 22.967 1.00 47.22 418 ASP A CA 1
ATOM 3236 C C . ASP A 1 418 ? -1.796 5.767 22.105 1.00 47.22 418 ASP A C 1
ATOM 3238 O O . ASP A 1 418 ? -2.263 4.674 22.430 1.00 47.22 418 ASP A O 1
ATOM 3242 N N . ALA A 1 419 ? -0.992 5.899 21.043 1.00 39.75 419 ALA A N 1
ATOM 3243 C CA . ALA A 1 419 ? -0.567 4.782 20.197 1.00 39.75 419 ALA A CA 1
ATOM 3244 C C . ALA A 1 419 ? 0.575 3.956 20.825 1.00 39.75 419 ALA A C 1
ATOM 3246 O O . ALA A 1 419 ? 0.694 2.760 20.565 1.00 39.75 419 ALA A O 1
ATOM 3247 N N . GLU A 1 420 ? 1.406 4.573 21.673 1.00 37.88 420 GLU A N 1
ATOM 3248 C CA . GLU A 1 420 ? 2.612 3.953 22.241 1.00 37.88 420 GLU A CA 1
ATOM 3249 C C . GLU A 1 420 ? 2.365 3.245 23.581 1.00 37.88 420 GLU A C 1
ATOM 3251 O O . GLU A 1 420 ? 3.028 2.255 23.901 1.00 37.88 420 GLU A O 1
ATOM 3256 N N . ARG A 1 421 ? 1.364 3.683 24.356 1.00 41.78 421 ARG A N 1
ATOM 3257 C CA . ARG A 1 421 ? 1.033 3.057 25.649 1.00 41.78 421 ARG A CA 1
ATOM 3258 C C . ARG A 1 421 ? 0.436 1.655 25.527 1.00 41.78 421 ARG A C 1
ATOM 3260 O O . ARG A 1 421 ? 0.323 0.963 26.540 1.00 41.78 421 ARG A O 1
ATOM 3267 N N . HIS A 1 422 ? 0.119 1.185 24.318 1.00 46.72 422 HIS A N 1
ATOM 3268 C CA . HIS A 1 422 ? -0.588 -0.079 24.151 1.00 46.72 422 HIS A CA 1
ATOM 3269 C C . HIS A 1 422 ? -0.193 -0.954 22.9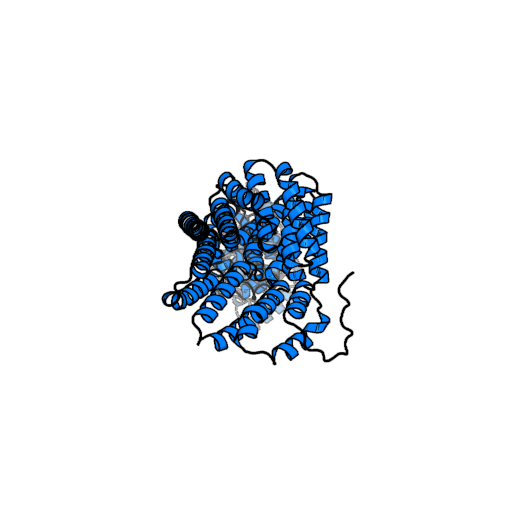62 1.00 46.72 422 HIS A C 1
ATOM 3271 O O . HIS A 1 422 ? -0.885 -1.011 21.948 1.00 46.72 422 HIS A O 1
ATOM 3277 N N . PRO A 1 423 ? 0.816 -1.810 23.194 1.00 33.88 423 PRO A N 1
ATOM 3278 C CA . PRO A 1 423 ? 0.791 -3.139 22.578 1.00 33.88 423 PRO A CA 1
ATOM 3279 C C . PRO A 1 423 ? 0.762 -4.313 23.575 1.00 33.88 423 PRO A C 1
ATOM 3281 O O . PRO A 1 423 ? 0.510 -5.437 23.151 1.00 33.88 423 PRO A O 1
ATOM 3284 N N . LYS A 1 424 ? 1.018 -4.116 24.884 1.00 31.14 424 LYS A N 1
ATOM 3285 C CA . LYS A 1 424 ? 1.226 -5.262 25.810 1.00 31.14 424 LYS A CA 1
ATOM 3286 C C . LYS A 1 424 ? 0.471 -5.278 27.143 1.00 31.14 424 LYS A C 1
ATOM 3288 O O . LYS A 1 424 ? 0.371 -6.347 27.732 1.00 31.14 424 LYS A O 1
ATOM 3293 N N . VAL A 1 425 ? -0.101 -4.169 27.620 1.00 31.42 425 VAL A N 1
ATOM 3294 C CA . VAL A 1 425 ? -0.723 -4.153 28.967 1.00 31.42 425 VAL A CA 1
ATOM 3295 C C . VAL A 1 425 ? -2.254 -4.278 28.952 1.00 31.42 425 VAL A C 1
ATOM 3297 O O . VAL A 1 425 ? -2.812 -4.847 29.883 1.00 31.42 425 VAL A O 1
ATOM 3300 N N . LEU A 1 426 ? -2.949 -3.865 27.885 1.00 32.19 426 LEU A N 1
ATOM 3301 C CA . LEU A 1 426 ? -4.422 -3.954 27.841 1.00 32.19 426 LEU A CA 1
ATOM 3302 C C . LEU A 1 426 ? -4.982 -5.114 27.017 1.00 32.19 426 LEU A C 1
ATOM 3304 O O . LEU A 1 426 ? -6.121 -5.522 27.238 1.00 32.19 426 LEU A O 1
ATOM 3308 N N . THR A 1 427 ? -4.174 -5.735 26.159 1.00 34.78 427 THR A N 1
ATOM 3309 C CA . THR A 1 427 ? -4.566 -6.957 25.439 1.00 34.78 427 THR A CA 1
ATOM 3310 C C . THR A 1 427 ? -4.751 -8.152 26.388 1.00 34.78 427 THR A C 1
ATOM 3312 O O . THR A 1 427 ? -5.508 -9.061 26.075 1.00 34.78 427 THR A O 1
ATOM 3315 N N . ASN A 1 428 ? -4.144 -8.125 27.585 1.00 30.17 428 ASN A N 1
ATOM 3316 C CA . ASN A 1 428 ? -4.253 -9.197 28.585 1.00 30.17 428 ASN A CA 1
ATOM 3317 C C . ASN A 1 428 ? -5.355 -8.996 29.644 1.00 30.17 428 ASN A C 1
ATOM 3319 O O . ASN A 1 428 ? -5.524 -9.867 30.493 1.00 30.17 428 ASN A O 1
ATOM 3323 N N . LEU A 1 429 ? -6.115 -7.890 29.624 1.00 29.38 429 LEU A N 1
ATOM 3324 C CA . LEU A 1 429 ? -7.148 -7.623 30.643 1.00 29.38 429 LEU A CA 1
ATOM 3325 C C . LEU A 1 429 ? -8.539 -7.259 30.101 1.00 29.38 429 LEU A C 1
ATOM 3327 O O . LEU A 1 429 ? -9.446 -7.040 30.900 1.00 29.38 429 LEU A O 1
ATOM 3331 N N . GLY A 1 430 ? -8.751 -7.245 28.781 1.00 27.66 430 GLY A N 1
ATOM 3332 C CA . GLY A 1 430 ? -10.102 -7.179 28.203 1.00 27.66 430 GLY A CA 1
ATOM 3333 C C . GLY A 1 430 ? -10.923 -5.942 28.593 1.00 27.66 430 GLY A C 1
ATOM 3334 O O . GLY A 1 430 ? -12.147 -6.020 28.646 1.00 27.66 430 GLY A O 1
ATOM 3335 N N . LEU A 1 431 ? -10.276 -4.812 28.881 1.00 31.52 431 LEU A N 1
ATOM 3336 C CA . LEU A 1 431 ? -10.938 -3.555 29.222 1.00 31.52 431 LEU A CA 1
ATOM 3337 C C . LEU A 1 431 ? -10.168 -2.364 28.660 1.00 31.52 431 LEU A C 1
ATOM 3339 O O . LEU A 1 431 ? -8.984 -2.217 28.938 1.00 31.52 431 LEU A O 1
ATOM 3343 N N . TYR A 1 432 ? -10.854 -1.468 27.961 1.00 32.31 432 TYR A N 1
ATOM 3344 C CA . TYR A 1 432 ? -10.360 -0.127 27.653 1.00 32.31 432 TYR A CA 1
ATOM 3345 C C . TYR A 1 432 ? -11.415 0.886 28.072 1.00 32.31 432 TYR A C 1
ATOM 3347 O O . TYR A 1 432 ? -12.557 0.794 27.628 1.00 32.31 432 TYR A O 1
ATOM 3355 N N . PHE A 1 433 ? -11.028 1.851 28.904 1.00 36.00 433 PHE A N 1
ATOM 3356 C CA . PHE A 1 433 ? -11.902 2.932 29.355 1.00 36.00 433 PHE A CA 1
ATOM 3357 C C . PHE A 1 433 ? -11.434 4.289 28.813 1.00 36.00 433 PHE A C 1
ATOM 3359 O O . PHE A 1 433 ? -10.231 4.568 28.826 1.00 36.00 433 PHE A O 1
ATOM 3366 N N . PRO A 1 434 ? -12.357 5.132 28.317 1.00 37.34 434 PRO A N 1
ATOM 3367 C CA . PRO A 1 434 ? -12.085 6.530 28.028 1.00 37.34 434 PRO A CA 1
ATOM 3368 C C . PRO A 1 434 ? -11.851 7.421 29.233 1.00 37.34 434 PRO A C 1
ATOM 3370 O O . PRO A 1 434 ? -12.342 7.140 30.319 1.00 37.34 434 PRO A O 1
ATOM 3373 N N . LEU A 1 435 ? -11.084 8.491 28.993 1.00 38.09 435 LEU A N 1
ATOM 3374 C CA . LEU A 1 435 ? -11.185 9.707 29.790 1.00 38.09 435 LEU A CA 1
ATOM 3375 C C . LEU A 1 435 ? -12.611 10.215 29.552 1.00 38.09 435 LEU A C 1
ATOM 3377 O O . LEU A 1 435 ? -12.960 10.451 28.393 1.00 38.09 435 LEU A O 1
ATOM 3381 N N . LEU A 1 436 ? -13.428 10.230 30.600 1.00 42.75 436 LEU A N 1
ATOM 3382 C CA . LEU A 1 436 ? -14.847 10.568 30.540 1.00 42.75 436 LEU A CA 1
ATOM 3383 C C . LEU A 1 436 ? -14.951 12.087 30.734 1.00 42.75 436 LEU A C 1
ATOM 3385 O O . LEU A 1 436 ? -14.428 12.611 31.716 1.00 42.75 436 LEU A O 1
ATOM 3389 N N . ASP A 1 437 ? -15.611 12.802 29.825 1.00 47.62 437 ASP A N 1
ATOM 3390 C CA . ASP A 1 437 ? -15.924 14.221 30.042 1.00 47.62 437 ASP A CA 1
ATOM 3391 C C . ASP A 1 437 ? -17.240 14.401 30.834 1.00 47.62 437 ASP A C 1
ATOM 3393 O O . ASP A 1 437 ? -18.009 13.457 31.039 1.00 47.62 437 ASP A O 1
ATOM 3397 N N . GLU A 1 438 ? -17.520 15.622 31.307 1.00 47.31 438 GLU A N 1
ATOM 3398 C CA . GLU A 1 438 ? -18.760 15.912 32.048 1.00 47.31 438 GLU A CA 1
ATOM 3399 C C . GLU A 1 438 ? -20.037 15.726 31.203 1.00 47.31 438 GLU A C 1
ATOM 3401 O O . GLU A 1 438 ? -21.109 15.492 31.762 1.00 47.31 438 GLU A O 1
ATOM 3406 N N . GLN A 1 439 ? -19.966 15.782 29.868 1.00 49.59 439 GLN A N 1
ATOM 3407 C CA . GLN A 1 439 ? -21.133 15.573 29.000 1.00 49.59 439 GLN A CA 1
ATOM 3408 C C . GLN A 1 439 ? -21.494 14.085 28.887 1.00 49.59 439 GLN A C 1
ATOM 3410 O O . GLN A 1 439 ? -22.677 13.731 28.814 1.00 49.59 439 GLN A O 1
ATOM 3415 N N . GLU A 1 440 ? -20.504 13.194 28.964 1.00 51.53 440 GLU A N 1
ATOM 3416 C CA . GLU A 1 440 ? -20.699 11.746 28.974 1.00 51.53 440 GLU A CA 1
ATOM 3417 C C . GLU A 1 440 ? -21.406 11.241 30.244 1.00 51.53 440 GLU A C 1
ATOM 3419 O O . GLU A 1 440 ? -21.994 10.159 30.195 1.00 51.53 440 GLU A O 1
ATOM 3424 N N . MET A 1 441 ? -21.495 12.043 31.322 1.00 51.50 441 MET A N 1
ATOM 3425 C CA . MET A 1 441 ? -22.295 11.765 32.537 1.00 51.50 441 MET A CA 1
ATOM 3426 C C . MET A 1 441 ? -23.777 11.454 32.254 1.00 51.50 441 MET A C 1
ATOM 3428 O O . MET A 1 441 ? -24.461 10.801 33.051 1.00 51.50 441 MET A O 1
ATOM 3432 N N . HIS A 1 442 ? -24.278 11.902 31.103 1.00 56.12 442 HIS A N 1
ATOM 3433 C CA . HIS A 1 442 ? -25.647 11.687 30.643 1.00 56.12 442 HIS A CA 1
ATOM 3434 C C . HIS A 1 442 ? -25.787 10.539 29.628 1.00 56.12 442 HIS A C 1
ATOM 3436 O O . HIS A 1 442 ? -26.866 10.368 29.050 1.00 56.12 442 HIS A O 1
ATOM 3442 N N . SER A 1 443 ? -24.739 9.736 29.418 1.00 58.09 443 SER A N 1
ATOM 3443 C CA . SER A 1 443 ? -24.747 8.585 28.513 1.00 58.09 443 SER A CA 1
ATOM 3444 C C . SER A 1 443 ? -25.356 7.336 29.170 1.00 58.09 443 SER A C 1
ATOM 3446 O O . SER A 1 443 ? -25.013 7.003 30.307 1.00 58.09 443 SER A O 1
ATOM 3448 N N . PRO A 1 444 ? -26.207 6.566 28.461 1.00 57.62 444 PRO A N 1
ATOM 3449 C CA . PRO A 1 444 ? -26.716 5.282 28.951 1.00 57.62 444 PRO A CA 1
ATOM 3450 C C . PRO A 1 444 ? -25.620 4.218 29.140 1.00 57.62 444 PRO A C 1
ATOM 3452 O O . PRO A 1 444 ? -25.853 3.214 29.806 1.00 57.62 444 PRO A O 1
ATOM 3455 N N . GLN A 1 445 ? -24.414 4.429 28.601 1.00 56.09 445 GLN A N 1
ATOM 3456 C CA . GLN A 1 445 ? -23.289 3.505 28.771 1.00 56.09 445 GLN A CA 1
ATOM 3457 C C . GLN A 1 445 ? -22.736 3.498 30.204 1.00 56.09 445 GLN A C 1
ATOM 3459 O O . GLN A 1 445 ? -22.178 2.490 30.626 1.00 56.09 445 GLN A O 1
ATOM 3464 N N . ILE A 1 446 ? -22.939 4.564 30.986 1.00 62.34 446 ILE A N 1
ATOM 3465 C CA . ILE A 1 446 ? -22.442 4.661 32.368 1.00 62.34 446 ILE A CA 1
ATOM 3466 C C . ILE A 1 446 ? -22.983 3.548 33.265 1.00 62.34 446 ILE A C 1
ATOM 3468 O O . ILE A 1 446 ? -22.225 3.011 34.071 1.00 62.34 446 ILE A O 1
ATOM 3472 N N . ASP A 1 447 ? -24.252 3.158 33.105 1.00 62.78 447 ASP A N 1
ATOM 3473 C CA . ASP A 1 447 ? -24.834 2.066 33.896 1.00 62.78 447 ASP A CA 1
ATOM 3474 C C . ASP A 1 447 ? -24.118 0.734 33.611 1.00 62.78 447 ASP A C 1
ATOM 3476 O O . ASP A 1 447 ? -23.818 -0.019 34.531 1.00 62.78 447 ASP A O 1
ATOM 3480 N N . LEU A 1 448 ? -23.737 0.472 32.356 1.00 64.12 448 LEU A N 1
ATOM 3481 C CA . LEU A 1 448 ? -22.963 -0.719 31.992 1.00 64.12 448 LEU A CA 1
ATOM 3482 C C . LEU A 1 448 ? -21.539 -0.675 32.573 1.00 64.12 448 LEU A C 1
ATOM 3484 O O . LEU A 1 448 ? -21.031 -1.684 33.067 1.00 64.12 448 LEU A O 1
ATOM 3488 N N . LEU A 1 449 ? -20.894 0.493 32.523 1.00 56.75 449 LEU A N 1
ATOM 3489 C CA . LEU A 1 449 ? -19.509 0.676 32.961 1.00 56.75 449 LEU A CA 1
ATOM 3490 C C . LEU A 1 449 ? -19.376 0.587 34.490 1.00 56.75 449 LEU A C 1
ATOM 3492 O O . LEU A 1 449 ? -18.508 -0.142 34.971 1.00 56.75 449 LEU A O 1
ATOM 3496 N N . ALA A 1 450 ? -20.260 1.237 35.255 1.00 60.41 450 ALA A N 1
ATOM 3497 C CA . ALA A 1 450 ? -20.267 1.195 36.724 1.00 60.41 450 ALA A CA 1
ATOM 3498 C C . ALA A 1 450 ? -20.442 -0.229 37.276 1.00 60.41 450 ALA A C 1
ATOM 3500 O O . ALA A 1 450 ? -19.856 -0.609 38.294 1.00 60.41 450 ALA A O 1
ATOM 3501 N N . ARG A 1 451 ? -21.233 -1.046 36.573 1.00 65.06 451 ARG A N 1
ATOM 3502 C CA . ARG A 1 451 ? -21.546 -2.430 36.950 1.00 65.06 451 ARG A CA 1
ATOM 3503 C C . ARG A 1 451 ? -20.434 -3.421 36.596 1.00 65.06 451 ARG A C 1
ATOM 3505 O O . ARG A 1 451 ? -20.469 -4.570 37.036 1.00 65.06 451 ARG A O 1
ATOM 3512 N N . SER A 1 452 ? -19.405 -2.992 35.864 1.00 60.44 452 SER A N 1
ATOM 3513 C CA . SER A 1 452 ? -18.268 -3.839 35.505 1.00 60.44 452 SER A CA 1
ATOM 3514 C C . SER A 1 452 ? -17.391 -4.150 36.723 1.00 60.44 452 SER A C 1
ATOM 3516 O O . SER A 1 452 ? -16.640 -3.310 37.223 1.00 60.44 452 SER A O 1
ATOM 3518 N N . ALA A 1 453 ? -17.415 -5.409 37.172 1.00 56.47 453 ALA A N 1
ATOM 3519 C CA . ALA A 1 453 ? -16.515 -5.903 38.219 1.00 56.47 453 ALA A CA 1
ATOM 3520 C C . ALA A 1 453 ? -15.032 -5.714 37.852 1.00 56.47 453 ALA A C 1
ATOM 3522 O O . ALA A 1 453 ? -14.174 -5.550 38.723 1.00 56.47 453 ALA A O 1
ATOM 3523 N N . THR A 1 454 ? -14.731 -5.723 36.557 1.00 49.62 454 THR A N 1
ATOM 3524 C CA . THR A 1 454 ? -13.381 -5.591 36.030 1.00 49.62 454 THR A CA 1
ATOM 3525 C C . THR A 1 454 ? -12.912 -4.125 36.080 1.00 49.62 454 THR A C 1
ATOM 3527 O O . THR A 1 454 ? -11.766 -3.889 36.459 1.00 49.62 454 THR A O 1
ATOM 3530 N N . LEU A 1 455 ? -13.790 -3.138 35.818 1.00 51.84 455 LEU A N 1
ATOM 3531 C CA . LEU A 1 455 ? -13.496 -1.701 36.011 1.00 51.84 455 LEU A CA 1
ATOM 3532 C C . LEU A 1 455 ? -13.100 -1.420 37.464 1.00 51.84 455 LEU A C 1
ATOM 3534 O O . LEU A 1 455 ? -12.069 -0.801 37.724 1.00 51.84 455 LEU A O 1
ATOM 3538 N N . ARG A 1 456 ? -13.882 -1.935 38.420 1.00 57.59 456 ARG A N 1
ATOM 3539 C CA . ARG A 1 456 ? -13.624 -1.733 39.855 1.00 57.59 456 ARG A CA 1
ATOM 3540 C C . ARG A 1 456 ? -12.275 -2.307 40.296 1.00 57.59 456 ARG A C 1
ATOM 3542 O O . ARG A 1 456 ? -11.609 -1.723 41.147 1.00 57.59 456 ARG A O 1
ATOM 3549 N N . ARG A 1 457 ? -11.841 -3.432 39.714 1.00 56.88 457 ARG A N 1
ATOM 3550 C CA . ARG A 1 457 ? -10.498 -3.995 39.961 1.00 56.88 457 ARG A CA 1
ATOM 3551 C C . ARG A 1 457 ? -9.397 -3.142 39.335 1.00 56.88 457 ARG A C 1
ATOM 3553 O O . ARG A 1 457 ? -8.394 -2.896 39.994 1.00 56.88 457 ARG A O 1
ATOM 3560 N N . ALA A 1 458 ? -9.595 -2.681 38.101 1.00 49.19 458 ALA A N 1
ATOM 3561 C CA . ALA A 1 458 ? -8.621 -1.866 37.378 1.00 49.19 458 ALA A CA 1
ATOM 3562 C C . ALA A 1 458 ? -8.388 -0.503 38.052 1.00 49.19 458 ALA A C 1
ATOM 3564 O O . ALA A 1 458 ? -7.246 -0.083 38.212 1.00 49.19 458 ALA A O 1
ATOM 3565 N N . ALA A 1 459 ? -9.445 0.153 38.534 1.00 51.97 459 ALA A N 1
ATOM 3566 C CA . ALA A 1 459 ? -9.335 1.439 39.218 1.00 51.97 459 ALA A CA 1
ATOM 3567 C C . ALA A 1 459 ? -8.574 1.373 40.547 1.00 51.97 459 ALA A C 1
ATOM 3569 O O . ALA A 1 459 ? -7.832 2.295 40.869 1.00 51.97 459 ALA A O 1
ATOM 3570 N N . ARG A 1 460 ? -8.698 0.268 41.296 1.00 54.69 460 ARG A N 1
ATOM 3571 C CA . ARG A 1 460 ? -7.923 0.042 42.531 1.00 54.69 460 ARG A CA 1
ATOM 3572 C C . ARG A 1 460 ? -6.422 -0.129 42.273 1.00 54.69 460 ARG A C 1
ATOM 3574 O O . ARG A 1 460 ? -5.637 0.033 43.199 1.00 54.69 460 ARG A O 1
ATOM 3581 N N . ALA A 1 461 ? -6.036 -0.472 41.045 1.00 50.28 461 ALA A N 1
ATOM 3582 C CA . ALA A 1 461 ? -4.647 -0.672 40.642 1.00 50.28 461 ALA A CA 1
ATOM 3583 C C . ALA A 1 461 ? -4.004 0.578 40.006 1.00 50.28 461 ALA A C 1
ATOM 3585 O O . ALA A 1 461 ? -2.801 0.570 39.746 1.00 50.28 461 ALA A O 1
ATOM 3586 N N . LEU A 1 462 ? -4.774 1.643 39.740 1.00 44.50 462 LEU A N 1
ATOM 3587 C CA . LEU A 1 462 ? -4.280 2.858 39.086 1.00 44.50 462 LEU A CA 1
ATOM 3588 C C . LEU A 1 462 ? -3.652 3.837 40.105 1.00 44.50 462 LEU A C 1
ATOM 3590 O O . LEU A 1 462 ? -4.296 4.170 41.102 1.00 44.50 462 LEU A O 1
ATOM 3594 N N . PRO A 1 463 ? -2.429 4.353 39.866 1.00 47.50 463 PRO A N 1
ATOM 3595 C CA . PRO A 1 463 ? -1.816 5.364 40.727 1.00 47.50 463 PRO A CA 1
ATOM 3596 C C . PRO A 1 463 ? -2.577 6.704 40.695 1.00 47.50 463 PRO A C 1
ATOM 3598 O O . PRO A 1 463 ? -3.132 7.113 39.672 1.00 47.50 463 PRO A O 1
ATOM 3601 N N . VAL A 1 464 ? -2.582 7.413 41.834 1.00 47.19 464 VAL A N 1
ATOM 3602 C CA . VAL A 1 464 ? -3.382 8.635 42.077 1.00 47.19 464 VAL A CA 1
ATOM 3603 C C . VAL A 1 464 ? -3.061 9.774 41.095 1.00 47.19 464 VAL A C 1
ATOM 3605 O O . VAL A 1 464 ? -3.939 10.567 40.761 1.00 47.19 464 VAL A O 1
ATOM 3608 N N . THR A 1 465 ? -1.836 9.836 40.578 1.00 41.09 465 THR A N 1
ATOM 3609 C CA . THR A 1 465 ? -1.300 10.989 39.838 1.00 41.09 465 THR A CA 1
ATOM 3610 C C . THR A 1 465 ? -1.515 10.960 38.318 1.00 41.09 465 THR A C 1
ATOM 3612 O O . THR A 1 465 ? -0.952 11.798 37.623 1.00 41.09 465 THR A O 1
ATOM 3615 N N . GLY A 1 466 ? -2.339 10.054 37.773 1.00 43.06 466 GLY A N 1
ATOM 3616 C CA . GLY A 1 466 ? -2.553 9.992 36.315 1.00 43.06 466 GLY A CA 1
ATOM 3617 C C . GLY A 1 466 ? -3.861 9.369 35.819 1.00 43.06 466 GLY A C 1
ATOM 3618 O O . GLY A 1 466 ? -3.970 9.103 34.626 1.00 43.06 466 GLY A O 1
ATOM 3619 N N . ALA A 1 467 ? -4.831 9.105 36.699 1.00 46.28 467 ALA A N 1
ATOM 3620 C CA . ALA A 1 467 ? -6.137 8.573 36.300 1.00 46.28 467 ALA A CA 1
ATOM 3621 C C . ALA A 1 467 ? -7.180 9.690 36.157 1.00 46.28 467 ALA A C 1
ATOM 3623 O O . ALA A 1 467 ? -7.178 10.636 36.945 1.00 46.28 467 ALA A O 1
ATOM 3624 N N . ASP A 1 468 ? -8.080 9.533 35.183 1.00 57.34 468 ASP A N 1
ATOM 3625 C CA . ASP A 1 468 ? -9.249 10.393 34.985 1.00 57.34 468 ASP A CA 1
ATOM 3626 C C . ASP A 1 468 ? -10.085 10.501 36.287 1.00 57.34 468 ASP A C 1
ATOM 3628 O O . ASP A 1 468 ? -10.432 9.461 36.867 1.00 57.34 468 ASP A O 1
ATOM 3632 N N . PRO A 1 469 ? -10.405 11.719 36.770 1.00 61.28 469 PRO A N 1
ATOM 3633 C CA . PRO A 1 469 ? -11.201 11.922 37.983 1.00 61.28 469 PRO A CA 1
ATOM 3634 C C . PRO A 1 469 ? -12.581 11.249 37.946 1.00 61.28 469 PRO A C 1
ATOM 3636 O O . PRO A 1 469 ? -12.985 10.627 38.928 1.00 61.28 469 PRO A O 1
ATOM 3639 N N . LEU A 1 470 ? -13.278 11.295 36.811 1.00 64.25 470 LEU A N 1
ATOM 3640 C CA . LEU A 1 470 ? -14.624 10.752 36.645 1.00 64.25 470 LEU A CA 1
ATOM 3641 C C . LEU A 1 470 ? -14.607 9.219 36.579 1.00 64.25 470 LEU A C 1
ATOM 3643 O O . LEU A 1 470 ? -15.474 8.561 37.155 1.00 64.25 470 LEU A O 1
ATOM 3647 N N . LEU A 1 471 ? -13.583 8.623 35.957 1.00 62.00 471 LEU A N 1
ATOM 3648 C CA . LEU A 1 471 ? -13.382 7.167 35.972 1.00 62.00 471 LEU A CA 1
ATOM 3649 C C . LEU A 1 471 ? -13.113 6.648 37.391 1.00 62.00 471 LEU A C 1
ATOM 3651 O O . LEU A 1 471 ? -13.566 5.562 37.766 1.00 62.00 471 LEU A O 1
ATOM 3655 N N . ARG A 1 472 ? -12.378 7.429 38.188 1.00 68.00 472 ARG A N 1
ATOM 3656 C CA . ARG A 1 472 ? -12.120 7.124 39.596 1.00 68.00 472 ARG A CA 1
ATOM 3657 C C . ARG A 1 472 ? -13.407 7.182 40.415 1.00 68.00 472 ARG A C 1
ATOM 3659 O O . ARG A 1 472 ? -13.665 6.235 41.154 1.00 68.00 472 ARG A O 1
ATOM 3666 N N . GLU A 1 473 ? -14.216 8.227 40.248 1.00 73.38 473 GLU A N 1
ATOM 3667 C CA . GLU A 1 473 ? -15.539 8.332 40.880 1.00 73.38 473 GLU A CA 1
ATOM 3668 C C . GLU A 1 473 ? -16.431 7.139 40.501 1.00 73.38 473 GLU A C 1
ATOM 3670 O O . GLU A 1 473 ? -16.971 6.462 41.376 1.00 73.38 473 GLU A O 1
ATOM 3675 N N . LEU A 1 474 ? -16.520 6.810 39.208 1.00 73.56 474 LEU A N 1
ATOM 3676 C CA . LEU A 1 474 ? -17.338 5.705 38.701 1.00 73.56 474 LEU A CA 1
ATOM 3677 C C . LEU A 1 474 ? -16.929 4.351 39.293 1.00 73.56 474 LEU A C 1
ATOM 3679 O O . LEU A 1 474 ? -17.774 3.513 39.601 1.00 73.56 474 LEU A O 1
ATOM 3683 N N . ALA A 1 475 ? -15.630 4.123 39.471 1.00 70.69 475 ALA A N 1
ATOM 3684 C CA . ALA A 1 475 ? -15.130 2.862 39.997 1.00 70.69 475 ALA A CA 1
ATOM 3685 C C . ALA A 1 475 ? -15.287 2.699 41.515 1.00 70.69 475 ALA A C 1
ATOM 3687 O O . ALA A 1 475 ? -15.151 1.582 42.026 1.00 70.69 475 ALA A O 1
ATOM 3688 N N . GLN A 1 476 ? -15.557 3.791 42.231 1.00 76.88 476 GLN A N 1
ATOM 3689 C CA . GLN A 1 476 ? -15.847 3.777 43.663 1.00 76.88 476 GLN A CA 1
ATOM 3690 C C . GLN A 1 476 ? -17.342 3.571 43.955 1.00 76.88 476 GLN A C 1
ATOM 3692 O O . GLN A 1 476 ? -17.706 3.307 45.100 1.00 76.88 476 GLN A O 1
ATOM 3697 N N . VAL A 1 477 ? -18.203 3.608 42.932 1.00 83.81 477 VAL A N 1
ATOM 3698 C CA . VAL A 1 477 ? -19.627 3.276 43.062 1.00 83.81 477 VAL A CA 1
ATOM 3699 C C . VAL A 1 477 ? -19.777 1.817 43.498 1.00 83.81 477 VAL A C 1
ATOM 3701 O O . VAL A 1 477 ? -19.296 0.889 42.838 1.00 83.81 477 VAL A O 1
ATOM 3704 N N . LEU A 1 478 ? -20.461 1.607 44.622 1.00 80.94 478 LEU A N 1
ATOM 3705 C CA . LEU A 1 478 ? -20.726 0.269 45.142 1.00 80.94 478 LEU A CA 1
ATOM 3706 C C . LEU A 1 478 ? -21.906 -0.353 44.386 1.00 80.94 478 LEU A C 1
ATOM 3708 O O . LEU A 1 478 ? -22.990 0.230 44.299 1.00 80.94 478 LEU A O 1
ATOM 3712 N N . ASP A 1 479 ? -21.691 -1.551 43.835 1.00 82.00 479 ASP A N 1
ATOM 3713 C CA . ASP A 1 479 ? -22.693 -2.265 43.047 1.00 82.00 479 ASP A CA 1
ATOM 3714 C C . ASP A 1 479 ? -22.811 -3.735 43.461 1.00 82.00 479 ASP A C 1
ATOM 3716 O O . ASP A 1 479 ? -21.865 -4.516 43.316 1.00 82.00 479 ASP A O 1
ATOM 3720 N N . GLY A 1 480 ? -23.977 -4.091 44.003 1.00 84.75 480 GLY A N 1
ATOM 3721 C CA . GLY A 1 480 ? -24.284 -5.419 44.531 1.00 84.75 480 GLY A CA 1
ATOM 3722 C C . GLY A 1 480 ? -23.697 -5.714 45.917 1.00 84.75 480 GLY A C 1
ATOM 3723 O O . GLY A 1 480 ? -23.652 -6.880 46.303 1.00 84.75 480 GLY A O 1
ATOM 3724 N N . GLU A 1 481 ? -23.242 -4.703 46.662 1.00 87.50 481 GLU A N 1
ATOM 3725 C CA . GLU A 1 481 ? -22.606 -4.881 47.976 1.00 87.50 481 GLU A CA 1
ATOM 3726 C C . GLU A 1 481 ? -23.635 -4.865 49.117 1.00 87.50 481 GLU A C 1
ATOM 3728 O O . GLU A 1 481 ? -24.618 -4.120 49.078 1.00 87.50 481 GLU A O 1
ATOM 3733 N N . GLU A 1 482 ? -23.413 -5.707 50.131 1.00 92.81 482 GLU A N 1
ATOM 3734 C CA . GLU A 1 482 ? -24.239 -5.756 51.338 1.00 92.81 482 GLU A CA 1
ATOM 3735 C C . GLU A 1 482 ? -23.651 -4.875 52.440 1.00 92.81 482 GLU A C 1
ATOM 3737 O O . GLU A 1 482 ? -22.480 -5.002 52.800 1.00 92.81 482 GLU A O 1
ATOM 3742 N N . ILE A 1 483 ? -24.493 -4.022 53.012 1.00 94.75 483 ILE A N 1
ATOM 3743 C CA . ILE A 1 483 ? -24.167 -3.177 54.156 1.00 94.75 483 ILE A CA 1
ATOM 3744 C C . ILE A 1 483 ? -25.031 -3.624 55.332 1.00 94.75 483 ILE A C 1
ATOM 3746 O O . ILE A 1 483 ? -26.243 -3.820 55.202 1.00 94.75 483 ILE A O 1
ATOM 3750 N N . LEU A 1 484 ? -24.392 -3.801 56.485 1.00 95.88 484 LEU A N 1
ATOM 3751 C CA . LEU A 1 484 ? -25.084 -3.984 57.750 1.00 95.88 484 LEU A CA 1
ATOM 3752 C C . LEU A 1 484 ? -25.388 -2.609 58.338 1.00 95.88 484 LEU A C 1
ATOM 3754 O O . LEU A 1 484 ? -24.471 -1.869 58.678 1.00 95.88 484 LEU A O 1
ATOM 3758 N N . VAL A 1 485 ? -26.661 -2.267 58.449 1.00 95.00 485 VAL A N 1
ATOM 3759 C CA . VAL A 1 485 ? -27.111 -1.007 59.038 1.00 95.00 485 VAL A CA 1
ATOM 3760 C C . VAL A 1 485 ? -27.621 -1.306 60.436 1.00 95.00 485 VAL A C 1
ATOM 3762 O O . VAL A 1 485 ? -28.517 -2.131 60.588 1.00 95.00 485 VAL A O 1
ATOM 3765 N N . LEU A 1 486 ? -27.059 -0.666 61.455 1.00 92.56 486 LEU A N 1
ATOM 3766 C CA . LEU A 1 486 ? -27.448 -0.862 62.849 1.00 92.56 486 LEU A CA 1
ATOM 3767 C C . LEU A 1 486 ? -27.845 0.476 63.456 1.00 92.56 486 LEU A C 1
ATOM 3769 O O . LEU A 1 486 ? -27.154 1.470 63.273 1.00 92.56 486 LEU A O 1
ATOM 3773 N N . HIS A 1 487 ? -28.923 0.489 64.226 1.00 90.12 487 HIS A N 1
ATOM 3774 C CA . HIS A 1 487 ? -29.312 1.621 65.050 1.00 90.12 487 HIS A CA 1
ATOM 3775 C C . HIS A 1 487 ? -29.159 1.221 66.524 1.00 90.12 487 HIS A C 1
ATOM 3777 O O . HIS A 1 487 ? -30.094 0.648 67.091 1.00 90.12 487 HIS A O 1
ATOM 3783 N N . PRO A 1 488 ? -28.018 1.523 67.177 1.00 86.31 488 PRO A N 1
ATOM 3784 C CA . PRO A 1 488 ? -27.746 1.074 68.544 1.00 86.31 488 PRO A CA 1
ATOM 3785 C C . PRO A 1 488 ? -28.824 1.517 69.541 1.00 86.31 488 PRO A C 1
ATOM 3787 O O . PRO A 1 488 ? -29.347 0.691 70.281 1.00 86.31 488 PRO A O 1
ATOM 3790 N N . GLY A 1 489 ? -29.236 2.791 69.479 1.00 81.81 489 GLY A N 1
ATOM 3791 C CA . GLY A 1 489 ? -30.231 3.355 70.403 1.00 81.81 489 GLY A CA 1
ATOM 3792 C C . GLY A 1 489 ? -31.642 2.760 70.296 1.00 81.81 489 GLY A C 1
ATOM 3793 O O . GLY A 1 489 ? -32.341 2.695 71.299 1.00 81.81 489 GLY A O 1
ATOM 3794 N N . LEU A 1 490 ? -32.052 2.293 69.110 1.00 81.81 490 LEU A N 1
ATOM 3795 C CA . LEU A 1 490 ? -33.362 1.663 68.888 1.00 81.81 490 LEU A CA 1
ATOM 3796 C C . LEU A 1 490 ? -33.286 0.130 68.880 1.00 81.81 490 LEU A C 1
ATOM 3798 O O . LEU A 1 490 ? -34.307 -0.532 68.725 1.00 81.81 490 LEU A O 1
ATOM 3802 N N . CYS A 1 491 ? -32.086 -0.442 69.013 1.00 86.62 491 CYS A N 1
ATOM 3803 C CA . CYS A 1 491 ? -31.828 -1.874 68.862 1.00 86.62 491 CYS A CA 1
ATOM 3804 C C . CYS A 1 491 ? -32.410 -2.467 67.559 1.00 86.62 491 CYS A C 1
ATOM 3806 O O . CYS A 1 491 ? -32.869 -3.607 67.518 1.00 86.62 491 CYS A O 1
ATOM 3808 N N . GLN A 1 492 ? -32.377 -1.688 66.475 1.00 89.12 492 GLN A N 1
ATOM 3809 C CA . GLN A 1 492 ? -32.831 -2.114 65.151 1.00 89.12 492 GLN A CA 1
ATOM 3810 C C . GLN A 1 492 ? -31.641 -2.400 64.245 1.00 89.12 492 GLN A C 1
ATOM 3812 O O . GLN A 1 492 ? -30.588 -1.766 64.351 1.00 89.12 492 GLN A O 1
ATOM 3817 N N . GLY A 1 493 ? -31.811 -3.334 63.316 1.00 91.50 493 GLY A N 1
ATOM 3818 C CA . GLY A 1 493 ? -30.777 -3.645 62.348 1.00 91.50 493 GLY A CA 1
ATOM 3819 C C . GLY A 1 493 ? -31.347 -4.158 61.042 1.00 91.50 493 GLY A C 1
ATOM 3820 O O . GLY A 1 493 ? -32.353 -4.861 61.013 1.00 91.50 493 GLY A O 1
ATOM 3821 N N . TYR A 1 494 ? -30.672 -3.815 59.957 1.00 94.88 494 TYR A N 1
ATOM 3822 C CA . TYR A 1 494 ? -31.080 -4.146 58.605 1.00 94.88 494 TYR A CA 1
ATOM 3823 C C . TYR A 1 494 ? -29.866 -4.627 57.828 1.00 94.88 494 TYR A C 1
ATOM 3825 O O . TYR A 1 494 ? -28.811 -3.988 57.823 1.00 94.88 494 TYR A O 1
ATOM 3833 N N . ARG A 1 495 ? -30.018 -5.737 57.116 1.00 95.12 495 ARG A N 1
ATOM 3834 C CA . ARG A 1 495 ? -29.085 -6.107 56.058 1.00 95.12 495 ARG A CA 1
ATOM 3835 C C . ARG A 1 495 ? -29.623 -5.540 54.761 1.00 95.12 495 ARG A C 1
ATOM 3837 O O . ARG A 1 495 ? -30.695 -5.945 54.310 1.00 95.12 495 ARG A O 1
ATOM 3844 N N . VAL A 1 496 ? -28.894 -4.612 54.158 1.00 95.56 496 VAL A N 1
ATOM 3845 C CA . VAL A 1 496 ? -29.308 -3.981 52.903 1.00 95.56 496 VAL A CA 1
ATOM 3846 C C . VAL A 1 496 ? -28.322 -4.304 51.798 1.00 95.56 496 VAL A C 1
ATOM 3848 O O . VAL A 1 496 ? -27.122 -4.402 52.039 1.00 95.56 496 VAL A O 1
ATOM 3851 N N . ARG A 1 497 ? -28.820 -4.450 50.572 1.00 94.50 497 ARG A N 1
ATOM 3852 C CA . ARG A 1 497 ? -27.990 -4.503 49.369 1.00 94.50 497 ARG A CA 1
ATOM 3853 C C . ARG A 1 497 ? -28.134 -3.206 48.605 1.00 94.50 497 ARG A C 1
ATOM 3855 O O . ARG A 1 497 ? -29.258 -2.804 48.299 1.00 94.50 497 ARG A O 1
ATOM 3862 N N . ILE A 1 498 ? -27.004 -2.599 48.272 1.00 92.19 498 ILE A N 1
ATOM 3863 C CA . ILE A 1 498 ? -26.948 -1.376 47.476 1.00 92.19 498 ILE A CA 1
ATOM 3864 C C . ILE A 1 498 ? -26.406 -1.659 46.080 1.00 92.19 498 ILE A C 1
ATOM 3866 O O . ILE A 1 498 ? -25.599 -2.568 45.871 1.00 92.19 498 ILE A O 1
ATOM 3870 N N . SER A 1 499 ? -26.897 -0.926 45.089 1.00 89.12 499 SER A N 1
ATOM 3871 C CA . SER A 1 499 ? -26.467 -1.045 43.697 1.00 89.12 499 SER A CA 1
ATOM 3872 C C . SER A 1 499 ? -26.533 0.305 42.996 1.00 89.12 499 SER A C 1
ATOM 3874 O O . SER A 1 499 ? -27.552 0.981 43.090 1.00 89.12 499 SER A O 1
ATOM 3876 N N . GLY A 1 500 ? -25.464 0.706 42.307 1.00 85.94 500 GLY A N 1
ATOM 3877 C CA . GLY A 1 500 ? -25.410 1.966 41.553 1.00 85.94 500 GLY A CA 1
ATOM 3878 C C . GLY A 1 500 ? -25.544 3.243 42.396 1.00 85.94 500 GLY A C 1
ATOM 3879 O O . GLY A 1 500 ? -25.999 4.260 41.875 1.00 85.94 500 GLY A O 1
ATOM 3880 N N . ILE A 1 501 ? -25.194 3.206 43.690 1.00 90.38 501 ILE A N 1
ATOM 3881 C CA . ILE A 1 501 ? -25.274 4.372 44.589 1.00 90.38 501 ILE A CA 1
ATOM 3882 C C . ILE A 1 501 ? -23.915 5.068 44.645 1.00 90.38 501 ILE A C 1
ATOM 3884 O O . ILE A 1 501 ? -22.933 4.481 45.103 1.00 90.38 501 ILE A O 1
ATOM 3888 N N . ALA A 1 502 ? -23.864 6.317 44.182 1.00 87.06 502 ALA A N 1
ATOM 3889 C CA . ALA A 1 502 ? -22.607 7.041 43.988 1.00 87.06 502 ALA A CA 1
ATOM 3890 C C . ALA A 1 502 ? -22.250 8.017 45.118 1.00 87.06 502 ALA A C 1
ATOM 3892 O O . ALA A 1 502 ? -21.079 8.335 45.277 1.00 87.06 502 ALA A O 1
ATOM 3893 N N . THR A 1 503 ? -23.226 8.495 45.894 1.00 90.56 503 THR A N 1
ATOM 3894 C CA . THR A 1 503 ? -23.008 9.497 46.954 1.00 90.56 503 THR A CA 1
ATOM 3895 C C . THR A 1 503 ? -23.740 9.121 48.237 1.00 90.56 503 THR A C 1
ATOM 3897 O O . THR A 1 503 ? -24.756 8.417 48.200 1.00 90.56 503 THR A O 1
ATOM 3900 N N . ASN A 1 504 ? -23.262 9.623 49.378 1.00 91.38 504 ASN A N 1
ATOM 3901 C CA . ASN A 1 504 ? -23.921 9.396 50.665 1.00 91.38 504 ASN A CA 1
ATOM 3902 C C . ASN A 1 504 ? -25.275 10.118 50.761 1.00 91.38 504 ASN A C 1
ATOM 3904 O O . ASN A 1 504 ? -26.208 9.553 51.326 1.00 91.38 504 ASN A O 1
ATOM 3908 N N . PHE A 1 505 ? -25.458 11.267 50.097 1.00 90.69 505 PHE A N 1
ATOM 3909 C CA . PHE A 1 505 ? -26.785 11.882 49.907 1.00 90.69 505 PHE A CA 1
ATOM 3910 C C . PHE A 1 505 ? -27.809 10.915 49.285 1.00 90.69 505 PHE A C 1
ATOM 3912 O O . PHE A 1 505 ? -28.951 10.803 49.745 1.00 90.69 505 PHE A O 1
ATOM 3919 N N . GLN A 1 506 ? -27.405 10.189 48.237 1.00 91.56 506 GLN A N 1
ATOM 3920 C CA . GLN A 1 506 ? -28.267 9.220 47.560 1.00 91.56 506 GLN A CA 1
ATOM 3921 C C . GLN A 1 506 ? -28.513 7.983 48.435 1.00 91.56 506 GLN A C 1
ATOM 3923 O O . GLN A 1 506 ? -29.653 7.523 48.527 1.00 91.56 506 GLN A O 1
ATOM 3928 N N . LEU A 1 507 ? -27.472 7.477 49.112 1.00 93.06 507 LEU A N 1
ATOM 3929 C CA . LEU A 1 507 ? -27.580 6.370 50.068 1.00 93.06 507 LEU A CA 1
ATOM 3930 C C . LEU A 1 507 ? -28.583 6.693 51.176 1.00 93.06 507 LEU A C 1
ATOM 3932 O O . LEU A 1 507 ? -29.492 5.904 51.417 1.00 93.06 507 LEU A O 1
ATOM 3936 N N . HIS A 1 508 ? -28.449 7.863 51.801 1.00 91.88 508 HIS A N 1
ATOM 3937 C CA . HIS A 1 508 ? -29.328 8.332 52.868 1.00 91.88 508 HIS A CA 1
ATOM 3938 C C . HIS A 1 508 ? -30.777 8.377 52.393 1.00 91.88 508 HIS A C 1
ATOM 3940 O O . HIS A 1 508 ? -31.649 7.774 53.012 1.00 91.88 508 HIS A O 1
ATOM 3946 N N . THR A 1 509 ? -31.025 9.014 51.247 1.00 91.00 509 THR A N 1
ATOM 3947 C CA . THR A 1 509 ? -32.372 9.151 50.674 1.00 91.00 509 THR A CA 1
ATOM 3948 C C . THR A 1 509 ? -33.035 7.787 50.446 1.00 91.00 509 THR A C 1
ATOM 3950 O O . THR A 1 509 ? -34.185 7.573 50.835 1.00 91.00 509 THR A O 1
ATOM 3953 N N . LEU A 1 510 ? -32.308 6.842 49.840 1.00 92.31 510 LEU A N 1
ATOM 3954 C CA . LEU A 1 510 ? -32.825 5.505 49.541 1.00 92.31 510 LEU A CA 1
ATOM 3955 C C . LEU A 1 510 ? -32.991 4.643 50.794 1.00 92.31 510 LEU A C 1
ATOM 3957 O O . LEU A 1 510 ? -33.959 3.890 50.884 1.00 92.31 510 LEU A O 1
ATOM 3961 N N . LEU A 1 511 ? -32.070 4.756 51.751 1.00 92.00 511 LEU A N 1
ATOM 3962 C CA . LEU A 1 511 ? -32.118 4.017 53.007 1.00 92.00 511 LEU A CA 1
ATOM 3963 C C . LEU A 1 511 ? -33.303 4.489 53.849 1.00 92.00 511 LEU A C 1
ATOM 3965 O O . LEU A 1 511 ? -34.123 3.664 54.239 1.00 92.00 511 LEU A O 1
ATOM 3969 N N . ALA A 1 512 ? -33.460 5.803 54.026 1.00 89.12 512 ALA A N 1
ATOM 3970 C CA . ALA A 1 512 ? -34.602 6.407 54.706 1.00 89.12 512 ALA A CA 1
ATOM 3971 C C . ALA A 1 512 ? -35.934 5.999 54.055 1.00 89.12 512 ALA A C 1
ATOM 3973 O O . ALA A 1 512 ? -36.859 5.578 54.742 1.00 89.12 512 ALA A O 1
ATOM 3974 N N . GLY A 1 513 ? -36.019 6.020 52.721 1.00 87.94 513 GLY A N 1
ATOM 3975 C CA . GLY A 1 513 ? -37.209 5.556 52.003 1.00 87.94 513 GLY A CA 1
ATOM 3976 C C . GLY A 1 513 ? -37.541 4.069 52.207 1.00 87.94 513 GLY A C 1
ATOM 3977 O O . GLY A 1 513 ? -38.706 3.689 52.045 1.00 87.94 513 GLY A O 1
ATOM 3978 N N . ALA A 1 514 ? -36.546 3.243 52.551 1.00 87.94 514 ALA A N 1
ATOM 3979 C CA . ALA A 1 514 ? -36.673 1.794 52.690 1.00 87.94 514 ALA A CA 1
ATOM 3980 C C . ALA A 1 514 ? -36.936 1.315 54.125 1.00 87.94 514 ALA A C 1
ATOM 3982 O O . ALA A 1 514 ? -37.663 0.339 54.288 1.00 87.94 514 ALA A O 1
ATOM 3983 N N . ILE A 1 515 ? -36.341 1.959 55.136 1.00 85.25 515 ILE A N 1
ATOM 3984 C CA . ILE A 1 515 ? -36.419 1.500 56.537 1.00 85.25 515 ILE A CA 1
ATOM 3985 C C . ILE A 1 515 ? -37.368 2.332 57.401 1.00 85.25 515 ILE A C 1
ATOM 3987 O O . ILE A 1 515 ? -37.780 1.863 58.455 1.00 85.25 515 ILE A O 1
ATOM 3991 N N . MET A 1 516 ? -37.727 3.548 56.977 1.00 77.19 516 MET A N 1
ATOM 3992 C CA . MET A 1 516 ? -38.649 4.388 57.740 1.00 77.19 516 MET A CA 1
ATOM 3993 C C . MET A 1 516 ? -40.101 4.079 57.382 1.00 77.19 516 MET A C 1
ATOM 3995 O O . MET A 1 516 ? -40.464 3.986 56.204 1.00 77.19 516 MET A O 1
ATOM 3999 N N . VAL A 1 517 ? -40.935 3.971 58.411 1.00 65.88 517 VAL A N 1
ATOM 4000 C CA . VAL A 1 517 ? -42.387 3.789 58.303 1.00 65.88 517 VAL A CA 1
ATOM 4001 C C . VAL A 1 517 ? -43.071 5.166 58.293 1.00 65.88 517 VAL A C 1
ATOM 4003 O O . VAL A 1 517 ? -42.508 6.148 58.778 1.00 65.88 517 VAL A O 1
ATOM 4006 N N . ASP A 1 518 ? -44.255 5.271 57.677 1.00 55.22 518 ASP A N 1
ATOM 4007 C CA . ASP A 1 518 ? -45.074 6.494 57.734 1.00 55.22 518 ASP A CA 1
ATOM 4008 C C . ASP A 1 518 ? -45.405 6.862 59.201 1.00 55.22 518 ASP A C 1
ATOM 4010 O O . ASP A 1 518 ? -45.571 5.955 60.017 1.00 55.22 518 ASP A O 1
ATOM 4014 N N . PRO A 1 519 ? -45.542 8.157 59.555 1.00 49.34 519 PRO A N 1
ATOM 4015 C CA . PRO A 1 519 ? -45.570 8.664 60.937 1.00 49.34 519 PRO A CA 1
ATOM 4016 C C . PRO A 1 519 ? -46.830 8.316 61.765 1.00 49.34 519 PRO A C 1
ATOM 4018 O O . PRO A 1 519 ? -47.160 9.020 62.715 1.00 49.34 519 PRO A O 1
ATOM 4021 N N . ALA A 1 520 ? -47.551 7.249 61.416 1.00 47.41 520 ALA A N 1
ATOM 4022 C CA . ALA A 1 520 ? -48.692 6.734 62.174 1.00 47.41 520 ALA A CA 1
ATOM 4023 C C . ALA A 1 520 ? -48.299 5.796 63.336 1.00 47.41 520 ALA A C 1
ATOM 4025 O O . ALA A 1 520 ? -49.169 5.420 64.117 1.00 47.41 520 ALA A O 1
ATOM 4026 N N . GLU A 1 521 ? -47.020 5.450 63.487 1.00 39.59 521 GLU A N 1
ATOM 4027 C CA . GLU A 1 521 ? -46.496 4.702 64.636 1.00 39.59 521 GLU A CA 1
ATOM 4028 C C . GLU A 1 521 ? -45.383 5.496 65.331 1.00 39.59 521 GLU A C 1
ATOM 4030 O O . GLU A 1 521 ? -44.737 6.345 64.717 1.00 39.59 521 GLU A O 1
ATOM 4035 N N . GLU A 1 522 ? -45.242 5.264 66.639 1.00 42.47 522 GLU A N 1
ATOM 4036 C CA . GLU A 1 522 ? -44.401 5.995 67.592 1.00 42.47 522 GLU A CA 1
ATOM 4037 C C . GLU A 1 522 ? -43.059 6.490 67.021 1.00 42.47 522 GLU A C 1
ATOM 4039 O O . GLU A 1 522 ? -42.334 5.784 66.323 1.00 42.47 522 GLU A O 1
ATOM 4044 N N . TRP A 1 523 ? -42.748 7.744 67.358 1.00 40.03 523 TRP A N 1
ATOM 4045 C CA . TRP A 1 523 ? -41.606 8.540 66.908 1.00 40.03 523 TRP A CA 1
ATOM 4046 C C . TRP A 1 523 ? -40.297 7.750 66.697 1.00 40.03 523 TRP A C 1
ATOM 4048 O O . TRP A 1 523 ? -39.730 7.188 67.633 1.00 40.03 523 TRP A O 1
ATOM 4058 N N . GLN A 1 524 ? -39.773 7.806 65.467 1.00 48.81 524 GLN A N 1
ATOM 4059 C CA . GLN A 1 524 ? -38.391 7.473 65.107 1.00 48.81 524 GLN A CA 1
ATOM 4060 C C . GLN A 1 524 ? -37.778 8.674 64.359 1.00 48.81 524 GLN A C 1
ATOM 4062 O O . GLN A 1 524 ? -38.525 9.405 63.703 1.00 48.81 524 GLN A O 1
ATOM 4067 N N . PRO A 1 525 ? -36.463 8.947 64.461 1.00 49.81 525 PRO A N 1
ATOM 4068 C CA . PRO A 1 525 ? -35.882 10.191 63.953 1.00 49.81 525 PRO A CA 1
ATOM 4069 C C . PRO A 1 525 ? -36.136 10.405 62.449 1.00 49.81 525 PRO A C 1
ATOM 4071 O O . PRO A 1 525 ? -35.812 9.547 61.628 1.00 49.81 525 PRO A O 1
ATOM 4074 N N . GLY A 1 526 ? -36.697 11.573 62.107 1.00 59.84 526 GLY A N 1
ATOM 4075 C CA . GLY A 1 526 ? -36.893 12.054 60.735 1.00 59.84 526 GLY A CA 1
ATOM 4076 C C . GLY A 1 526 ? -38.275 11.804 60.114 1.00 59.84 526 GLY A C 1
ATOM 4077 O O . GLY A 1 526 ? -39.018 10.916 60.517 1.00 59.84 526 GLY A O 1
ATOM 4078 N N . ARG A 1 527 ? -38.619 12.573 59.071 1.00 68.31 527 ARG A N 1
ATOM 4079 C CA . ARG A 1 527 ? -39.785 12.306 58.207 1.00 68.31 527 ARG A CA 1
ATOM 4080 C C . ARG A 1 527 ? -39.346 11.417 57.045 1.00 68.31 527 ARG A C 1
ATOM 4082 O O . ARG A 1 527 ? -38.332 11.712 56.412 1.00 68.31 527 ARG A O 1
ATOM 4089 N N . ARG A 1 528 ? -40.118 10.369 56.732 1.00 78.75 528 ARG A N 1
ATOM 4090 C CA . ARG A 1 528 ? -39.890 9.560 55.526 1.00 78.75 528 ARG A CA 1
ATOM 4091 C C . ARG A 1 528 ? -39.836 10.482 54.291 1.00 78.75 528 ARG A C 1
ATOM 4093 O O . ARG A 1 528 ? -40.742 11.308 54.140 1.00 78.75 528 ARG A O 1
ATOM 4100 N N . PRO A 1 529 ? -38.812 10.372 53.422 1.00 84.31 529 PRO A N 1
ATOM 4101 C CA . PRO A 1 529 ? -38.732 11.196 52.220 1.00 84.31 529 PRO A CA 1
ATOM 4102 C C . PRO A 1 529 ? -39.957 11.000 51.320 1.00 84.31 529 PRO A C 1
ATOM 4104 O O . PRO A 1 529 ? -40.488 9.890 51.241 1.00 84.31 529 PRO A O 1
ATOM 4107 N N . ASP A 1 530 ? -40.378 12.060 50.618 1.00 84.88 530 ASP A N 1
ATOM 4108 C CA . ASP A 1 530 ? -41.474 11.986 49.641 1.00 84.88 530 ASP A CA 1
ATOM 4109 C C . ASP A 1 530 ? -41.208 10.822 48.657 1.00 84.88 530 ASP A C 1
ATOM 4111 O O . ASP A 1 530 ? -40.100 10.713 48.116 1.00 84.88 530 ASP A O 1
ATOM 4115 N N . PRO A 1 531 ? -42.179 9.929 48.395 1.00 86.62 531 PRO A N 1
ATOM 4116 C CA . PRO A 1 531 ? -41.996 8.824 47.456 1.00 86.62 531 PRO A CA 1
ATOM 4117 C C . PRO A 1 531 ? -41.464 9.253 46.079 1.00 86.62 531 PRO A C 1
ATOM 4119 O O . PRO A 1 531 ? -40.720 8.500 45.448 1.00 86.62 531 PRO A O 1
ATOM 4122 N N . ARG A 1 532 ? -41.783 10.472 45.624 1.00 86.25 532 ARG A N 1
ATOM 4123 C CA . ARG A 1 532 ? -41.285 11.052 44.366 1.00 86.25 532 ARG A CA 1
ATOM 4124 C C . ARG A 1 532 ? -39.787 11.346 44.423 1.00 86.25 532 ARG A C 1
ATOM 4126 O O . ARG A 1 532 ? -39.073 11.058 43.466 1.00 86.25 532 ARG A O 1
ATOM 4133 N N . VAL A 1 533 ? -39.291 11.823 45.565 1.00 86.81 533 VAL A N 1
ATOM 4134 C CA . VAL A 1 533 ? -37.856 12.002 45.844 1.00 86.81 533 VAL A CA 1
ATOM 4135 C C . VAL A 1 533 ? -37.135 10.655 45.848 1.00 86.81 533 VAL A C 1
ATOM 4137 O O . VAL A 1 533 ? -36.068 10.521 45.249 1.00 86.81 533 VAL A O 1
ATOM 4140 N N . VAL A 1 534 ? -37.721 9.633 46.482 1.00 88.94 534 VAL A N 1
ATOM 4141 C CA . VAL A 1 534 ? -37.148 8.275 46.508 1.00 88.94 534 VAL A CA 1
ATOM 4142 C C . VAL A 1 534 ? -37.093 7.685 45.096 1.00 88.94 534 VAL A C 1
ATOM 4144 O O . VAL A 1 534 ? -36.086 7.088 44.715 1.00 88.94 534 VAL A O 1
ATOM 4147 N N . ALA A 1 535 ? -38.136 7.886 44.288 1.00 88.38 535 ALA A N 1
ATOM 4148 C CA . ALA A 1 535 ? -38.159 7.469 42.889 1.00 88.38 535 ALA A CA 1
ATOM 4149 C C . ALA A 1 535 ? -37.098 8.207 42.048 1.00 88.38 535 ALA A C 1
ATOM 4151 O O . ALA A 1 535 ? -36.393 7.578 41.252 1.00 88.38 535 ALA A O 1
ATOM 4152 N N . ALA A 1 536 ? -36.922 9.513 42.273 1.00 88.50 536 ALA A N 1
ATOM 4153 C CA . ALA A 1 536 ? -35.879 10.322 41.643 1.00 88.50 536 ALA A CA 1
ATOM 4154 C C . ALA A 1 536 ? -34.461 9.949 42.114 1.00 88.50 536 ALA A C 1
ATOM 4156 O O . ALA A 1 536 ? -33.498 10.100 41.369 1.00 88.50 536 ALA A O 1
ATOM 4157 N N . ALA A 1 537 ? -34.290 9.396 43.311 1.00 89.56 537 ALA A N 1
ATOM 4158 C CA . ALA A 1 537 ? -33.006 8.846 43.741 1.00 89.56 537 ALA A CA 1
ATOM 4159 C C . ALA A 1 537 ? -32.681 7.489 43.076 1.00 89.56 537 ALA A C 1
ATOM 4161 O O . ALA A 1 537 ? -31.510 7.110 43.041 1.00 89.56 537 ALA A O 1
ATOM 4162 N N . ARG A 1 538 ? -33.680 6.776 42.523 1.00 90.06 538 ARG A N 1
ATOM 4163 C CA . ARG A 1 538 ? -33.526 5.473 41.841 1.00 90.06 538 ARG A CA 1
ATOM 4164 C C . ARG A 1 538 ? -33.245 5.617 40.346 1.00 90.06 538 ARG A C 1
ATOM 4166 O O . ARG A 1 538 ? -32.156 5.281 39.886 1.00 90.06 538 ARG A O 1
ATOM 4173 N N . ASP A 1 539 ? -34.229 6.092 39.588 1.00 87.81 539 ASP A N 1
ATOM 4174 C CA . ASP A 1 539 ? -34.155 6.187 38.121 1.00 87.81 539 ASP A CA 1
ATOM 4175 C C . ASP A 1 539 ? -35.095 7.230 37.492 1.00 87.81 539 ASP A C 1
ATOM 4177 O O . ASP A 1 539 ? -34.842 7.669 36.368 1.00 87.81 539 ASP A O 1
ATOM 4181 N N . GLN A 1 540 ? -36.112 7.711 38.210 1.00 86.56 540 GLN A N 1
ATOM 4182 C CA . GLN A 1 540 ? -37.076 8.674 37.672 1.00 86.56 540 GLN A CA 1
ATOM 4183 C C . GLN A 1 540 ? -36.478 10.084 37.514 1.00 86.56 540 GLN A C 1
ATOM 4185 O O . GLN A 1 540 ? -35.480 10.405 38.171 1.00 86.56 540 GLN A O 1
ATOM 4190 N N . PRO A 1 541 ? -37.031 10.931 36.626 1.00 82.50 541 PRO A N 1
ATOM 4191 C CA . PRO A 1 541 ? -36.681 12.347 36.586 1.00 82.50 541 PRO A CA 1
ATOM 4192 C C . PRO A 1 541 ? -37.030 13.034 37.913 1.00 82.50 541 PRO A C 1
ATOM 4194 O O . PRO A 1 541 ? -37.951 12.620 38.616 1.00 82.50 541 PRO A O 1
ATOM 4197 N N . VAL A 1 542 ? -36.286 14.087 38.249 1.00 82.31 542 VAL A N 1
ATOM 4198 C CA . VAL A 1 542 ? -36.571 14.915 39.428 1.00 82.31 542 VAL A CA 1
ATOM 4199 C C . VAL A 1 542 ? -37.866 15.685 39.171 1.00 82.31 542 VAL A C 1
ATOM 4201 O O . VAL A 1 542 ? -37.951 16.423 38.190 1.00 82.31 542 VAL A O 1
ATOM 4204 N N . ASP A 1 543 ? -38.872 15.494 40.025 1.00 78.56 543 ASP A N 1
ATOM 4205 C CA . ASP A 1 543 ? -40.119 16.261 39.982 1.00 78.56 543 ASP A CA 1
ATOM 4206 C C . ASP A 1 543 ? -39.857 17.676 40.538 1.00 78.56 543 ASP A C 1
ATOM 4208 O O . ASP A 1 543 ? -39.472 17.795 41.704 1.00 78.56 543 ASP A O 1
ATOM 4212 N N . PRO A 1 544 ? -40.061 18.751 39.751 1.00 73.81 544 PRO A N 1
ATOM 4213 C CA . PRO A 1 544 ? -39.867 20.128 40.213 1.00 73.81 544 PRO A CA 1
ATOM 4214 C C . PRO A 1 544 ? -40.763 20.527 41.395 1.00 73.81 544 PRO A C 1
ATOM 4216 O O . PRO A 1 544 ? -40.472 21.510 42.069 1.00 73.81 544 PRO A O 1
ATOM 4219 N N . ALA A 1 545 ? -41.860 19.798 41.628 1.00 70.12 545 ALA A N 1
ATOM 4220 C CA . ALA A 1 545 ? -42.806 20.012 42.720 1.00 70.12 545 ALA A CA 1
ATOM 4221 C C . ALA A 1 545 ? -42.607 19.036 43.899 1.00 70.12 545 ALA A C 1
ATOM 4223 O O . ALA A 1 545 ? -43.466 18.961 44.786 1.00 70.12 545 ALA A O 1
ATOM 4224 N N . ALA A 1 546 ? -41.534 18.240 43.897 1.00 66.12 546 ALA A N 1
ATOM 4225 C CA . ALA A 1 546 ? -41.167 17.389 45.022 1.00 66.12 546 ALA A CA 1
ATOM 4226 C C . ALA A 1 546 ? -40.288 18.153 46.025 1.00 66.12 546 ALA A C 1
ATOM 4228 O O . ALA A 1 546 ? -39.433 18.951 45.647 1.00 66.12 546 ALA A O 1
ATOM 4229 N N . ASP A 1 547 ? -40.546 17.912 47.309 1.00 64.00 547 ASP A N 1
ATOM 4230 C CA . ASP A 1 547 ? -39.945 18.634 48.432 1.00 64.00 547 ASP A CA 1
ATOM 4231 C C . ASP A 1 547 ? -38.440 18.331 48.598 1.00 64.00 547 ASP A C 1
ATOM 4233 O O . ASP A 1 547 ? -37.929 17.321 48.102 1.00 64.00 547 ASP A O 1
ATOM 4237 N N . THR A 1 548 ? -37.722 19.190 49.325 1.00 76.88 548 THR A N 1
ATOM 4238 C CA . THR A 1 548 ? -36.294 18.981 49.637 1.00 76.88 548 THR A CA 1
ATOM 4239 C C . THR A 1 548 ? -36.138 17.759 50.554 1.00 76.88 548 THR A C 1
ATOM 4241 O O . THR A 1 548 ? -36.938 17.551 51.467 1.00 76.88 548 THR A O 1
ATOM 4244 N N . VAL A 1 549 ? -35.115 16.922 50.346 1.00 80.81 549 VAL A N 1
ATOM 4245 C CA . VAL A 1 549 ? -34.846 15.798 51.259 1.00 80.81 549 VAL A CA 1
ATOM 4246 C C . VAL A 1 549 ? -34.306 16.364 52.558 1.00 80.81 549 VAL A C 1
ATOM 4248 O O . VAL A 1 549 ? -33.313 17.079 52.519 1.00 80.81 549 VAL A O 1
ATOM 4251 N N . HIS A 1 550 ? -34.906 16.020 53.693 1.00 81.69 550 HIS A N 1
ATOM 4252 C CA . HIS A 1 550 ? -34.372 16.356 55.010 1.00 81.69 550 HIS A CA 1
ATOM 4253 C C . HIS A 1 550 ? -33.654 15.150 55.618 1.00 81.69 550 HIS A C 1
ATOM 4255 O O . HIS A 1 550 ? -34.132 14.019 55.502 1.00 81.69 550 HIS A O 1
ATOM 4261 N N . ALA A 1 551 ? -32.519 15.384 56.280 1.00 76.31 551 ALA A N 1
ATOM 4262 C CA . ALA A 1 551 ? -31.794 14.327 56.977 1.00 76.31 551 ALA A CA 1
ATOM 4263 C C . ALA A 1 551 ? -32.690 13.653 58.018 1.00 76.31 551 ALA A C 1
ATOM 4265 O O . ALA A 1 551 ? -33.126 14.282 58.979 1.00 76.31 551 ALA A O 1
ATOM 4266 N N . ALA A 1 552 ? -32.938 12.360 57.825 1.00 75.69 552 ALA A N 1
ATOM 4267 C CA . ALA A 1 552 ? -33.721 11.581 58.771 1.00 75.69 552 ALA A CA 1
ATOM 4268 C C . ALA A 1 552 ? -32.917 11.156 60.011 1.00 75.69 552 ALA A C 1
ATOM 4270 O O . ALA A 1 552 ? -33.439 11.096 61.116 1.00 75.69 552 ALA A O 1
ATOM 4271 N N . PHE A 1 553 ? -31.629 10.886 59.829 1.00 85.00 553 PHE A N 1
ATOM 4272 C CA . PHE A 1 553 ? -30.734 10.323 60.834 1.00 85.00 553 PHE A CA 1
ATOM 4273 C C . PHE A 1 553 ? -29.301 10.733 60.506 1.00 85.00 553 PHE A C 1
ATOM 4275 O O . PHE A 1 553 ? -29.006 11.101 59.372 1.00 85.00 553 PHE A O 1
ATOM 4282 N N . GLY A 1 554 ? -28.405 10.648 61.475 1.00 86.19 554 GLY A N 1
ATOM 4283 C CA . GLY A 1 554 ? -26.976 10.704 61.224 1.00 86.19 554 GLY A CA 1
ATOM 4284 C C . GLY A 1 554 ? -26.429 9.330 60.808 1.00 86.19 554 GLY A C 1
ATOM 4285 O O . GLY A 1 554 ? -26.964 8.293 61.204 1.00 86.19 554 GLY A O 1
ATOM 4286 N N . MET A 1 555 ? -25.351 9.324 60.018 1.00 90.31 555 MET A N 1
ATOM 4287 C CA . MET A 1 555 ? -24.602 8.126 59.629 1.00 90.31 555 MET A CA 1
ATOM 4288 C C . MET A 1 555 ? -23.179 8.143 60.205 1.00 90.31 555 MET A C 1
ATOM 4290 O O . MET A 1 555 ? -22.455 9.124 60.056 1.00 90.31 555 MET A O 1
ATOM 4294 N N . ALA A 1 556 ? -22.749 7.042 60.819 1.00 89.56 556 ALA A N 1
ATOM 4295 C CA . ALA A 1 556 ? -21.406 6.887 61.374 1.00 89.56 556 ALA A CA 1
ATOM 4296 C C . ALA A 1 556 ? -20.821 5.500 61.083 1.00 89.56 556 ALA A C 1
ATOM 4298 O O . ALA A 1 556 ? -21.533 4.540 60.785 1.00 89.56 556 ALA A O 1
ATOM 4299 N N . SER A 1 557 ? -19.499 5.390 61.153 1.00 90.25 557 SER A N 1
ATOM 4300 C CA . SER A 1 557 ? -18.813 4.106 61.042 1.00 90.25 557 SER A CA 1
ATOM 4301 C C . SER A 1 557 ? -18.938 3.280 62.324 1.00 90.25 557 SER A C 1
ATOM 4303 O O . SER A 1 557 ? -19.209 3.810 63.399 1.00 90.25 557 SER A O 1
ATOM 4305 N N . TRP A 1 558 ? -18.660 1.977 62.237 1.00 89.94 558 TRP A N 1
ATOM 4306 C CA . TRP A 1 558 ? -18.604 1.097 63.413 1.00 89.94 558 TRP A CA 1
ATOM 4307 C C . TRP A 1 558 ? -17.585 1.538 64.476 1.00 89.94 558 TRP A C 1
ATOM 4309 O O . TRP A 1 558 ? -17.726 1.164 65.635 1.00 89.94 558 TRP A O 1
ATOM 4319 N N . GLN A 1 559 ? -16.587 2.343 64.098 1.00 88.38 559 GLN A N 1
ATOM 4320 C CA . GLN A 1 559 ? -15.569 2.881 65.007 1.00 88.38 559 GLN A CA 1
ATOM 4321 C C . GLN A 1 559 ? -16.118 3.976 65.932 1.00 88.38 559 GLN A C 1
ATOM 4323 O O . GLN A 1 559 ? -15.478 4.308 66.920 1.00 88.38 559 GLN A O 1
ATOM 4328 N N . ALA A 1 560 ? -17.305 4.519 65.641 1.00 86.75 560 ALA A N 1
ATOM 4329 C CA . ALA A 1 560 ? -17.967 5.510 66.489 1.00 86.75 560 ALA A CA 1
ATOM 4330 C C . ALA A 1 560 ? -18.608 4.908 67.754 1.00 86.75 560 ALA A C 1
ATOM 4332 O O . ALA A 1 560 ? -19.124 5.650 68.589 1.00 86.75 560 ALA A O 1
ATOM 4333 N N . LEU A 1 561 ? -18.638 3.576 67.874 1.00 87.06 561 LEU A N 1
ATOM 4334 C CA . LEU A 1 561 ? -19.260 2.889 69.000 1.00 87.06 561 LEU A CA 1
ATOM 4335 C C . LEU A 1 561 ? -18.339 2.935 70.226 1.00 87.06 561 LEU A C 1
ATOM 4337 O O . LEU A 1 561 ? -17.214 2.438 70.183 1.00 87.06 561 LEU A O 1
ATOM 4341 N N . GLN A 1 562 ? -18.829 3.507 71.323 1.00 83.62 562 GLN A N 1
ATOM 4342 C CA . GLN A 1 562 ? -18.097 3.586 72.584 1.00 83.62 562 GLN A CA 1
ATOM 4343 C C . GLN A 1 562 ? -18.105 2.241 73.328 1.00 83.62 562 GLN A C 1
ATOM 4345 O O . GLN A 1 562 ? -18.881 1.333 73.021 1.00 83.62 562 GLN A O 1
ATOM 4350 N N . ALA A 1 563 ? -17.238 2.107 74.338 1.00 81.56 563 ALA A N 1
ATOM 4351 C CA . ALA A 1 563 ? -17.104 0.878 75.127 1.00 81.56 563 ALA A CA 1
ATOM 4352 C C . ALA A 1 563 ? -18.398 0.470 75.861 1.00 81.56 563 ALA A C 1
ATOM 4354 O O . ALA A 1 563 ? -18.593 -0.708 76.158 1.00 81.56 563 ALA A O 1
ATOM 4355 N N . ASP A 1 564 ? -19.283 1.428 76.137 1.00 79.94 564 ASP A N 1
ATOM 4356 C CA . ASP A 1 564 ? -20.597 1.213 76.749 1.00 79.94 564 ASP A CA 1
ATOM 4357 C C . ASP A 1 564 ? -21.707 0.883 75.727 1.00 79.94 564 ASP A C 1
ATOM 4359 O O . ASP A 1 564 ? -22.858 0.674 76.107 1.00 79.94 564 ASP A O 1
ATOM 4363 N N . GLY A 1 565 ? -21.369 0.799 74.435 1.00 75.31 565 GLY A N 1
ATOM 4364 C CA . GLY A 1 565 ? -22.301 0.514 73.344 1.00 75.31 565 GLY A CA 1
ATOM 4365 C C . GLY A 1 565 ? -23.132 1.710 72.885 1.00 75.31 565 GLY A C 1
ATOM 4366 O O . GLY A 1 565 ? -24.033 1.535 72.059 1.00 75.31 565 GLY A O 1
ATOM 4367 N N . THR A 1 566 ? -22.837 2.912 73.380 1.00 79.75 566 THR A N 1
ATOM 4368 C CA . THR A 1 566 ? -23.470 4.149 72.923 1.00 79.75 566 THR A CA 1
ATOM 4369 C C . THR A 1 566 ? -22.698 4.784 71.766 1.00 79.75 566 THR A C 1
ATOM 4371 O O . THR A 1 566 ? -21.545 4.452 71.482 1.00 79.75 566 THR A O 1
ATOM 4374 N N . LEU A 1 567 ? -23.379 5.666 71.037 1.00 75.75 567 LEU A N 1
ATOM 4375 C CA . LEU A 1 567 ? -22.768 6.523 70.026 1.00 75.75 567 LEU A CA 1
ATOM 4376 C C . LEU A 1 567 ? -22.369 7.842 70.688 1.00 75.75 567 LEU A C 1
ATOM 4378 O O . LEU A 1 567 ? -23.096 8.330 71.551 1.00 75.75 567 LEU A O 1
ATOM 4382 N N . ASP A 1 568 ? -21.246 8.417 70.260 1.00 66.38 568 ASP A N 1
ATOM 4383 C CA . ASP A 1 568 ? -20.803 9.730 70.733 1.00 66.38 568 ASP A CA 1
ATOM 4384 C C . ASP A 1 568 ? -21.898 10.798 70.558 1.00 66.38 568 ASP A C 1
ATOM 4386 O O . ASP A 1 568 ? -22.572 10.860 69.525 1.00 66.38 568 ASP A O 1
ATOM 4390 N N . GLY A 1 569 ? -22.099 11.610 71.600 1.00 58.25 569 GLY A N 1
ATOM 4391 C CA . GLY A 1 569 ? -23.185 12.587 71.692 1.00 58.25 569 GLY A CA 1
ATOM 4392 C C . GLY A 1 569 ? -23.037 13.747 70.709 1.00 58.25 569 GLY A C 1
ATOM 4393 O O . GLY A 1 569 ? -24.041 14.352 70.334 1.00 58.25 569 GLY A O 1
ATOM 4394 N N . ASP A 1 570 ? -21.814 14.014 70.241 1.00 62.16 570 ASP A N 1
ATOM 4395 C CA . ASP A 1 570 ? -21.531 14.979 69.174 1.00 62.16 570 ASP A CA 1
ATOM 4396 C C . ASP A 1 570 ? -21.365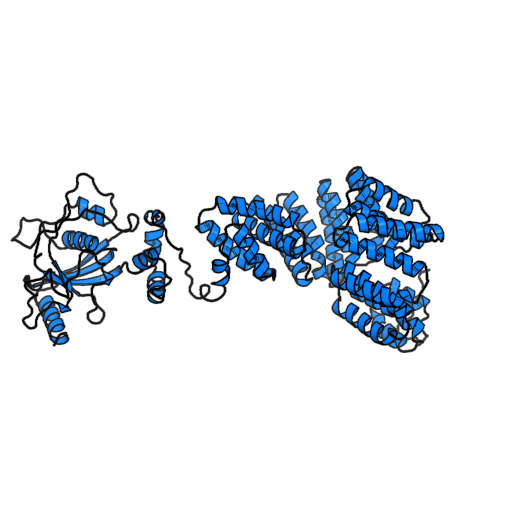 14.260 67.822 1.00 62.16 570 ASP A C 1
ATOM 4398 O O . ASP A 1 570 ? -20.322 14.257 67.162 1.00 62.16 570 ASP A O 1
ATOM 4402 N N . PHE A 1 571 ? -22.442 13.566 67.444 1.00 62.06 571 PHE A N 1
ATOM 4403 C CA . PHE A 1 571 ? -22.524 12.649 66.306 1.00 62.06 571 PHE A CA 1
ATOM 4404 C C . PHE A 1 571 ? -22.071 13.288 64.974 1.00 62.06 571 PHE A C 1
ATOM 4406 O O . PHE A 1 571 ? -21.497 12.613 64.118 1.00 62.06 571 PHE A O 1
ATOM 4413 N N . ASP A 1 572 ? -22.280 14.599 64.823 1.00 58.59 572 ASP A N 1
ATOM 4414 C CA . ASP A 1 572 ? -21.931 15.393 63.641 1.00 58.59 572 ASP A CA 1
ATOM 4415 C C . ASP A 1 572 ? -20.526 16.055 63.684 1.00 58.59 572 ASP A C 1
ATOM 4417 O O . ASP A 1 572 ? -20.149 16.750 62.737 1.00 58.59 572 ASP A O 1
ATOM 4421 N N . THR A 1 573 ? -19.718 15.859 64.730 1.00 62.16 573 THR A N 1
ATOM 4422 C CA . THR A 1 573 ? -18.307 16.317 64.772 1.00 62.16 573 THR A CA 1
ATOM 4423 C C . THR A 1 573 ? -17.316 15.178 65.021 1.00 62.16 573 THR A C 1
ATOM 4425 O O . THR A 1 573 ? -16.100 15.381 64.957 1.00 62.16 573 THR A O 1
ATOM 4428 N N . SER A 1 574 ? -17.824 13.962 65.242 1.00 70.25 574 SER A N 1
ATOM 4429 C CA . SER A 1 574 ? -17.017 12.761 65.432 1.00 70.25 574 SER A CA 1
ATOM 4430 C C . SER A 1 574 ? -16.076 12.504 64.251 1.00 70.25 574 SER A C 1
ATOM 4432 O O . SER A 1 574 ? -16.482 12.517 63.087 1.00 70.25 574 SER A O 1
ATOM 4434 N N . ALA A 1 575 ? -14.827 12.139 64.558 1.00 76.62 575 ALA A N 1
ATOM 4435 C CA . ALA A 1 575 ? -13.844 11.680 63.570 1.00 76.62 575 ALA A CA 1
ATOM 4436 C C . ALA A 1 575 ? -14.299 10.425 62.792 1.00 76.62 575 ALA A C 1
ATOM 4438 O O . ALA A 1 575 ? -13.699 10.065 61.781 1.00 76.62 575 ALA A O 1
ATOM 4439 N N . HIS A 1 576 ? -15.351 9.756 63.268 1.00 85.50 576 HIS A N 1
ATOM 4440 C CA . HIS A 1 576 ? -15.894 8.519 62.717 1.00 85.50 576 HIS A CA 1
ATOM 4441 C C . HIS A 1 576 ? -17.226 8.711 61.974 1.00 85.50 576 HIS A C 1
ATOM 4443 O O . HIS A 1 576 ? -17.854 7.713 61.597 1.00 85.50 576 HIS A O 1
ATOM 4449 N N . MET A 1 577 ? -17.661 9.959 61.763 1.00 86.00 577 MET A N 1
ATOM 4450 C CA . MET A 1 577 ? -18.875 10.293 61.016 1.00 86.00 577 MET A CA 1
ATOM 4451 C C . MET A 1 577 ? -18.731 9.955 59.524 1.00 86.00 577 MET A C 1
ATOM 4453 O O . MET A 1 577 ? -17.683 10.165 58.913 1.00 86.00 577 MET A O 1
ATOM 4457 N N . ILE A 1 578 ? -19.810 9.454 58.920 1.00 89.62 578 ILE A N 1
ATOM 4458 C CA . ILE A 1 578 ? -19.927 9.273 57.472 1.00 89.62 578 ILE A CA 1
ATOM 4459 C C . ILE A 1 578 ? -20.652 10.493 56.901 1.00 89.62 578 ILE A C 1
ATOM 4461 O O . ILE A 1 578 ? -21.878 10.579 56.939 1.00 89.62 578 ILE A O 1
ATOM 4465 N N . ALA A 1 579 ? -19.874 11.442 56.378 1.00 85.88 579 ALA A N 1
ATOM 4466 C CA . ALA A 1 579 ? -20.391 12.690 55.826 1.00 85.88 579 ALA A CA 1
ATOM 4467 C C . ALA A 1 579 ? -21.260 12.457 54.580 1.00 85.88 579 ALA A C 1
ATOM 4469 O O . ALA A 1 579 ? -20.939 11.624 53.725 1.00 85.88 579 ALA A O 1
ATOM 4470 N N . ASN A 1 580 ? -22.329 13.242 54.433 1.00 84.94 580 ASN A N 1
ATOM 4471 C CA . ASN A 1 580 ? -23.224 13.157 53.277 1.00 84.94 580 ASN A CA 1
ATOM 4472 C C . ASN A 1 580 ? -22.536 13.570 51.964 1.00 84.94 580 ASN A C 1
ATOM 4474 O O . ASN A 1 580 ? -22.882 13.057 50.899 1.00 84.94 580 ASN A O 1
ATOM 4478 N N . GLU A 1 581 ? -21.538 14.448 52.058 1.00 83.69 581 GLU A N 1
ATOM 4479 C CA . GLU A 1 581 ? -20.672 14.913 50.974 1.00 83.69 581 GLU A CA 1
ATOM 4480 C C . GLU A 1 581 ? -19.713 13.825 50.461 1.00 83.69 581 GLU A C 1
ATOM 4482 O O . GLU A 1 581 ? -19.152 13.970 49.376 1.00 83.69 581 GLU A O 1
ATOM 4487 N N . GLY A 1 582 ? -19.530 12.743 51.225 1.00 86.81 582 GLY A N 1
ATOM 4488 C CA . GLY A 1 582 ? -18.695 11.603 50.856 1.00 86.81 582 GLY A CA 1
ATOM 4489 C C . GLY A 1 582 ? -19.411 10.564 49.991 1.00 86.81 582 GLY A C 1
ATOM 4490 O O . GLY A 1 582 ? -20.512 10.773 49.460 1.00 86.81 582 GLY A O 1
ATOM 4491 N N . ILE A 1 583 ? -18.785 9.394 49.878 1.00 90.12 583 ILE A N 1
ATOM 4492 C CA . ILE A 1 583 ? -19.276 8.278 49.066 1.00 90.12 583 ILE A CA 1
ATOM 4493 C C . ILE A 1 583 ? -19.455 6.996 49.893 1.00 90.12 583 ILE A C 1
ATOM 4495 O O . ILE A 1 583 ? -18.775 6.804 50.904 1.00 90.12 583 ILE A O 1
ATOM 4499 N N . PRO A 1 584 ? -20.307 6.047 49.455 1.00 90.50 584 PRO A N 1
ATOM 4500 C CA . PRO A 1 584 ? -20.533 4.812 50.212 1.00 90.50 584 PRO A CA 1
ATOM 4501 C C . PRO A 1 584 ? -19.270 3.959 50.402 1.00 90.50 584 PRO A C 1
ATOM 4503 O O . PRO A 1 584 ? -19.167 3.184 51.354 1.00 90.50 584 PRO A O 1
ATOM 4506 N N . ALA A 1 585 ? -18.289 4.097 49.503 1.00 86.88 585 ALA A N 1
ATOM 4507 C CA . ALA A 1 585 ? -17.006 3.413 49.605 1.00 86.88 585 ALA A CA 1
ATOM 4508 C C . ALA A 1 585 ? -16.155 3.866 50.807 1.00 86.88 585 ALA A C 1
ATOM 4510 O O . ALA A 1 585 ? -15.268 3.103 51.203 1.00 86.88 585 ALA A O 1
ATOM 4511 N N . ASP A 1 586 ? -16.454 5.021 51.409 1.00 88.12 586 ASP A N 1
ATOM 4512 C CA . ASP A 1 586 ? -15.759 5.551 52.588 1.00 88.12 586 ASP A CA 1
ATOM 4513 C C . ASP A 1 586 ? -16.163 4.829 53.885 1.00 88.12 586 ASP A C 1
ATOM 4515 O O . ASP A 1 586 ? -15.446 4.899 54.879 1.00 88.12 586 ASP A O 1
ATOM 4519 N N . ILE A 1 587 ? -17.281 4.087 53.890 1.00 90.88 587 ILE A N 1
ATOM 4520 C CA . ILE A 1 587 ? -17.752 3.343 55.070 1.00 90.88 587 ILE A CA 1
ATOM 4521 C C . ILE A 1 587 ? -16.758 2.213 55.382 1.00 90.88 587 ILE A C 1
ATOM 4523 O O . ILE A 1 587 ? -16.690 1.249 54.615 1.00 90.88 587 ILE A O 1
ATOM 4527 N N . PRO A 1 588 ? -15.999 2.252 56.488 1.00 88.94 588 PRO A N 1
ATOM 4528 C CA . PRO A 1 588 ? -14.910 1.310 56.706 1.00 88.94 588 PRO A CA 1
ATOM 4529 C C . PRO A 1 588 ? -15.411 -0.130 56.873 1.00 88.94 588 PRO A C 1
ATOM 4531 O O . PRO A 1 588 ? -16.493 -0.398 57.404 1.00 88.94 588 PRO A O 1
ATOM 4534 N N . LEU A 1 589 ? -14.587 -1.083 56.435 1.00 89.81 589 LEU A N 1
ATOM 4535 C CA . LEU A 1 589 ? -14.865 -2.508 56.593 1.00 89.81 589 LEU A CA 1
ATOM 4536 C C . LEU A 1 589 ? -14.628 -2.942 58.043 1.00 89.81 589 LEU A C 1
ATOM 4538 O O . LEU A 1 589 ? -13.577 -2.674 58.618 1.00 89.81 589 LEU A O 1
ATOM 4542 N N . PHE A 1 590 ? -15.584 -3.674 58.603 1.00 90.06 590 PHE A N 1
ATOM 4543 C CA . PHE A 1 590 ? -15.420 -4.493 59.795 1.00 90.06 590 PHE A CA 1
ATOM 4544 C C . PHE A 1 590 ? -15.213 -5.947 59.350 1.00 90.06 590 PHE A C 1
ATOM 4546 O O . PHE A 1 590 ? -16.140 -6.635 58.906 1.00 90.06 590 PHE A O 1
ATOM 4553 N N . GLY A 1 591 ? -13.962 -6.410 59.365 1.00 86.94 591 GLY A N 1
ATOM 4554 C CA . GLY A 1 591 ? -13.587 -7.678 58.738 1.00 86.94 591 GLY A CA 1
ATOM 4555 C C . GLY A 1 591 ? -13.798 -7.643 57.218 1.00 86.94 591 GLY A C 1
ATOM 4556 O O . GLY A 1 591 ? -13.004 -7.053 56.492 1.00 86.94 591 GLY A O 1
ATOM 4557 N N . ARG A 1 592 ? -14.860 -8.293 56.722 1.00 85.56 592 ARG A N 1
ATOM 4558 C CA . ARG A 1 592 ? -15.231 -8.327 55.289 1.00 85.56 592 ARG A CA 1
ATOM 4559 C C . ARG A 1 592 ? -16.559 -7.631 54.976 1.00 85.56 592 ARG A C 1
ATOM 4561 O O . ARG A 1 592 ? -17.021 -7.721 53.843 1.00 85.56 592 ARG A O 1
ATOM 4568 N N . GLN A 1 593 ? -17.178 -6.979 55.957 1.00 88.56 593 GLN A N 1
ATOM 4569 C CA . GLN A 1 593 ? -18.506 -6.386 55.823 1.00 88.56 593 GLN A CA 1
ATOM 4570 C C . GLN A 1 593 ? -18.469 -4.907 56.197 1.00 88.56 593 GLN A C 1
ATOM 4572 O O . GLN A 1 593 ? -17.803 -4.528 57.157 1.00 88.56 593 GLN A O 1
ATOM 4577 N N . ARG A 1 594 ? -19.182 -4.060 55.453 1.00 93.38 594 ARG A N 1
ATOM 4578 C CA . ARG A 1 594 ? -19.374 -2.657 55.836 1.00 93.38 594 ARG A CA 1
ATOM 4579 C C . ARG A 1 594 ? -20.481 -2.569 56.871 1.00 93.38 594 ARG A C 1
ATOM 4581 O O . ARG A 1 594 ? -21.545 -3.162 56.684 1.00 93.38 594 ARG A O 1
ATOM 4588 N N . ILE A 1 595 ? -20.217 -1.829 57.940 1.00 94.12 595 ILE A N 1
ATOM 4589 C CA . ILE A 1 595 ? -21.182 -1.590 59.009 1.00 94.12 595 ILE A CA 1
ATOM 4590 C C . ILE A 1 595 ? -21.410 -0.086 59.116 1.00 94.12 595 ILE A C 1
ATOM 4592 O O . ILE A 1 595 ? -20.463 0.674 59.322 1.00 94.12 595 ILE A O 1
ATOM 4596 N N . LEU A 1 596 ? -22.670 0.309 58.964 1.00 94.19 596 LEU A N 1
ATOM 4597 C CA . LEU A 1 596 ? -23.152 1.678 59.062 1.00 94.19 596 LEU A CA 1
ATOM 4598 C C . LEU A 1 596 ? -23.993 1.809 60.332 1.00 94.19 596 LEU A C 1
ATOM 4600 O O . LEU A 1 596 ? -24.979 1.090 60.501 1.00 94.19 596 LEU A O 1
ATOM 4604 N N . LEU A 1 597 ? -23.604 2.714 61.220 1.00 91.00 597 LEU A N 1
ATOM 4605 C CA . LEU A 1 597 ? -24.347 3.030 62.431 1.00 91.00 597 LEU A CA 1
ATOM 4606 C C . LEU A 1 597 ? -25.257 4.234 62.184 1.00 91.00 597 LEU A C 1
ATOM 4608 O O . LEU A 1 597 ? -24.827 5.230 61.601 1.00 91.00 597 LEU A O 1
ATOM 4612 N N . LEU A 1 598 ? -26.504 4.132 62.635 1.00 89.50 598 LEU A N 1
ATOM 4613 C CA . LEU A 1 598 ? -27.484 5.210 62.595 1.00 89.50 598 LEU A CA 1
ATOM 4614 C C . LEU A 1 598 ? -27.658 5.824 63.982 1.00 89.50 598 LEU A C 1
ATOM 4616 O O . LEU A 1 598 ? -27.747 5.106 64.984 1.00 89.50 598 LEU A O 1
ATOM 4620 N N . GLY A 1 599 ? -27.738 7.149 64.016 1.00 83.50 599 GLY A N 1
ATOM 4621 C CA . GLY A 1 599 ? -27.986 7.935 65.219 1.00 83.50 599 GLY A CA 1
ATOM 4622 C C . GLY A 1 599 ? -28.896 9.134 64.944 1.00 83.50 599 GLY A C 1
ATOM 4623 O O . GLY A 1 599 ? -29.313 9.353 63.803 1.00 83.50 599 GLY A O 1
ATOM 4624 N N . PRO A 1 600 ? -29.229 9.926 65.974 1.00 76.94 600 PRO A N 1
ATOM 4625 C CA . PRO A 1 600 ? -29.938 11.184 65.777 1.00 76.94 600 PRO A CA 1
ATOM 4626 C C . PRO A 1 600 ? -29.090 12.146 64.927 1.00 76.94 600 PRO A C 1
ATOM 4628 O O . PRO A 1 600 ? -27.874 12.201 65.080 1.00 76.94 600 PRO A O 1
ATOM 4631 N N . ALA A 1 601 ? -29.725 12.903 64.030 1.00 70.81 601 ALA A N 1
ATOM 4632 C CA . ALA A 1 601 ? -29.053 14.000 63.332 1.00 70.81 601 ALA A CA 1
ATOM 4633 C C . ALA A 1 601 ? -28.863 15.177 64.306 1.00 70.81 601 ALA A C 1
ATOM 4635 O O . ALA A 1 601 ? -29.838 15.595 64.936 1.00 70.81 601 ALA A O 1
ATOM 4636 N N . SER A 1 602 ? -27.649 15.720 64.442 1.00 65.69 602 SER A N 1
ATOM 4637 C CA . SER A 1 602 ? -27.363 16.777 65.425 1.00 65.69 602 SER A CA 1
ATOM 4638 C C . SER A 1 602 ? -27.801 18.166 64.946 1.00 65.69 602 SER A C 1
ATOM 4640 O O . SER A 1 602 ? -28.000 19.058 65.769 1.00 65.69 602 SER A O 1
ATOM 4642 N N . TYR A 1 603 ? -28.009 18.365 63.639 1.00 66.06 603 TYR A N 1
ATOM 4643 C CA . TYR A 1 603 ? -28.598 19.588 63.081 1.00 66.06 603 TYR A CA 1
ATOM 4644 C C . TYR A 1 603 ? -29.422 19.333 61.803 1.00 66.06 603 TYR A C 1
ATOM 4646 O O . TYR A 1 603 ? -29.183 18.360 61.082 1.00 66.06 603 TYR A O 1
ATOM 4654 N N . PRO A 1 604 ? -30.407 20.198 61.485 1.00 68.25 604 PRO A N 1
ATOM 4655 C CA . PRO A 1 604 ? -31.234 20.035 60.294 1.00 68.25 604 PRO A CA 1
ATOM 4656 C C . PRO A 1 604 ? -30.411 20.245 59.014 1.00 68.25 604 PRO A C 1
ATOM 4658 O O . PRO A 1 604 ? -29.931 21.345 58.744 1.00 68.25 604 PRO A O 1
ATOM 4661 N N . ARG A 1 605 ? -30.292 19.193 58.195 1.00 77.00 605 ARG A N 1
ATOM 4662 C CA . ARG A 1 605 ? -29.717 19.245 56.840 1.00 77.00 605 ARG A CA 1
ATOM 4663 C C . ARG A 1 605 ? -30.796 18.983 55.801 1.00 77.00 605 ARG A C 1
ATOM 4665 O O . ARG A 1 605 ? -31.684 18.161 56.037 1.00 77.00 605 ARG A O 1
ATOM 4672 N N . ALA A 1 606 ? -30.690 19.647 54.654 1.00 82.69 606 ALA A N 1
ATOM 4673 C CA . ALA A 1 606 ? -31.563 19.398 53.519 1.00 82.69 606 ALA A CA 1
ATOM 4674 C C . ALA A 1 606 ? -30.788 19.425 52.193 1.00 82.69 606 ALA A C 1
ATOM 4676 O O . ALA A 1 606 ? -29.825 20.180 52.061 1.00 82.69 606 ALA A O 1
ATOM 4677 N N . TRP A 1 607 ? -31.182 18.600 51.224 1.00 85.94 607 TRP A N 1
ATOM 4678 C CA . TRP A 1 607 ? -30.575 18.551 49.889 1.00 85.94 607 TRP A CA 1
ATOM 4679 C C . TRP A 1 607 ? -31.598 18.235 48.801 1.00 85.94 607 TRP A C 1
ATOM 4681 O O . TRP A 1 607 ? -32.658 17.657 49.045 1.00 85.94 607 TRP A O 1
ATOM 4691 N N . ASN A 1 608 ? -31.251 18.586 47.565 1.00 81.31 608 ASN A N 1
ATOM 4692 C CA . ASN A 1 608 ? -32.084 18.284 46.411 1.00 81.31 608 ASN A CA 1
ATOM 4693 C C . ASN A 1 608 ? -32.032 16.795 46.066 1.00 81.31 608 ASN A C 1
ATOM 4695 O O . ASN A 1 608 ? -30.972 16.163 46.090 1.00 81.31 608 ASN A O 1
ATOM 4699 N N . ALA A 1 609 ? -33.185 16.252 45.683 1.00 71.12 609 ALA A N 1
ATOM 4700 C CA . ALA A 1 609 ? -33.271 14.916 45.121 1.00 71.12 609 ALA A CA 1
ATOM 4701 C C . ALA A 1 609 ? -32.530 14.881 43.777 1.00 71.12 609 ALA A C 1
ATOM 4703 O O . ALA A 1 609 ? -32.835 15.651 42.868 1.00 71.12 609 ALA A O 1
ATOM 4704 N N . GLY A 1 610 ? -31.541 14.002 43.642 1.00 74.00 610 GLY A N 1
ATOM 4705 C CA . GLY A 1 610 ? -30.737 13.923 42.430 1.00 74.00 610 GLY A CA 1
ATOM 4706 C C . GLY A 1 610 ? -29.764 12.757 42.446 1.00 74.00 610 GLY A C 1
ATOM 4707 O O . GLY A 1 610 ? -29.561 12.093 43.463 1.00 74.00 610 GLY A O 1
ATOM 4708 N N . ARG A 1 611 ? -29.160 12.500 41.285 1.00 84.81 611 ARG A N 1
ATOM 4709 C CA . ARG A 1 611 ? -28.152 11.455 41.101 1.00 84.81 611 ARG A CA 1
ATOM 4710 C C . ARG A 1 611 ? -26.895 12.089 40.536 1.00 84.81 611 ARG A C 1
ATOM 4712 O O . ARG A 1 611 ? -26.986 12.840 39.568 1.00 84.81 611 ARG A O 1
ATOM 4719 N N . ARG A 1 612 ? -25.730 11.725 41.085 1.00 83.38 612 ARG A N 1
ATOM 4720 C CA . ARG A 1 612 ? -24.434 12.111 40.503 1.00 83.38 612 ARG A CA 1
ATOM 4721 C C . ARG A 1 612 ? -24.332 11.642 39.052 1.00 83.38 612 ARG A C 1
ATOM 4723 O O . ARG A 1 612 ? -23.855 12.392 38.220 1.00 83.38 612 ARG A O 1
ATOM 4730 N N . PHE A 1 613 ? -24.858 10.455 38.746 1.00 83.94 613 PHE A N 1
ATOM 4731 C CA . PHE A 1 613 ? -24.907 9.885 37.400 1.00 83.94 613 PHE A CA 1
ATOM 4732 C C . PHE A 1 613 ? -26.367 9.676 36.955 1.00 83.94 613 PHE A C 1
ATOM 4734 O O . PHE A 1 613 ? -26.966 8.645 37.271 1.00 83.94 613 PHE A O 1
ATOM 4741 N N . PRO A 1 614 ? -26.980 10.628 36.225 1.00 79.50 614 PRO A N 1
ATOM 4742 C CA . PRO A 1 614 ? -28.420 10.614 35.948 1.00 79.50 614 PRO A CA 1
ATOM 4743 C C . PRO A 1 614 ? -28.925 9.401 35.161 1.00 79.50 614 PRO A C 1
ATOM 4745 O O . PRO A 1 614 ? -30.091 9.036 35.303 1.00 79.50 614 PRO A O 1
ATOM 4748 N N . LYS A 1 615 ? -28.083 8.771 34.335 1.00 80.81 615 LYS A N 1
ATOM 4749 C CA . LYS A 1 615 ? -28.453 7.574 33.558 1.00 80.81 615 LYS A CA 1
ATOM 4750 C C . LYS A 1 615 ? -28.091 6.245 34.224 1.00 80.81 615 LYS A C 1
ATOM 4752 O O . LYS A 1 615 ? -28.459 5.207 33.685 1.00 80.81 615 LYS A O 1
ATOM 4757 N N . MET A 1 616 ? -27.404 6.261 35.367 1.00 83.94 616 MET A N 1
ATOM 4758 C CA . MET A 1 616 ? -27.156 5.049 36.146 1.00 83.94 616 MET A CA 1
ATOM 4759 C C . MET A 1 616 ? -28.360 4.751 37.033 1.00 83.94 616 MET A C 1
ATOM 4761 O O . MET A 1 616 ? -28.857 5.632 37.739 1.00 83.94 616 MET A O 1
ATOM 4765 N N . ARG A 1 617 ? -28.818 3.499 37.006 1.00 86.44 617 ARG A N 1
ATOM 4766 C CA . ARG A 1 617 ? -29.923 3.052 37.848 1.00 86.44 617 ARG A CA 1
ATOM 4767 C C . ARG A 1 617 ? -29.405 2.731 39.243 1.00 86.44 617 ARG A C 1
ATOM 4769 O O . ARG A 1 617 ? -28.520 1.893 39.394 1.00 86.44 617 ARG A O 1
ATOM 4776 N N . ALA A 1 618 ? -29.998 3.341 40.259 1.00 89.31 618 ALA A N 1
ATOM 4777 C CA . ALA A 1 618 ? -29.688 3.038 41.646 1.00 89.31 618 ALA A CA 1
ATOM 4778 C C . ALA A 1 618 ? -30.785 2.188 42.291 1.00 89.31 618 ALA A C 1
ATOM 4780 O O . ALA A 1 618 ? -31.977 2.369 42.031 1.00 89.31 618 ALA A O 1
ATOM 4781 N N . ASP A 1 619 ? -30.379 1.263 43.153 1.00 90.69 619 ASP A N 1
ATOM 4782 C CA . ASP A 1 619 ? -31.287 0.423 43.921 1.00 90.69 619 ASP A CA 1
ATOM 4783 C C . ASP A 1 619 ? -30.752 0.194 45.338 1.00 90.69 619 ASP A C 1
ATOM 4785 O O . ASP A 1 619 ? -29.549 0.049 45.564 1.00 90.69 619 ASP A O 1
ATOM 4789 N N . LEU A 1 620 ? -31.681 0.137 46.289 1.00 94.06 620 LEU A N 1
ATOM 4790 C CA . LEU A 1 620 ? -31.444 -0.278 47.665 1.00 94.06 620 LEU A CA 1
ATOM 4791 C C . LEU A 1 620 ? -32.576 -1.218 48.060 1.00 94.06 620 LEU A C 1
ATOM 4793 O O . LEU A 1 620 ? -33.7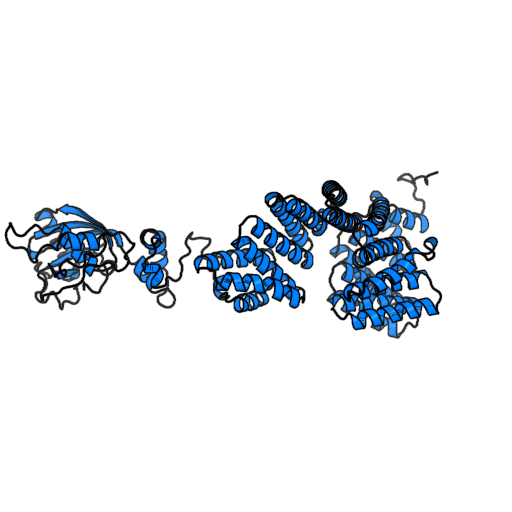57 -0.868 47.938 1.00 94.06 620 LEU A O 1
ATOM 4797 N N . ARG A 1 621 ? -32.212 -2.412 48.528 1.00 92.94 621 ARG A N 1
ATOM 4798 C CA . ARG A 1 621 ? -33.161 -3.427 48.994 1.00 92.94 621 ARG A CA 1
ATOM 4799 C C . ARG A 1 621 ? -32.809 -3.884 50.394 1.00 92.94 621 ARG A C 1
ATOM 4801 O O . ARG A 1 621 ? -31.662 -4.242 50.650 1.00 92.94 621 ARG A O 1
ATOM 4808 N N . VAL A 1 622 ? -33.809 -3.931 51.265 1.00 93.56 622 VAL A N 1
ATOM 4809 C CA . VAL A 1 622 ? -33.706 -4.612 52.558 1.00 93.56 622 VAL A CA 1
ATOM 4810 C C . VAL A 1 622 ? -33.790 -6.114 52.291 1.00 93.56 622 VAL A C 1
ATOM 4812 O O . VAL A 1 622 ? -34.768 -6.590 51.722 1.00 93.56 622 VAL A O 1
ATOM 4815 N N . LEU A 1 623 ? -32.729 -6.841 52.631 1.00 93.50 623 LEU A N 1
ATOM 4816 C CA . LEU A 1 623 ? -32.651 -8.297 52.499 1.00 93.50 623 LEU A CA 1
ATOM 4817 C C . LEU A 1 623 ? -33.175 -9.003 53.750 1.00 93.50 623 LEU A C 1
ATOM 4819 O O . LEU A 1 623 ? -33.789 -10.059 53.652 1.00 93.50 623 LEU A O 1
ATOM 4823 N N . GLU A 1 624 ? -32.892 -8.431 54.918 1.00 93.69 624 GLU A N 1
ATOM 4824 C CA . GLU A 1 624 ? -33.189 -9.012 56.223 1.00 93.69 624 GLU A CA 1
ATOM 4825 C C . GLU A 1 624 ? -33.402 -7.879 57.231 1.00 93.69 624 GLU A C 1
ATOM 4827 O O . GLU A 1 624 ? -32.632 -6.914 57.253 1.00 93.69 624 GLU A O 1
ATOM 4832 N N . ILE A 1 625 ? -34.428 -8.015 58.070 1.00 93.25 625 ILE A N 1
ATOM 4833 C CA . ILE A 1 625 ? -34.596 -7.221 59.290 1.00 93.25 625 ILE A CA 1
ATOM 4834 C C . ILE A 1 625 ? -34.071 -8.087 60.435 1.00 93.25 625 ILE A C 1
ATOM 4836 O O . ILE A 1 625 ? -34.508 -9.226 60.599 1.00 93.25 625 ILE A O 1
ATOM 4840 N N . LEU A 1 626 ? -33.102 -7.576 61.187 1.00 91.62 626 LEU A N 1
ATOM 4841 C CA . LEU A 1 626 ? -32.459 -8.309 62.272 1.00 91.62 626 LEU A CA 1
ATOM 4842 C C . LEU A 1 626 ? -33.330 -8.313 63.525 1.00 91.62 626 LEU A C 1
ATOM 4844 O O . LEU A 1 626 ? -33.957 -7.307 63.855 1.00 91.62 626 LEU A O 1
ATOM 4848 N N . SER A 1 627 ? -33.304 -9.428 64.260 1.00 93.25 627 SER A N 1
ATOM 4849 C CA . SER A 1 627 ? -33.888 -9.467 65.600 1.00 93.25 627 SER A CA 1
ATOM 4850 C C . SER A 1 627 ? -33.059 -8.615 66.578 1.00 93.25 627 SER A C 1
ATOM 4852 O O . SER A 1 627 ? -31.844 -8.469 66.380 1.00 93.25 627 SER A O 1
ATOM 4854 N N . PRO A 1 628 ? -33.664 -8.088 67.657 1.00 91.38 628 PRO A N 1
ATOM 4855 C CA . PRO A 1 628 ? -32.938 -7.332 68.679 1.00 91.38 628 PRO A CA 1
ATOM 4856 C C . PRO A 1 628 ? -31.729 -8.090 69.255 1.00 91.38 628 PRO A C 1
ATOM 4858 O O . PRO A 1 628 ? -30.663 -7.509 69.464 1.00 91.38 628 PRO A O 1
ATOM 4861 N N . GLU A 1 629 ? -31.831 -9.411 69.439 1.00 92.56 629 GLU A N 1
ATOM 4862 C CA . GLU A 1 629 ? -30.723 -10.245 69.925 1.00 92.56 629 GLU A CA 1
ATOM 4863 C C . GLU A 1 629 ? -29.558 -10.280 68.928 1.00 92.56 629 GLU A C 1
ATOM 4865 O O . GLU A 1 629 ? -28.391 -10.205 69.322 1.00 92.56 629 GLU A O 1
ATOM 4870 N N . ALA A 1 630 ? -29.860 -10.365 67.629 1.00 92.12 630 ALA A N 1
ATOM 4871 C CA . ALA A 1 630 ? -28.848 -10.337 66.579 1.00 92.12 630 ALA A CA 1
ATOM 4872 C C . ALA A 1 630 ? -28.143 -8.973 66.511 1.00 92.12 630 ALA A C 1
ATOM 4874 O O . ALA A 1 630 ? -26.924 -8.927 66.327 1.00 92.12 630 ALA A O 1
ATOM 4875 N N . VAL A 1 631 ? -28.880 -7.873 66.707 1.00 92.38 631 VAL A N 1
ATOM 4876 C CA . VAL A 1 631 ? -28.313 -6.518 66.799 1.00 92.38 631 VAL A CA 1
ATOM 4877 C C . VAL A 1 631 ? -27.353 -6.422 67.983 1.00 92.38 631 VAL A C 1
ATOM 4879 O O . VAL A 1 631 ? -26.201 -6.034 67.796 1.00 92.38 631 VAL A O 1
ATOM 4882 N N . GLN A 1 632 ? -27.766 -6.856 69.176 1.00 91.69 632 GLN A N 1
ATOM 4883 C CA . GLN A 1 632 ? -26.910 -6.839 70.370 1.00 91.69 632 GLN A CA 1
ATOM 4884 C C . GLN A 1 632 ? -25.642 -7.682 70.209 1.00 91.69 632 GLN A C 1
ATOM 4886 O O . GLN A 1 632 ? -24.552 -7.283 70.634 1.00 91.69 632 GLN A O 1
ATOM 4891 N N . LEU A 1 633 ? -25.750 -8.832 69.543 1.00 92.94 633 LEU A N 1
ATOM 4892 C CA . LEU A 1 633 ? -24.603 -9.683 69.246 1.00 92.94 633 LEU A CA 1
ATOM 4893 C C . LEU A 1 633 ? -23.607 -8.994 68.299 1.00 92.94 633 LEU A C 1
ATOM 4895 O O . LEU A 1 633 ? -22.395 -9.122 68.489 1.00 92.94 633 LEU A O 1
ATOM 4899 N N . TRP A 1 634 ? -24.091 -8.236 67.313 1.00 93.25 634 TRP A N 1
ATOM 4900 C CA . TRP A 1 634 ? -23.239 -7.420 66.447 1.00 93.25 634 TRP A CA 1
ATOM 4901 C C . TRP A 1 634 ? -22.582 -6.257 67.188 1.00 93.25 634 TRP A C 1
ATOM 4903 O O . TRP A 1 634 ? -21.370 -6.091 67.061 1.00 93.25 634 TRP A O 1
ATOM 4913 N N . LEU A 1 635 ? -23.331 -5.508 68.002 1.00 91.38 635 LEU A N 1
ATOM 4914 C CA . LEU A 1 635 ? -22.778 -4.414 68.810 1.00 91.38 635 LEU A CA 1
ATOM 4915 C C . LEU A 1 635 ? -21.675 -4.928 69.743 1.00 91.38 635 LEU A C 1
ATOM 4917 O O . LEU A 1 635 ? -20.568 -4.400 69.744 1.00 91.38 635 LEU A O 1
ATOM 4921 N N . THR A 1 636 ? -21.919 -6.045 70.434 1.00 91.19 636 THR A N 1
ATOM 4922 C CA . THR A 1 636 ? -20.922 -6.688 71.307 1.00 91.19 636 THR A CA 1
ATOM 4923 C C . THR A 1 636 ? -19.654 -7.080 70.542 1.00 91.19 636 THR A C 1
ATOM 4925 O O . THR A 1 636 ? -18.544 -6.930 71.053 1.00 91.19 636 THR A O 1
ATOM 4928 N N . ARG A 1 637 ? -19.793 -7.596 69.313 1.00 91.81 637 ARG A N 1
ATOM 4929 C CA . ARG A 1 637 ? -18.647 -7.953 68.460 1.00 91.81 637 ARG A CA 1
ATOM 4930 C C . ARG A 1 637 ? -17.827 -6.735 68.052 1.00 91.81 637 ARG A C 1
ATOM 4932 O O . ARG A 1 637 ? -16.605 -6.834 68.051 1.00 91.81 637 ARG A O 1
ATOM 4939 N N . ILE A 1 638 ? -18.486 -5.630 67.710 1.00 90.81 638 ILE A N 1
ATOM 4940 C CA . ILE A 1 638 ? -17.825 -4.378 67.327 1.00 90.81 638 ILE A CA 1
ATOM 4941 C C . ILE A 1 638 ? -17.042 -3.819 68.518 1.00 90.81 638 ILE A C 1
ATOM 4943 O O . ILE A 1 638 ? -15.846 -3.581 68.386 1.00 90.81 638 ILE A O 1
ATOM 4947 N N . ILE A 1 639 ? -17.677 -3.716 69.692 1.00 88.81 639 ILE A N 1
ATOM 4948 C CA . ILE A 1 639 ? -17.045 -3.207 70.922 1.00 88.81 639 ILE A CA 1
ATOM 4949 C C . ILE A 1 639 ? -15.798 -4.026 71.271 1.00 88.81 639 ILE A C 1
ATOM 4951 O O . ILE A 1 639 ? -14.733 -3.468 71.504 1.00 88.81 639 ILE A O 1
ATOM 4955 N N . ARG A 1 640 ? -15.896 -5.362 71.245 1.00 86.25 640 ARG A N 1
ATOM 4956 C CA . ARG A 1 640 ? -14.763 -6.256 71.554 1.00 86.25 640 ARG A CA 1
ATOM 4957 C C . ARG A 1 640 ? -13.584 -6.144 70.593 1.00 86.25 640 ARG A C 1
ATOM 4959 O O . ARG A 1 640 ? -12.506 -6.595 70.945 1.00 86.25 640 ARG A O 1
ATOM 4966 N N . ALA A 1 641 ? -13.808 -5.658 69.379 1.00 81.12 641 ALA A N 1
ATOM 4967 C CA . ALA A 1 641 ? -12.759 -5.473 68.384 1.00 81.12 641 ALA A CA 1
ATOM 4968 C C . ALA A 1 641 ? -12.171 -4.050 68.401 1.00 81.12 641 ALA A C 1
ATOM 4970 O O . ALA A 1 641 ? -11.159 -3.818 67.743 1.00 81.12 641 ALA A O 1
ATOM 4971 N N . ALA A 1 642 ? -12.818 -3.110 69.100 1.00 68.44 642 ALA A N 1
ATOM 4972 C CA . ALA A 1 642 ? -12.370 -1.729 69.274 1.00 68.44 642 ALA A CA 1
ATOM 4973 C C . ALA A 1 642 ? -11.527 -1.518 70.551 1.00 68.44 642 ALA A C 1
ATOM 4975 O O . ALA A 1 642 ? -10.808 -0.525 70.639 1.00 68.44 642 ALA A O 1
ATOM 4976 N N . VAL A 1 643 ? -11.616 -2.449 71.511 1.00 57.59 643 VAL A N 1
ATOM 4977 C CA . VAL A 1 643 ? -10.742 -2.585 72.696 1.00 57.59 643 VAL A CA 1
ATOM 4978 C C . VAL A 1 643 ? -9.561 -3.482 72.352 1.00 57.59 643 VAL A C 1
ATOM 4980 O O . VAL A 1 643 ? -8.432 -3.150 72.778 1.00 57.59 643 VAL A O 1
#

Radius of gyration: 40.42 Å; Cα contacts (8 Å, |Δi|>4): 927; chains: 1; bounding box: 91×59×115 Å

pLDDT: mean 76.68, std 17.54, range [25.02, 97.56]

Secondary structure (DSSP, 8-state):
-PPPPPPTT--PPPPHHHHHHHHHTT-GGGHHHHHHHHTTS-HHHHIIIIIHHHHHHHHHTT-HHHHHHHHHHHHHHHTT-HHHHHHHHHHHHHHHHHTT-HHHHHHHHHHHHHHHTT---HHHHHHHHHHHHHHHHHTT-HHHHHHHHHHHHHHHHHTT-HHHHHHHHHHHHHHHHHTT-HHHHHHHHHHHHHS-STTS-HHHHHHHHHHHHHHHHHHS-HHHHHHHHHHHHHHHHHHT-HHHHHHHHHHHHHHHHHTT-HHHHHHHHHHHHHHHHHTT-GGGGHHHHHHHHHHHHHTT-HHHHHHHHHHHHHHHHHTT-HHHHHHHHHHHHHHHHHTT-HHHHHHHHHHHHHHHHHTT-HHHHHHHHHHHHHHHHHS-HHHHHHHHHHHHHHHHHTT--HHHHHHHHHHTT--HHHHHS-SSSSTTTT-------TTGGG-THHHHHHT-HHHHHHHHTS-TTSS-HHHHHHHHSB-SEEEEEEEGGGTEEEEEEEESB-SHHHHHHHHHHHHPPPTTSS--SSPPPPHHHHHHHHTSPPPTTSPPEEP-SEEEEGGGB-TTSPBPS-TTT-TTB--TTS-GGGS-EETTEEEEEEE--SS--EE----SSTTS--EEEEEEEEPHHHHHHHHHHHHHHH-

Solvent-accessible surface area (backbone atoms only — not comparable to full-atom values): 34081 Å² total; per-residue (Å²): 131,81,84,79,78,79,67,100,78,67,96,64,86,80,47,72,69,56,50,53,46,41,68,74,64,64,57,73,93,41,50,74,56,48,59,57,56,62,76,72,64,63,68,78,70,46,52,68,63,48,50,46,51,50,29,52,50,30,46,62,64,66,35,57,71,58,22,51,51,51,50,52,56,50,46,71,70,26,68,83,39,52,65,57,35,22,52,55,23,49,52,48,20,56,50,24,52,76,70,69,36,59,64,59,17,51,50,25,47,54,54,17,48,65,35,41,78,78,52,94,50,66,69,61,53,35,50,49,29,35,55,50,15,51,54,26,41,78,70,67,39,41,63,62,6,37,56,32,10,49,51,15,28,53,53,23,54,77,69,71,37,61,59,54,24,42,55,16,26,44,46,28,19,53,20,26,48,76,62,67,39,26,63,62,16,24,53,34,18,46,49,48,71,73,41,75,64,88,74,40,57,67,70,59,52,40,49,30,36,41,52,23,21,56,17,38,31,72,65,68,36,70,74,80,16,43,64,34,41,52,52,32,34,55,55,32,63,74,66,70,42,40,60,62,28,31,54,40,18,30,54,46,15,50,50,26,41,74,72,67,38,50,68,64,10,52,51,34,28,48,53,22,51,51,40,15,51,78,67,73,36,49,52,74,38,23,64,35,29,41,47,51,16,51,51,31,41,74,69,71,37,39,69,62,13,48,58,33,29,50,52,13,38,55,14,15,59,75,65,67,34,56,68,54,38,23,53,36,27,39,52,46,12,56,38,27,45,77,71,67,39,53,60,62,11,42,29,27,24,43,48,17,12,53,39,25,44,75,72,66,38,51,70,63,12,50,60,39,35,51,60,40,28,58,48,50,76,73,46,55,70,70,57,50,52,54,34,44,55,49,33,48,51,52,37,57,78,64,68,55,61,66,69,60,54,38,57,54,29,49,76,39,75,37,70,52,66,73,51,68,72,56,86,72,71,45,82,80,65,84,64,88,80,72,81,62,56,83,74,55,46,69,33,70,61,50,37,61,53,47,64,32,70,64,48,38,54,52,52,75,69,55,63,88,92,78,60,50,69,55,54,50,54,42,39,50,29,45,60,76,44,63,36,40,37,34,25,65,92,76,43,39,28,36,37,28,38,36,24,51,41,64,32,25,56,42,46,50,47,45,48,40,52,69,74,49,66,74,88,88,54,84,91,64,75,52,67,57,53,55,68,62,37,40,40,17,43,24,64,46,74,69,56,92,88,53,72,70,40,55,62,34,49,30,45,25,26,61,80,39,49,37,92,87,63,45,67,60,90,58,48,81,73,42,95,37,42,53,56,54,90,42,39,63,68,71,49,54,66,58,89,92,37,32,34,40,32,43,46,69,52,81,64,96,46,72,44,79,59,50,53,96,44,66,45,32,60,26,50,69,43,80,76,44,77,47,52,53,68,58,34,52,54,49,52,56,53,49,39,67,72,75,110

Sequence (643 aa):
MPPTTPSAGSNSPLTLETLQSLLAHHALDQLPAVERYLATLPWGDQVLCLGRALADYEDQRGWRSRATAHYAALLEQGKRDPLTFAILHYDLAELSHRWGDYDAMAQHLAMARRALAVLNDWPIKARDLRLAALLACERGDSTAAQDTAHQAVALATRHAHWPEQAAALVVLSYALVHAGQFAQAADCTGTVLKGDQSALPLKLRVGAIADYGFAIRRVQDDQTALPYYEQALEIHLQRRDPLELRIACANLGELYRKLGRFDDAEASINTGITALQQAGAIEYGSVLFNALGNIKANRDDHAAAVEIYQQALAAAQRQDNRQQLAVTANNLADTYLQLGKILESVTWRFCSGALAFDLGNRTEGERRIARVKQFVEHAYLNHKRALYTMIAKHTSELALPVQAIRALALECGLNPDDAERHPKVLTNLGLYFPLLDEQEMHSPQIDLLARSATLRRAARALPVTGADPLLRELAQVLDGEEILVLHPGLCQGYRVRISGIATNFQLHTLLAGAIMVDPAEEWQPGRRPDPRVVAAARDQPVDPAADTVHAAFGMASWQALQADGTLDGDFDTSAHMIANEGIPADIPLFGRQRILLLGPASYPRAWNAGRRFPKMRADLRVLEILSPEAVQLWLTRIIRAAV